Protein AF-A0A0T6BEW8-F1 (afdb_monomer_lite)

Secondary structure (DSSP, 8-state):
--TTTHHHHHHHHHTTTS-HHHHHHS-HHHHHHHHHHHHHHHHHHHHHHHHHHHHHHHHHHHHHHHHHHHHHHHHHHHHHHHHHHHHHHHHHHHHHHHHHHHHHHHHHHHHHHHHHHHHHHHHHHHHHHHHHHHHHHHHHHHHHHHHHHHHHHHHHHHHHHHHHHHHHHHHHHHHHHHHHHHHHHHHHHHHHHHHHHHHHHHHHHHHHHHHHHHHHHHHHHHHHHHHHHHHHHHHHHHHHHHHHHHHHHHHHHHHHHHHHHHHHHHHHHHHHHHHHHHHHHHHHHHHHHHHHHHHHHHHHHHHHHHTTSSTT------S---------------------------GGGTTSSSS--------S------------------------------------HHHHHHHHHHHHHHHHHHHHHHHHHHHHHHHHHHHHHHHHHHHHHHHHHHHHHHHHHHHHHHHHHHHHHHHHHHHHHHHHHHHHHHHHHHHHHHHHHHHHHHHHHHHHHHHHHHHHHTT---TTGGGG-TT--SHHHHIIIIIS--SSHHHHHHHHHHHHHHHHHHHHHHHHHHHHHHHHHHHHHHHHHHHHHHHHHHHHHHHHHHHHHHHHHHHHHHHHHHHHHHTTTS-S---------------------SHHHHHHHHHHHHHHHHHHHHHHHHHHHHHHHHHHHHHHHHHHHHHHHHHHHHHHHHHHHHHHHHHHHHHHHHHTT-

pLDDT: mean 77.72, std 22.04, range [24.36, 97.81]

Sequence (730 aa):
MSVIMENVAATQFFASVVSEEEWKAIPSEIAKKIEDLAEQKFEELLTSKALSETAKFNAEKTLTEIQNQFETIKNENEQLKYKLEAATSTITELETQLSNTVSETAKLRETCSRLEKEVSDFRHQRNLAIDETDELSKMLERRNGEIERTQSDLAAVTKQLEAAVTAKCEALAKSEEVAALKMTLEYKEKRIEQERNLLNQQMETLTEELRSKTDELLNMRRDNTSRCFQLETKLTEKVQELKLVTDTVKTLTDTNNNLLTKIEQINKKFLDEKDIAIKTQEAFQHEMDAQKKLANLYKDMSQEKTELSEKLTQGYQEVKDKLDEAIEKYGELETKHRETCLAHEEILSKKNECITMLKKELDVAQDLIENIKNESFQKEVEGLSPSAAITSKFIKSGMTMTQIYSEYTSAIEQLASSKEEVGRLQVYINSIMQEIEEKSPYLAKQREDYERALDTIAELTKQNDDLINDMHTLRDTASEAKRSEGIVTRENSRIKKELQDLGRQVCHLLREVEQSRAGSSSTSTDQDLSDSTSSADIITKRLVTFGDVSELQANNQRLLALVRELSSKHEEVEELDLEEVAKLKSKVETMREQHADLLEQQERQAKMMSMLINQRDMYKGLYSQTMKGTGEDLVTLENSFRENSSESPKRDSENQSEDKIRDLDAKIESLQKELKNAKEEYEIYKKEKVANEKILLEQMEKCRTDLNEMVCQNAKLTTKIETSDEMFKV

Radius of gyration: 105.18 Å; chains: 1; bounding box: 250×104×345 Å

InterPro domains:
  IPR057577 Nucleoprotein, TPR/MPL1 domain [PF25481] (182-258)
  IPR057974 NUA/TPR/MLP1-2-like domain [PF25785] (478-574)

Structure (mmCIF, N/CA/C/O backbone):
data_AF-A0A0T6BEW8-F1
#
_entry.id   AF-A0A0T6BEW8-F1
#
loop_
_atom_site.group_PDB
_atom_site.id
_atom_site.type_symbol
_atom_site.label_atom_id
_atom_site.label_alt_id
_atom_site.label_comp_id
_atom_site.label_asym_id
_atom_site.label_entity_id
_atom_site.label_seq_id
_atom_site.pdbx_PDB_ins_code
_atom_site.Cartn_x
_atom_site.Cartn_y
_atom_site.Cartn_z
_atom_site.occupancy
_atom_site.B_iso_or_equiv
_atom_site.auth_seq_id
_atom_site.auth_comp_id
_atom_site.auth_asym_id
_atom_site.auth_atom_id
_atom_site.pdbx_PDB_model_num
ATOM 1 N N . MET A 1 1 ? 112.963 36.235 -124.960 1.00 42.62 1 MET A N 1
ATOM 2 C CA . MET A 1 1 ? 114.035 36.207 -125.978 1.00 42.62 1 MET A CA 1
ATOM 3 C C . MET A 1 1 ? 113.538 35.353 -127.148 1.00 42.62 1 MET A C 1
ATOM 5 O O . MET A 1 1 ? 113.973 34.220 -127.264 1.00 42.62 1 MET A O 1
ATOM 9 N N . SER A 1 2 ? 112.572 35.827 -127.946 1.00 41.09 2 SER A N 1
ATOM 10 C CA . SER A 1 2 ? 111.843 34.937 -128.880 1.00 41.09 2 SER A CA 1
ATOM 11 C C . SER A 1 2 ? 112.511 34.811 -130.256 1.00 41.09 2 SER A C 1
ATOM 13 O O . SER A 1 2 ? 112.890 33.712 -130.652 1.00 41.09 2 SER A O 1
ATOM 15 N N . VAL A 1 3 ? 112.803 35.954 -130.890 1.00 40.91 3 VAL A N 1
ATOM 16 C CA . VAL A 1 3 ? 113.122 36.120 -132.333 1.00 40.91 3 VAL A CA 1
ATOM 17 C C . VAL A 1 3 ? 114.452 35.492 -132.818 1.00 40.91 3 VAL A C 1
ATOM 19 O O . VAL A 1 3 ? 114.948 35.801 -133.897 1.00 40.91 3 VAL A O 1
ATOM 22 N N . ILE A 1 4 ? 115.099 34.650 -132.008 1.00 43.09 4 ILE A N 1
ATOM 23 C CA . ILE A 1 4 ? 116.342 33.933 -132.361 1.00 43.09 4 ILE A CA 1
ATOM 24 C C . ILE A 1 4 ? 116.215 32.413 -132.125 1.00 43.09 4 ILE A C 1
ATOM 26 O O . ILE A 1 4 ? 117.009 31.654 -132.674 1.00 43.09 4 ILE A O 1
ATOM 30 N N . MET A 1 5 ? 115.209 31.938 -131.375 1.00 40.44 5 MET A N 1
ATOM 31 C CA . MET A 1 5 ? 114.970 30.495 -131.205 1.00 40.44 5 MET A CA 1
ATOM 32 C C . MET A 1 5 ? 114.068 29.898 -132.292 1.00 40.44 5 MET A C 1
ATOM 34 O O . MET A 1 5 ? 114.330 28.772 -132.699 1.00 40.44 5 MET A O 1
ATOM 38 N N . GLU A 1 6 ? 113.081 30.647 -132.797 1.00 48.88 6 GLU A N 1
ATOM 39 C CA . GLU A 1 6 ? 112.107 30.219 -133.827 1.00 48.88 6 GLU A CA 1
ATOM 40 C C . GLU A 1 6 ? 112.802 29.521 -135.023 1.00 48.88 6 GLU A C 1
ATOM 42 O O . GLU A 1 6 ? 112.688 28.309 -135.210 1.00 48.88 6 GLU A O 1
ATOM 47 N N . ASN A 1 7 ? 113.679 30.246 -135.731 1.00 44.34 7 ASN A N 1
ATOM 48 C CA . ASN A 1 7 ? 114.441 29.773 -136.904 1.00 44.34 7 ASN A CA 1
ATOM 49 C C . ASN A 1 7 ? 115.410 28.586 -136.662 1.00 44.34 7 ASN A C 1
ATOM 51 O O . ASN A 1 7 ? 116.022 28.113 -137.618 1.00 44.34 7 ASN A O 1
ATOM 55 N N . VAL A 1 8 ? 115.621 28.141 -135.416 1.00 49.22 8 VAL A N 1
ATOM 56 C CA . VAL A 1 8 ? 116.511 27.007 -135.073 1.00 49.22 8 VAL A CA 1
ATOM 57 C C . VAL A 1 8 ? 115.721 25.841 -134.473 1.00 49.22 8 VAL A C 1
ATOM 59 O O . VAL A 1 8 ? 116.039 24.679 -134.728 1.00 49.22 8 VAL A O 1
ATOM 62 N N . ALA A 1 9 ? 114.662 26.132 -133.714 1.00 52.09 9 ALA A N 1
ATOM 63 C CA . ALA A 1 9 ? 113.734 25.132 -133.202 1.00 52.09 9 ALA A CA 1
ATOM 64 C C . ALA A 1 9 ? 112.972 24.445 -134.344 1.00 52.09 9 ALA A C 1
ATOM 66 O O . ALA A 1 9 ? 112.848 23.221 -134.341 1.00 52.09 9 ALA A O 1
ATOM 67 N N . ALA A 1 10 ? 112.535 25.211 -135.348 1.00 51.41 10 ALA A N 1
ATOM 68 C CA . ALA A 1 10 ? 111.780 24.700 -136.488 1.00 51.41 10 ALA A CA 1
ATOM 69 C C . ALA A 1 10 ? 112.555 23.625 -137.280 1.00 51.41 10 ALA A C 1
ATOM 71 O O . ALA A 1 10 ? 112.056 22.517 -137.492 1.00 51.41 10 ALA A O 1
ATOM 72 N N . THR A 1 11 ? 113.832 23.877 -137.598 1.00 51.69 11 THR A N 1
ATOM 73 C CA . THR A 1 11 ? 114.692 22.890 -138.277 1.00 51.69 11 THR A CA 1
ATOM 74 C C . THR A 1 11 ? 114.959 21.657 -137.411 1.00 51.69 11 THR A C 1
ATOM 76 O O . THR A 1 11 ? 115.030 20.550 -137.939 1.00 51.69 11 THR A O 1
ATOM 79 N N . GLN A 1 12 ? 115.072 21.804 -136.084 1.00 58.78 12 GLN A N 1
ATOM 80 C CA . GLN A 1 12 ? 115.235 20.663 -135.172 1.00 58.78 12 GLN A CA 1
ATOM 81 C C . GLN A 1 12 ? 113.960 19.825 -135.010 1.00 58.78 12 GLN A C 1
ATOM 83 O O . GLN A 1 12 ? 114.058 18.609 -134.847 1.00 58.78 12 GLN A O 1
ATOM 88 N N . PHE A 1 13 ? 112.775 20.437 -135.092 1.00 63.47 13 PHE A N 1
ATOM 89 C CA . PHE A 1 13 ? 111.497 19.726 -135.036 1.00 63.47 13 PHE A CA 1
ATOM 90 C C . PHE A 1 13 ? 111.385 18.736 -136.207 1.00 63.47 13 PHE A C 1
ATOM 92 O O . PHE A 1 13 ? 111.164 17.539 -136.002 1.00 63.47 13 PHE A O 1
ATOM 99 N N . PHE A 1 14 ? 111.657 19.206 -137.430 1.00 64.19 14 PHE A N 1
ATOM 100 C CA . PHE A 1 14 ? 111.612 18.375 -138.637 1.00 64.19 14 PHE A CA 1
ATOM 101 C C . PHE A 1 14 ? 112.830 17.466 -138.836 1.00 64.19 14 PHE A C 1
ATOM 103 O O . PHE A 1 14 ? 112.675 16.422 -139.464 1.00 64.19 14 PHE A O 1
ATOM 110 N N . ALA A 1 15 ? 113.991 17.752 -138.234 1.00 60.19 15 ALA A N 1
ATOM 111 C CA . ALA A 1 15 ? 115.159 16.857 -138.261 1.00 60.19 15 ALA A CA 1
ATOM 112 C C . ALA A 1 15 ? 114.914 15.470 -137.620 1.00 60.19 15 ALA A C 1
ATOM 114 O O . ALA A 1 15 ? 115.725 14.560 -137.783 1.00 60.19 15 ALA A O 1
ATOM 115 N N . SER A 1 16 ? 113.800 15.290 -136.899 1.00 64.00 16 SER A N 1
ATOM 116 C CA . SER A 1 16 ? 113.346 13.984 -136.397 1.00 64.00 16 SER A CA 1
ATOM 117 C C . SER A 1 16 ? 112.525 13.161 -137.410 1.00 64.00 16 SER A C 1
ATOM 119 O O . SER A 1 16 ? 112.246 11.989 -137.157 1.00 64.00 16 SER A O 1
ATOM 121 N N . VAL A 1 17 ? 112.143 13.757 -138.549 1.00 65.50 17 VAL A N 1
ATOM 122 C CA . VAL A 1 17 ? 111.215 13.194 -139.553 1.00 65.50 17 VAL A CA 1
ATOM 123 C C . VAL A 1 17 ? 111.766 13.268 -140.988 1.00 65.50 17 VAL A C 1
ATOM 125 O O . VAL A 1 17 ? 111.412 12.430 -141.814 1.00 65.50 17 VAL A O 1
ATOM 128 N N . VAL A 1 18 ? 112.623 14.247 -141.294 1.00 69.00 18 VAL A N 1
ATOM 129 C CA . VAL A 1 18 ? 113.141 14.561 -142.639 1.00 69.00 18 VAL A CA 1
ATOM 130 C C . VAL A 1 18 ? 114.662 14.734 -142.573 1.00 69.00 18 VAL A C 1
ATOM 132 O O . VAL A 1 18 ? 115.172 15.351 -141.636 1.00 69.00 18 VAL A O 1
ATOM 135 N N . SER A 1 19 ? 115.405 14.206 -143.551 1.00 70.62 19 SER A N 1
ATOM 136 C CA . SER A 1 19 ? 116.867 14.348 -143.582 1.00 70.62 19 SER A CA 1
ATOM 137 C C . SER A 1 19 ? 117.330 15.748 -144.014 1.00 70.62 19 SER A C 1
ATOM 139 O O . SER A 1 19 ? 116.607 16.508 -144.661 1.00 70.62 19 SER A O 1
ATOM 141 N N . GLU A 1 20 ? 118.581 16.094 -143.690 1.00 65.94 20 GLU A N 1
ATOM 142 C CA . GLU A 1 20 ? 119.149 17.417 -143.994 1.00 65.94 20 GLU A CA 1
ATOM 143 C C . GLU A 1 20 ? 119.308 17.683 -145.508 1.00 65.94 20 GLU A C 1
ATOM 145 O O . GLU A 1 20 ? 119.392 18.840 -145.923 1.00 65.94 20 GLU A O 1
ATOM 150 N N . GLU A 1 21 ? 119.340 16.637 -146.342 1.00 64.56 21 GLU A N 1
ATOM 151 C CA . GLU A 1 21 ? 119.333 16.757 -147.807 1.00 64.56 21 GLU A CA 1
ATOM 152 C C . GLU A 1 21 ? 117.914 17.002 -148.341 1.00 64.56 21 GLU A C 1
ATOM 154 O O . GLU A 1 21 ? 117.702 17.917 -149.139 1.00 64.56 21 GLU A O 1
ATOM 159 N N . GLU A 1 22 ? 116.928 16.246 -147.851 1.00 66.88 22 GLU A N 1
ATOM 160 C CA . GLU A 1 22 ? 115.518 16.391 -148.232 1.00 66.88 22 GLU A CA 1
ATOM 161 C C . GLU A 1 22 ? 114.956 17.761 -147.829 1.00 66.88 22 GLU A C 1
ATOM 163 O O . GLU A 1 22 ? 114.276 18.401 -148.630 1.00 66.88 22 GLU A O 1
ATOM 168 N N . TRP A 1 23 ? 115.295 18.268 -146.637 1.00 68.44 23 TRP A N 1
ATOM 169 C CA . TRP A 1 23 ? 114.855 19.596 -146.192 1.00 68.44 23 TRP A CA 1
ATOM 170 C C . TRP A 1 23 ? 115.430 20.723 -147.067 1.00 68.44 23 TRP A C 1
ATOM 172 O O . TRP A 1 23 ? 114.727 21.676 -147.395 1.00 68.44 23 TRP A O 1
ATOM 182 N N . LYS A 1 24 ? 116.683 20.594 -147.531 1.00 65.88 24 LYS A N 1
ATOM 183 C CA . LYS A 1 24 ? 117.323 21.568 -148.440 1.00 65.88 24 LYS A CA 1
ATOM 184 C C . LYS A 1 24 ? 116.793 21.515 -149.875 1.00 65.88 24 LYS A C 1
ATOM 186 O O . LYS A 1 24 ? 116.993 22.474 -150.619 1.00 65.88 24 LYS A O 1
ATOM 191 N N . ALA A 1 25 ? 116.122 20.433 -150.270 1.00 65.81 25 ALA A N 1
ATOM 192 C CA . ALA A 1 25 ? 115.444 20.335 -151.562 1.00 65.81 25 ALA A CA 1
ATOM 193 C C . ALA A 1 25 ? 114.089 21.074 -151.588 1.00 65.81 25 ALA A C 1
ATOM 195 O O . ALA A 1 25 ? 113.558 21.346 -152.668 1.00 65.81 25 ALA A O 1
ATOM 196 N N . ILE A 1 26 ? 113.526 21.423 -150.424 1.00 68.75 26 ILE A N 1
ATOM 197 C CA . ILE A 1 26 ? 112.257 22.150 -150.311 1.00 68.75 26 ILE A CA 1
ATOM 198 C C . ILE A 1 26 ? 112.505 23.660 -150.518 1.00 68.75 26 ILE A C 1
ATOM 200 O O . ILE A 1 26 ? 113.345 24.248 -149.836 1.00 68.75 26 ILE A O 1
ATOM 204 N N . PRO A 1 27 ? 111.766 24.342 -151.419 1.00 69.38 27 PRO A N 1
ATOM 205 C CA . PRO A 1 27 ? 111.849 25.795 -151.567 1.00 69.38 27 PRO A CA 1
ATOM 206 C C . PRO A 1 27 ? 111.568 26.529 -150.249 1.00 69.38 27 PRO A C 1
ATOM 208 O O . PRO A 1 27 ? 110.606 26.206 -149.555 1.00 69.38 27 PRO A O 1
ATOM 211 N N . SER A 1 28 ? 112.352 27.567 -149.934 1.00 71.06 28 SER A N 1
ATOM 212 C CA . SER A 1 28 ? 112.292 28.274 -148.639 1.00 71.06 28 SER A CA 1
ATOM 213 C C . SER A 1 28 ? 110.894 28.794 -148.256 1.00 71.06 28 SER A C 1
ATOM 215 O O . SER A 1 28 ? 110.543 28.773 -147.080 1.00 71.06 28 SER A O 1
ATOM 217 N N . GLU A 1 29 ? 110.063 29.196 -149.225 1.00 74.06 29 GLU A N 1
ATOM 218 C CA . GLU A 1 29 ? 108.671 29.602 -148.965 1.00 74.06 29 GLU A CA 1
ATOM 219 C C . GLU A 1 29 ? 107.746 28.446 -148.552 1.00 74.06 29 GLU A C 1
ATOM 221 O O . GLU A 1 29 ? 106.721 28.679 -147.916 1.00 74.06 29 GLU A O 1
ATOM 226 N N . ILE A 1 30 ? 108.059 27.215 -148.961 1.00 76.69 30 ILE A N 1
ATOM 227 C CA . ILE A 1 30 ? 107.302 26.008 -148.608 1.00 76.69 30 ILE A CA 1
ATOM 228 C C . ILE A 1 30 ? 107.782 25.483 -147.257 1.00 76.69 30 ILE A C 1
ATOM 230 O O . ILE A 1 30 ? 106.940 25.145 -146.433 1.00 76.69 30 ILE A O 1
ATOM 234 N N . ALA A 1 31 ? 109.098 25.498 -147.003 1.00 73.25 31 ALA A N 1
ATOM 235 C CA . ALA A 1 31 ? 109.659 25.204 -145.685 1.00 73.25 31 ALA A CA 1
ATOM 236 C C . ALA A 1 31 ? 109.008 26.102 -144.620 1.00 73.25 31 ALA A C 1
ATOM 238 O O . ALA A 1 31 ? 108.349 25.584 -143.724 1.00 73.25 31 ALA A O 1
ATOM 239 N N . LYS A 1 32 ? 109.019 27.429 -144.817 1.00 79.50 32 LYS A N 1
ATOM 240 C CA . LYS A 1 32 ? 108.347 28.364 -143.902 1.00 79.50 32 LYS A CA 1
ATOM 241 C C . LYS A 1 32 ? 106.867 28.070 -143.692 1.00 79.50 32 LYS A C 1
ATOM 243 O O . LYS A 1 32 ? 106.438 28.004 -142.557 1.00 79.50 32 LYS A O 1
ATOM 248 N N . LYS A 1 33 ? 106.091 27.792 -144.746 1.00 80.75 33 LYS A N 1
ATOM 249 C CA . LYS A 1 33 ? 104.663 27.440 -144.594 1.00 80.75 33 LYS A CA 1
ATOM 250 C C . LYS A 1 33 ? 104.431 26.143 -143.810 1.00 80.75 33 LYS A C 1
ATOM 252 O O . LYS A 1 33 ? 103.357 25.974 -143.241 1.00 80.75 33 LYS A O 1
ATOM 257 N N . ILE A 1 34 ? 105.392 25.219 -143.810 1.00 79.50 34 ILE A N 1
ATOM 258 C CA . ILE A 1 34 ? 105.357 23.989 -143.008 1.00 79.50 34 ILE A CA 1
ATOM 259 C C . ILE A 1 34 ? 105.735 24.296 -141.549 1.00 79.50 34 ILE A C 1
ATOM 261 O O . ILE A 1 34 ? 105.100 23.765 -140.640 1.00 79.50 34 ILE A O 1
ATOM 265 N N . GLU A 1 35 ? 106.708 25.183 -141.331 1.00 80.75 35 GLU A N 1
ATOM 266 C CA . GLU A 1 35 ? 107.114 25.691 -140.014 1.00 80.75 35 GLU A CA 1
ATOM 267 C C . GLU A 1 35 ? 105.978 26.512 -139.366 1.00 80.75 35 GLU A C 1
ATOM 269 O O . GLU A 1 35 ? 105.491 26.112 -138.312 1.00 80.75 35 GLU A O 1
ATOM 274 N N . ASP A 1 36 ? 105.450 27.538 -140.046 1.00 82.69 36 ASP A N 1
ATOM 275 C CA . ASP A 1 36 ? 104.300 28.367 -139.637 1.00 82.69 36 ASP A CA 1
ATOM 276 C C . ASP A 1 36 ? 103.085 27.498 -139.233 1.00 82.69 36 ASP A C 1
ATOM 278 O O . ASP A 1 36 ? 102.437 27.727 -138.209 1.00 82.69 36 ASP A O 1
ATOM 282 N N . LEU A 1 37 ? 102.765 26.470 -140.035 1.00 83.88 37 LEU A N 1
ATOM 283 C CA . LEU A 1 37 ? 101.649 25.554 -139.776 1.00 83.88 37 LEU A CA 1
ATOM 284 C C . LEU A 1 37 ? 101.913 24.659 -138.556 1.00 83.88 37 LEU A C 1
ATOM 286 O O . LEU A 1 37 ? 100.987 24.371 -137.796 1.00 83.88 37 LEU A O 1
ATOM 290 N N . ALA A 1 38 ? 103.149 24.193 -138.370 1.00 82.62 38 ALA A N 1
ATOM 291 C CA . ALA A 1 38 ? 103.517 23.361 -137.232 1.00 82.62 38 ALA A CA 1
ATOM 292 C C . ALA A 1 38 ? 103.578 24.165 -135.931 1.00 82.62 38 ALA A C 1
ATOM 294 O O . ALA A 1 38 ? 103.082 23.676 -134.918 1.00 82.62 38 ALA A O 1
ATOM 295 N N . GLU A 1 39 ? 104.081 25.401 -135.961 1.00 84.19 39 GLU A N 1
ATOM 296 C CA . GLU A 1 39 ? 104.017 26.328 -134.829 1.00 84.19 39 GLU A CA 1
ATOM 297 C C . GLU A 1 39 ? 102.558 26.644 -134.475 1.00 84.19 39 GLU A C 1
ATOM 299 O O . GLU A 1 39 ? 102.168 26.431 -133.328 1.00 84.19 39 GLU A O 1
ATOM 304 N N . GLN A 1 40 ? 101.700 26.979 -135.452 1.00 86.38 40 GLN A N 1
ATOM 305 C CA . GLN A 1 40 ? 100.260 27.157 -135.210 1.00 86.38 40 GLN A CA 1
ATOM 306 C C . GLN A 1 40 ? 99.626 25.905 -134.577 1.00 86.38 40 GLN A C 1
ATOM 308 O O . GLN A 1 40 ? 98.853 26.010 -133.624 1.00 86.38 40 GLN A O 1
ATOM 313 N N . LYS A 1 41 ? 99.934 24.699 -135.075 1.00 84.81 41 LYS A N 1
ATOM 314 C CA . LYS A 1 41 ? 99.378 23.453 -134.515 1.00 84.81 41 LYS A CA 1
ATOM 315 C C . LYS A 1 41 ? 99.958 23.097 -133.149 1.00 84.81 41 LYS A C 1
ATOM 317 O O . LYS A 1 41 ? 99.261 22.472 -132.350 1.00 84.81 41 LYS A O 1
ATOM 322 N N . PHE A 1 42 ? 101.180 23.521 -132.848 1.00 86.19 42 PHE A N 1
ATOM 323 C CA . PHE A 1 42 ? 101.779 23.385 -131.526 1.00 86.19 42 PHE A CA 1
ATOM 324 C C . PHE A 1 42 ? 101.170 24.381 -130.529 1.00 86.19 42 PHE A C 1
ATOM 326 O O . PHE A 1 42 ? 100.850 23.983 -129.412 1.00 86.19 42 PHE A O 1
ATOM 333 N N . GLU A 1 43 ? 100.892 25.625 -130.932 1.00 85.81 43 GLU A N 1
ATOM 334 C CA . GLU A 1 43 ? 100.133 26.591 -130.126 1.00 85.81 43 GLU A CA 1
ATOM 335 C C . GLU A 1 43 ? 98.681 26.145 -129.897 1.00 85.81 43 GLU A C 1
ATOM 337 O O . GLU A 1 43 ? 98.198 26.202 -128.765 1.00 85.81 43 GLU A O 1
ATOM 342 N N . GLU A 1 44 ? 97.986 25.624 -130.915 1.00 86.38 44 GLU A N 1
ATOM 343 C CA . GLU A 1 44 ? 96.657 25.009 -130.758 1.00 86.38 44 GLU A CA 1
ATOM 344 C C . GLU A 1 44 ? 96.691 23.826 -129.774 1.00 86.38 44 GLU A C 1
ATOM 346 O O . GLU A 1 44 ? 95.789 23.678 -128.949 1.00 86.38 44 GLU A O 1
ATOM 351 N N . LEU A 1 45 ? 97.742 22.998 -129.805 1.00 88.00 45 LEU A N 1
ATOM 352 C CA . LEU A 1 45 ? 97.912 21.881 -128.872 1.00 88.00 45 LEU A CA 1
ATOM 353 C C . LEU A 1 45 ? 98.224 22.366 -127.450 1.00 88.00 45 LEU A C 1
ATOM 355 O O . LEU A 1 45 ? 97.626 21.863 -126.498 1.00 88.00 45 LEU A O 1
ATOM 359 N N . LEU A 1 46 ? 99.113 23.348 -127.284 1.00 88.56 46 LEU A N 1
ATOM 360 C CA . LEU A 1 46 ? 99.454 23.935 -125.984 1.00 88.56 46 LEU A CA 1
ATOM 361 C C . LEU A 1 46 ? 98.258 24.654 -125.354 1.00 88.56 46 LEU A C 1
ATOM 363 O O . LEU A 1 46 ? 97.989 24.455 -124.171 1.00 88.56 46 LEU A O 1
ATOM 367 N N . THR A 1 47 ? 97.512 25.444 -126.127 1.00 88.50 47 THR A N 1
ATOM 368 C CA . THR A 1 47 ? 96.301 26.130 -125.651 1.00 88.50 47 THR A CA 1
ATOM 369 C C . THR A 1 47 ? 95.184 25.140 -125.338 1.00 88.50 47 THR A C 1
ATOM 371 O O . THR A 1 47 ? 94.593 25.230 -124.264 1.00 88.50 47 THR A O 1
ATOM 374 N N . SER A 1 48 ? 94.947 24.133 -126.185 1.00 87.19 48 SER A N 1
ATOM 375 C CA . SER A 1 48 ? 94.008 23.036 -125.904 1.00 87.19 48 SER A CA 1
ATOM 376 C C . SER A 1 48 ? 94.385 22.269 -124.630 1.00 87.19 48 SER A C 1
ATOM 378 O O . SER A 1 48 ? 93.536 22.031 -123.767 1.00 87.19 48 SER A O 1
ATOM 380 N N . LYS A 1 49 ? 95.674 21.958 -124.440 1.00 91.38 49 LYS A N 1
ATOM 381 C CA . LYS A 1 49 ? 96.174 21.309 -123.223 1.00 91.38 49 LYS A CA 1
ATOM 382 C C . LYS A 1 49 ? 95.997 22.199 -121.989 1.00 91.38 49 LYS A C 1
ATOM 384 O O . LYS A 1 49 ? 95.484 21.714 -120.987 1.00 91.38 49 LYS A O 1
ATOM 389 N N . ALA A 1 50 ? 96.359 23.479 -122.058 1.00 88.69 50 ALA A N 1
ATOM 390 C CA . ALA A 1 50 ? 96.205 24.420 -120.949 1.00 88.69 50 ALA A CA 1
ATOM 391 C C . ALA A 1 50 ? 94.727 24.643 -120.579 1.00 88.69 50 ALA A C 1
ATOM 393 O O . ALA A 1 50 ? 94.388 24.693 -119.396 1.00 88.69 50 ALA A O 1
ATOM 394 N N . LEU A 1 51 ? 93.830 24.706 -121.569 1.00 91.81 51 LEU A N 1
ATOM 395 C CA . LEU A 1 51 ? 92.381 24.738 -121.358 1.00 91.81 51 LEU A CA 1
ATOM 396 C C . LEU A 1 51 ? 91.877 23.439 -120.717 1.00 91.81 51 LEU A C 1
ATOM 398 O O . LEU A 1 51 ? 91.058 23.505 -119.806 1.00 91.81 51 LEU A O 1
ATOM 402 N N . SER A 1 52 ? 92.390 22.277 -121.129 1.00 90.06 52 SER A N 1
ATOM 403 C CA . SER A 1 52 ? 92.044 20.974 -120.545 1.00 90.06 52 SER A CA 1
ATOM 404 C C . SER A 1 52 ? 92.546 20.819 -119.103 1.00 90.06 52 SER A C 1
ATOM 406 O O . SER A 1 52 ? 91.791 20.385 -118.236 1.00 90.06 52 SER A O 1
ATOM 408 N N . GLU A 1 53 ? 93.774 21.247 -118.797 1.00 92.12 53 GLU A N 1
ATOM 409 C CA . GLU A 1 53 ? 94.315 21.266 -117.429 1.00 92.12 53 GLU A CA 1
ATOM 410 C C . GLU A 1 53 ? 93.564 22.275 -116.543 1.00 92.12 53 GLU A C 1
ATOM 412 O O . GLU A 1 53 ? 93.236 21.955 -115.402 1.00 92.12 53 GLU A O 1
ATOM 417 N N . THR A 1 54 ? 93.183 23.440 -117.079 1.00 92.44 54 THR A N 1
ATOM 418 C CA . THR A 1 54 ? 92.348 24.431 -116.372 1.00 92.44 54 THR A CA 1
ATOM 419 C C . THR A 1 54 ? 90.928 23.910 -116.128 1.00 92.44 54 THR A C 1
ATOM 421 O O . THR A 1 54 ? 90.393 24.058 -115.030 1.00 92.44 54 THR A O 1
ATOM 424 N N . ALA A 1 55 ? 90.308 23.265 -117.120 1.00 91.94 55 ALA A N 1
ATOM 425 C CA . ALA A 1 55 ? 88.987 22.654 -116.989 1.00 91.94 55 ALA A CA 1
ATOM 426 C C . ALA A 1 55 ? 89.002 21.492 -115.987 1.00 91.94 55 ALA A C 1
ATOM 428 O O . ALA A 1 55 ? 88.105 21.401 -115.150 1.00 91.94 55 ALA A O 1
ATOM 429 N N . LYS A 1 56 ? 90.049 20.658 -116.013 1.00 94.06 56 LYS A N 1
ATOM 430 C CA . LYS A 1 56 ? 90.278 19.598 -115.029 1.00 94.06 56 LYS A CA 1
ATOM 431 C C . LYS A 1 56 ? 90.440 20.174 -113.620 1.00 94.06 56 LYS A C 1
ATOM 433 O O . LYS A 1 56 ? 89.733 19.732 -112.723 1.00 94.06 56 LYS A O 1
ATOM 438 N N . PHE A 1 57 ? 91.301 21.174 -113.432 1.00 94.31 57 PHE A N 1
ATOM 439 C CA . PHE A 1 57 ? 91.503 21.824 -112.133 1.00 94.31 57 PHE A CA 1
ATOM 440 C C . PHE A 1 57 ? 90.204 22.439 -111.594 1.00 94.31 57 PHE A C 1
ATOM 442 O O . PHE A 1 57 ? 89.875 22.266 -110.423 1.00 94.31 57 PHE A O 1
ATOM 449 N N . ASN A 1 58 ? 89.422 23.100 -112.453 1.00 93.31 58 ASN A N 1
ATOM 450 C CA . ASN A 1 58 ? 88.116 23.633 -112.075 1.00 93.31 58 ASN A CA 1
ATOM 451 C C . ASN A 1 58 ? 87.122 22.518 -111.711 1.00 93.31 58 ASN A C 1
ATOM 453 O O . ASN A 1 58 ? 86.392 22.678 -110.740 1.00 93.31 58 ASN A O 1
ATOM 457 N N . ALA A 1 59 ? 87.127 21.384 -112.419 1.00 91.00 59 ALA A N 1
ATOM 458 C CA . ALA A 1 59 ? 86.291 20.230 -112.089 1.00 91.00 59 ALA A CA 1
ATOM 459 C C . ALA A 1 59 ? 86.700 19.571 -110.758 1.00 91.00 59 ALA A C 1
ATOM 461 O O . ALA A 1 59 ? 85.832 19.268 -109.942 1.00 91.00 59 ALA A O 1
ATOM 462 N N . GLU A 1 60 ? 88.000 19.398 -110.500 1.00 94.31 60 GLU A N 1
ATOM 463 C CA . GLU A 1 60 ? 88.542 18.878 -109.233 1.00 94.31 60 GLU A CA 1
ATOM 464 C C . GLU A 1 60 ? 88.245 19.832 -108.063 1.00 94.31 60 GLU A C 1
ATOM 466 O O . GLU A 1 60 ? 87.846 19.391 -106.981 1.00 94.31 60 GLU A O 1
ATOM 471 N N . LYS A 1 61 ? 88.334 21.148 -108.293 1.00 94.69 61 LYS A N 1
ATOM 472 C CA . LYS A 1 61 ? 87.924 22.172 -107.328 1.00 94.69 61 LYS A CA 1
ATOM 473 C C . LYS A 1 61 ? 86.421 22.117 -107.037 1.00 94.69 61 LYS A C 1
ATOM 475 O O . LYS A 1 61 ? 86.043 22.034 -105.875 1.00 94.69 61 LYS A O 1
ATOM 480 N N . THR A 1 62 ? 85.550 22.114 -108.049 1.00 94.56 62 THR A N 1
ATOM 481 C CA . THR A 1 62 ? 84.098 22.056 -107.801 1.00 94.56 62 THR A CA 1
ATOM 482 C C . THR A 1 62 ? 83.674 20.724 -107.187 1.00 94.56 62 THR A C 1
ATOM 484 O O . THR A 1 62 ? 82.770 20.695 -106.361 1.00 94.56 62 THR A O 1
ATOM 487 N N . LEU A 1 63 ? 84.342 19.618 -107.533 1.00 94.31 63 LEU A N 1
ATOM 488 C CA . LEU A 1 63 ? 84.095 18.307 -106.932 1.00 94.31 63 LEU A CA 1
ATOM 489 C C . LEU A 1 63 ? 84.484 18.288 -105.448 1.00 94.31 63 LEU A C 1
ATOM 491 O O . LEU A 1 63 ? 83.714 17.776 -104.639 1.00 94.31 63 LEU A O 1
ATOM 495 N N . THR A 1 64 ? 85.617 18.887 -105.071 1.00 94.25 64 THR A N 1
ATOM 496 C CA . THR A 1 64 ? 86.020 19.003 -103.656 1.00 94.25 64 THR A CA 1
ATOM 497 C C . THR A 1 64 ? 85.154 20.000 -102.876 1.00 94.25 64 THR A C 1
ATOM 499 O O . THR A 1 64 ? 84.796 19.726 -101.733 1.00 94.25 64 THR A O 1
ATOM 502 N N . GLU A 1 65 ? 84.713 21.103 -103.489 1.00 94.75 65 GLU A N 1
ATOM 503 C CA . GLU A 1 65 ? 83.714 22.011 -102.899 1.00 94.75 65 GLU A CA 1
ATOM 504 C C . GLU A 1 65 ? 82.373 21.295 -102.645 1.00 94.75 65 GLU A C 1
ATOM 506 O O . GLU A 1 65 ? 81.816 21.413 -101.552 1.00 94.75 65 GLU A O 1
ATOM 511 N N . ILE A 1 66 ? 81.892 20.484 -103.596 1.00 94.12 66 ILE A N 1
ATOM 512 C CA . ILE A 1 66 ? 80.676 19.664 -103.449 1.00 94.12 66 ILE A CA 1
ATOM 513 C C . ILE A 1 66 ? 80.859 18.563 -102.392 1.00 94.12 66 ILE A C 1
ATOM 515 O O . ILE A 1 66 ? 79.938 18.321 -101.616 1.00 94.12 66 ILE A O 1
ATOM 519 N N . GLN A 1 67 ? 82.028 17.918 -102.310 1.00 94.94 67 GLN A N 1
ATOM 520 C CA . GLN A 1 67 ? 82.325 16.931 -101.262 1.00 94.94 67 GLN A CA 1
ATOM 521 C C . GLN A 1 67 ? 82.287 17.559 -99.863 1.00 94.94 67 GLN A C 1
ATOM 523 O O . GLN A 1 67 ? 81.611 17.029 -98.985 1.00 94.94 67 GLN A O 1
ATOM 528 N N . ASN A 1 68 ? 82.925 18.717 -99.675 1.00 94.62 68 ASN A N 1
ATOM 529 C CA . ASN A 1 68 ? 82.915 19.443 -98.402 1.00 94.62 68 ASN A CA 1
ATOM 530 C C . ASN A 1 68 ? 81.493 19.891 -98.009 1.00 94.62 68 ASN A C 1
ATOM 532 O O . ASN A 1 68 ? 81.109 19.795 -96.842 1.00 94.62 68 ASN A O 1
ATOM 536 N N . GLN A 1 69 ? 80.684 20.344 -98.974 1.00 95.69 69 GLN A N 1
ATOM 537 C CA . GLN A 1 69 ? 79.269 20.662 -98.745 1.00 95.69 69 GLN A CA 1
ATOM 538 C C . GLN A 1 69 ? 78.457 19.415 -98.374 1.00 95.69 69 GLN A C 1
ATOM 540 O O . GLN A 1 69 ? 77.692 19.454 -97.413 1.00 95.69 69 GLN A O 1
ATOM 545 N N . PHE A 1 70 ? 78.647 18.299 -99.082 1.00 94.69 70 PHE A N 1
ATOM 546 C CA . PHE A 1 70 ? 77.969 17.035 -98.794 1.00 94.69 70 PHE A CA 1
ATOM 547 C C . PHE A 1 70 ? 78.323 16.496 -97.403 1.00 94.69 70 PHE A C 1
ATOM 549 O O . PHE A 1 70 ? 77.429 16.084 -96.670 1.00 94.69 70 PHE A O 1
ATOM 556 N N . GLU A 1 71 ? 79.596 16.539 -97.006 1.00 95.00 71 GLU A N 1
ATOM 557 C CA . GLU A 1 71 ? 80.036 16.116 -95.674 1.00 95.00 71 GLU A CA 1
ATOM 558 C C . GLU A 1 71 ? 79.498 17.044 -94.573 1.00 95.00 71 GLU A C 1
ATOM 560 O O . GLU A 1 71 ? 79.031 16.562 -93.542 1.00 95.00 71 GLU A O 1
ATOM 565 N N . THR A 1 72 ? 79.448 18.358 -94.817 1.00 95.19 72 THR A N 1
ATOM 566 C CA . THR A 1 72 ? 78.819 19.324 -93.897 1.00 95.19 72 THR A CA 1
ATOM 567 C C . THR A 1 72 ? 77.329 19.020 -93.712 1.00 95.19 72 THR A C 1
ATOM 569 O O . THR A 1 72 ? 76.888 18.800 -92.586 1.00 95.19 72 THR A O 1
ATOM 572 N N . ILE A 1 73 ? 76.568 18.901 -94.807 1.00 94.62 73 ILE A N 1
ATOM 573 C CA . ILE A 1 73 ? 75.128 18.584 -94.792 1.00 94.62 73 ILE A CA 1
ATOM 574 C C . ILE A 1 73 ? 74.868 17.211 -94.153 1.00 94.62 73 ILE A C 1
ATOM 576 O O . ILE A 1 73 ? 73.898 17.040 -93.416 1.00 94.62 73 ILE A O 1
ATOM 580 N N . LYS A 1 74 ? 75.738 16.223 -94.394 1.00 95.69 74 LYS A N 1
ATOM 581 C CA . LYS A 1 7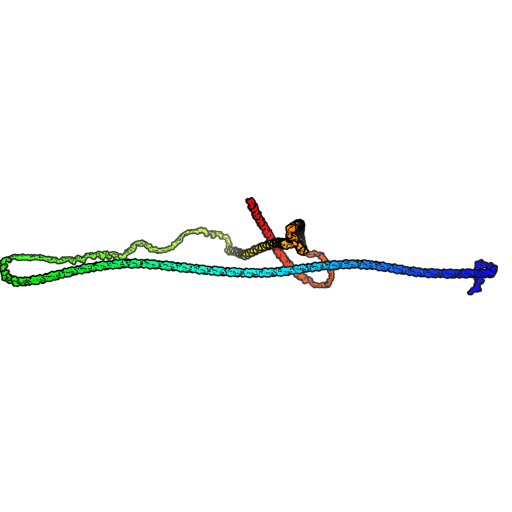4 ? 75.661 14.903 -93.760 1.00 95.69 74 LYS A CA 1
ATOM 582 C C . LYS A 1 74 ? 75.824 15.014 -92.241 1.00 95.69 74 LYS A C 1
ATOM 584 O O . LYS A 1 74 ? 74.995 14.477 -91.510 1.00 95.69 74 LYS A O 1
ATOM 589 N N . ASN A 1 75 ? 76.840 15.735 -91.771 1.00 95.12 75 ASN A N 1
ATOM 590 C CA . ASN A 1 75 ? 77.099 15.936 -90.343 1.00 95.12 75 ASN A CA 1
ATOM 591 C C . ASN A 1 75 ? 75.969 16.734 -89.662 1.00 95.12 75 ASN A C 1
ATOM 593 O O . ASN A 1 75 ? 75.576 16.416 -88.540 1.00 95.12 75 ASN A O 1
ATOM 597 N N . GLU A 1 76 ? 75.395 17.730 -90.342 1.00 95.69 76 GLU A N 1
ATOM 598 C CA . GLU A 1 76 ? 74.200 18.450 -89.881 1.00 95.69 76 GLU A CA 1
ATOM 599 C C . GLU A 1 76 ? 72.980 17.525 -89.776 1.00 95.69 76 GLU A C 1
ATOM 601 O O . GLU A 1 76 ? 72.269 17.559 -88.772 1.00 95.69 76 GLU A O 1
ATOM 606 N N . ASN A 1 77 ? 72.759 16.655 -90.764 1.00 93.81 77 ASN A N 1
ATOM 607 C CA . ASN A 1 77 ? 71.659 15.690 -90.777 1.00 93.81 77 ASN A CA 1
ATOM 608 C C . ASN A 1 77 ? 71.814 14.626 -89.669 1.00 93.81 77 ASN A C 1
ATOM 610 O O . ASN A 1 77 ? 70.857 14.338 -88.954 1.00 93.81 77 ASN A O 1
ATOM 614 N N . GLU A 1 78 ? 73.025 14.110 -89.435 1.00 95.06 78 GLU A N 1
ATOM 615 C CA . GLU A 1 78 ? 73.314 13.210 -88.306 1.00 95.06 78 GLU A CA 1
ATOM 616 C C . GLU A 1 78 ? 73.075 13.903 -86.947 1.00 95.06 78 GLU A C 1
ATOM 618 O O . GLU A 1 78 ? 72.442 13.320 -86.061 1.00 95.06 78 GLU A O 1
ATOM 623 N N . GLN A 1 79 ? 73.466 15.175 -86.788 1.00 95.19 79 GLN A N 1
ATOM 624 C CA . GLN A 1 79 ? 73.145 15.957 -85.584 1.00 95.19 79 GLN A CA 1
ATOM 625 C C . GLN A 1 79 ? 71.642 16.224 -85.417 1.00 95.19 79 GLN A C 1
ATOM 627 O O . GLN A 1 79 ? 71.142 16.203 -84.290 1.00 95.19 79 GLN A O 1
ATOM 632 N N . LEU A 1 80 ? 70.918 16.512 -86.501 1.00 94.81 80 LEU A N 1
ATOM 633 C CA . LEU A 1 80 ? 69.466 16.706 -86.477 1.00 94.81 80 LEU A CA 1
ATOM 634 C C . LEU A 1 80 ? 68.745 15.404 -86.120 1.00 94.81 80 LEU A C 1
ATOM 636 O O . LEU A 1 80 ? 67.828 15.438 -85.304 1.00 94.81 80 LEU A O 1
ATOM 640 N N . LYS A 1 81 ? 69.202 14.261 -86.642 1.00 95.88 81 LYS A N 1
ATOM 641 C CA . LYS A 1 81 ? 68.689 12.932 -86.289 1.00 95.88 81 LYS A CA 1
ATOM 642 C C . LYS A 1 81 ? 68.904 12.617 -84.809 1.00 95.88 81 LYS A C 1
ATOM 644 O O . LYS A 1 81 ? 67.947 12.236 -84.147 1.00 95.88 81 LYS A O 1
ATOM 649 N N . TYR A 1 82 ? 70.097 12.865 -84.263 1.00 95.56 82 TYR A N 1
ATOM 650 C CA . TYR A 1 82 ? 70.356 12.688 -82.827 1.00 95.56 82 TYR A CA 1
ATOM 651 C C . TYR A 1 82 ? 69.472 13.599 -81.955 1.00 95.56 82 TYR A C 1
ATOM 653 O O . TYR A 1 82 ? 68.904 13.153 -80.960 1.00 95.56 82 TYR A O 1
ATOM 661 N N . LYS A 1 83 ? 69.299 14.872 -82.343 1.00 96.00 83 LYS A N 1
ATOM 662 C CA . LYS A 1 83 ? 68.396 15.812 -81.650 1.00 96.00 83 LYS A CA 1
ATOM 663 C C . LYS A 1 83 ? 66.934 15.359 -81.720 1.00 96.00 83 LYS A C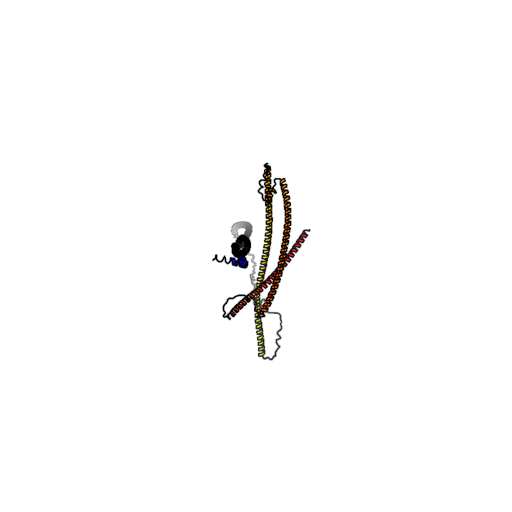 1
ATOM 665 O O . LYS A 1 83 ? 66.222 15.500 -80.731 1.00 96.00 83 LYS A O 1
ATOM 670 N N . LEU A 1 84 ? 66.501 14.807 -82.855 1.00 95.00 84 LEU A N 1
ATOM 671 C CA . LEU A 1 84 ? 65.159 14.256 -83.040 1.00 95.00 84 LEU A CA 1
ATOM 672 C C . LEU A 1 84 ? 64.945 13.011 -82.171 1.00 95.00 84 LEU A C 1
ATOM 674 O O . LEU A 1 84 ? 63.959 12.961 -81.451 1.00 95.00 84 LEU A O 1
ATOM 678 N N . GLU A 1 85 ? 65.881 12.059 -82.169 1.00 95.56 85 GLU A N 1
ATOM 679 C CA . GLU A 1 85 ? 65.825 10.850 -81.333 1.00 95.56 85 GLU A CA 1
ATOM 680 C C . GLU A 1 85 ? 65.800 11.195 -79.835 1.00 95.56 85 GLU A C 1
ATOM 682 O O . GLU A 1 85 ? 64.961 10.676 -79.096 1.00 95.56 85 GLU A O 1
ATOM 687 N N . ALA A 1 86 ? 66.638 12.138 -79.391 1.00 95.38 86 ALA A N 1
ATOM 688 C CA . ALA A 1 86 ? 66.631 12.629 -78.013 1.00 95.38 86 ALA A CA 1
ATOM 689 C C . ALA A 1 86 ? 65.303 13.317 -77.641 1.00 95.38 86 ALA A C 1
ATOM 691 O O . ALA A 1 86 ? 64.758 13.052 -76.570 1.00 95.38 86 ALA A O 1
ATOM 692 N N . ALA A 1 87 ? 64.754 14.158 -78.526 1.00 94.44 87 ALA A N 1
ATOM 693 C CA . ALA A 1 87 ? 63.460 14.809 -78.316 1.00 94.44 87 ALA A CA 1
ATOM 694 C C . ALA A 1 87 ? 62.288 13.813 -78.333 1.00 94.44 87 ALA A C 1
ATOM 696 O O . ALA A 1 87 ? 61.357 13.952 -77.547 1.00 94.44 87 ALA A O 1
ATOM 697 N N . THR A 1 88 ? 62.328 12.781 -79.182 1.00 95.56 88 THR A N 1
ATOM 698 C CA . THR A 1 88 ? 61.342 11.691 -79.159 1.00 95.56 88 THR A CA 1
ATOM 699 C C . THR A 1 88 ? 61.417 10.927 -77.839 1.00 95.56 88 THR A C 1
ATOM 701 O O . THR A 1 88 ? 60.380 10.684 -77.230 1.00 95.56 88 THR A O 1
ATOM 704 N N . SER A 1 89 ? 62.622 10.622 -77.343 1.00 95.56 89 SER A N 1
ATOM 705 C CA . 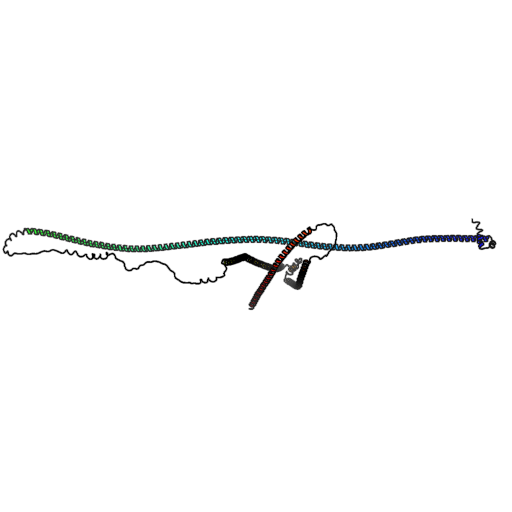SER A 1 89 ? 62.799 9.947 -76.054 1.00 95.56 89 SER A CA 1
ATOM 706 C C . SER A 1 89 ? 62.206 10.755 -74.895 1.00 95.56 89 SER A C 1
ATOM 708 O O . SER A 1 89 ? 61.443 10.201 -74.105 1.00 95.56 89 SER A O 1
ATOM 710 N N . THR A 1 90 ? 62.488 12.061 -74.803 1.00 96.25 90 THR A N 1
ATOM 711 C CA . THR A 1 90 ? 61.938 12.902 -73.723 1.00 96.25 90 THR A CA 1
ATOM 712 C C . THR A 1 90 ? 60.435 13.134 -73.859 1.00 96.25 90 THR A C 1
ATOM 714 O O . THR A 1 90 ? 59.752 13.187 -72.839 1.00 96.25 90 THR A O 1
ATOM 717 N N . ILE A 1 91 ? 59.890 13.198 -75.081 1.00 95.50 91 ILE A N 1
ATOM 718 C CA . ILE A 1 91 ? 58.436 13.194 -75.305 1.00 95.50 91 ILE A CA 1
ATOM 719 C C . ILE A 1 91 ? 57.825 11.897 -74.764 1.00 95.50 91 ILE A C 1
ATOM 721 O O . ILE A 1 91 ? 56.920 11.978 -73.940 1.00 95.50 91 ILE A O 1
ATOM 725 N N . THR A 1 92 ? 58.350 10.720 -75.127 1.00 95.75 92 THR A N 1
ATOM 726 C CA . THR A 1 92 ? 57.799 9.446 -74.626 1.00 95.75 92 THR A CA 1
ATOM 727 C C . THR A 1 92 ? 57.911 9.308 -73.106 1.00 95.75 92 THR A C 1
ATOM 729 O O . THR A 1 92 ? 56.994 8.796 -72.466 1.00 95.75 92 THR A O 1
ATOM 732 N N . GLU A 1 93 ? 58.984 9.817 -72.490 1.00 96.19 93 GLU A N 1
ATOM 733 C CA . GLU A 1 93 ? 59.102 9.833 -71.031 1.00 96.19 93 GLU A CA 1
ATOM 734 C C . GLU A 1 93 ? 58.022 10.728 -70.400 1.00 96.19 93 GLU A C 1
ATOM 736 O O . GLU A 1 93 ? 57.274 10.269 -69.535 1.00 96.19 93 GLU A O 1
ATOM 741 N N . LEU A 1 94 ? 57.862 11.964 -70.886 1.00 95.44 94 LEU A N 1
ATOM 742 C CA . LEU A 1 94 ? 56.830 12.895 -70.417 1.00 95.44 94 LEU A CA 1
ATOM 743 C C . LEU A 1 94 ? 55.405 12.365 -70.649 1.00 95.44 94 LEU A C 1
ATOM 745 O O . LEU A 1 94 ? 54.547 12.549 -69.789 1.00 95.44 94 LEU A O 1
ATOM 749 N N . GLU A 1 95 ? 55.148 11.661 -71.752 1.00 95.62 95 GLU A N 1
ATOM 750 C CA . GLU A 1 95 ? 53.871 10.988 -72.017 1.00 95.62 95 GLU A CA 1
ATOM 751 C C . GLU A 1 95 ? 53.589 9.877 -70.994 1.00 95.62 95 GLU A C 1
ATOM 753 O O . GLU A 1 95 ? 52.470 9.790 -70.481 1.00 95.62 95 GLU A O 1
ATOM 758 N N . THR A 1 96 ? 54.589 9.069 -70.617 1.00 96.06 96 THR A N 1
ATOM 759 C CA . THR A 1 96 ? 54.413 8.061 -69.553 1.00 96.06 96 THR A CA 1
ATOM 760 C C . THR A 1 96 ? 54.223 8.690 -68.171 1.00 96.06 96 THR A C 1
ATOM 762 O O . THR A 1 96 ? 53.354 8.249 -67.419 1.00 96.06 96 THR A O 1
ATOM 765 N N . GLN A 1 97 ? 54.952 9.762 -67.840 1.00 96.50 97 GLN A N 1
ATOM 766 C CA . GLN A 1 97 ? 54.773 10.503 -66.585 1.00 96.50 97 GLN A CA 1
ATOM 767 C C . GLN A 1 97 ? 53.383 11.166 -66.511 1.00 96.50 97 GLN A C 1
ATOM 769 O O . GLN A 1 97 ? 52.719 11.113 -65.471 1.00 96.50 97 GLN A O 1
ATOM 774 N N . LEU A 1 98 ? 52.893 11.725 -67.622 1.00 95.50 98 LEU A N 1
ATOM 775 C CA . LEU A 1 98 ? 51.540 12.272 -67.733 1.00 95.50 98 LEU A CA 1
ATOM 776 C C . LEU A 1 98 ? 50.476 11.172 -67.600 1.00 95.50 98 LEU A C 1
ATOM 778 O O . LEU A 1 98 ? 49.514 11.337 -66.857 1.00 95.50 98 LEU A O 1
ATOM 782 N N . SER A 1 99 ? 50.662 10.020 -68.251 1.00 95.88 99 SER A N 1
ATOM 783 C CA . SER A 1 99 ? 49.757 8.868 -68.126 1.00 95.88 99 SER A CA 1
ATOM 784 C C . SER A 1 99 ? 49.672 8.351 -66.681 1.00 95.88 99 SER A C 1
ATOM 786 O O . SER A 1 99 ? 48.575 8.119 -66.164 1.00 95.88 99 SER A O 1
ATOM 788 N N . ASN A 1 100 ? 50.812 8.254 -65.991 1.00 96.31 100 ASN A N 1
ATOM 789 C CA . ASN A 1 100 ? 50.881 7.829 -64.593 1.00 96.31 100 ASN A CA 1
ATOM 790 C C . ASN A 1 100 ? 50.188 8.830 -63.656 1.00 96.31 100 ASN A C 1
ATOM 792 O O . ASN A 1 100 ? 49.330 8.434 -62.869 1.00 96.31 100 ASN A O 1
ATOM 796 N N . THR A 1 101 ? 50.469 10.129 -63.786 1.00 95.06 101 THR A N 1
ATOM 797 C CA . THR A 1 101 ? 49.832 11.166 -62.949 1.00 95.06 101 THR A CA 1
ATOM 798 C C . THR A 1 101 ? 48.332 11.327 -63.233 1.00 95.06 101 THR A C 1
ATOM 800 O O . THR A 1 101 ? 47.553 11.575 -62.310 1.00 95.06 101 THR A O 1
ATOM 803 N N . VAL A 1 102 ? 47.871 11.099 -64.469 1.00 96.50 102 VAL A N 1
ATOM 804 C CA . VAL A 1 102 ? 46.435 10.999 -64.800 1.00 96.50 102 VAL A CA 1
ATOM 805 C C . VAL A 1 102 ? 45.797 9.759 -64.151 1.00 96.50 102 VAL A C 1
ATOM 807 O O . VAL A 1 102 ? 44.702 9.853 -63.597 1.00 96.50 102 VAL A O 1
ATOM 810 N N . SER A 1 103 ? 46.485 8.612 -64.137 1.00 96.00 103 SER A N 1
ATOM 811 C CA . SER A 1 103 ? 46.039 7.392 -63.439 1.00 96.00 103 SER A CA 1
ATOM 812 C C . SER A 1 103 ? 45.941 7.591 -61.920 1.00 96.00 103 SER A C 1
ATOM 814 O O . SER A 1 103 ? 44.961 7.185 -61.293 1.00 96.00 103 SER A O 1
ATOM 816 N N . GLU A 1 104 ? 46.923 8.254 -61.312 1.00 96.75 104 GLU A N 1
ATOM 817 C CA . GLU A 1 104 ? 46.944 8.560 -59.877 1.00 96.75 104 GLU A CA 1
ATOM 818 C C . GLU A 1 104 ? 45.873 9.579 -59.483 1.00 96.75 104 GLU A C 1
ATOM 820 O O . GLU A 1 104 ? 45.137 9.350 -58.524 1.00 96.75 104 GLU A O 1
ATOM 825 N N . THR A 1 105 ? 45.711 10.665 -60.243 1.00 94.69 105 THR A N 1
ATOM 826 C CA . THR A 1 105 ? 44.657 11.658 -59.976 1.00 94.69 105 THR A CA 1
ATOM 827 C C . THR A 1 105 ? 43.252 11.092 -60.183 1.00 94.69 105 THR A C 1
ATOM 829 O O . THR A 1 105 ? 42.348 11.454 -59.428 1.00 94.69 105 THR A O 1
ATOM 832 N N . ALA A 1 106 ? 43.054 10.153 -61.118 1.00 96.19 106 ALA A N 1
ATOM 833 C CA . ALA A 1 106 ? 41.798 9.413 -61.252 1.00 96.19 106 ALA A CA 1
ATOM 834 C C . ALA A 1 106 ? 41.498 8.555 -60.007 1.00 96.19 106 ALA A C 1
ATOM 836 O O . ALA A 1 106 ? 40.416 8.683 -59.431 1.00 96.19 106 ALA A O 1
ATOM 837 N N . LYS A 1 107 ? 42.469 7.757 -59.534 1.00 96.88 107 LYS A N 1
ATOM 838 C CA . LYS A 1 107 ? 42.342 6.945 -58.305 1.00 96.88 107 LYS A CA 1
ATOM 839 C C . LYS A 1 107 ? 42.077 7.809 -57.072 1.00 96.88 107 LYS A C 1
ATOM 841 O O . LYS A 1 107 ? 41.179 7.509 -56.292 1.00 96.88 107 LYS A O 1
ATOM 846 N N . LEU A 1 108 ? 42.813 8.911 -56.910 1.00 95.88 108 LEU A N 1
ATOM 847 C CA . LEU A 1 108 ? 42.600 9.851 -55.808 1.00 95.88 108 LEU A CA 1
ATOM 848 C C . LEU A 1 108 ? 41.179 10.425 -55.846 1.00 95.88 108 LEU A C 1
ATOM 850 O O . LEU A 1 108 ? 40.492 10.415 -54.826 1.00 95.88 108 LEU A O 1
ATOM 854 N N . ARG A 1 109 ? 40.691 10.836 -57.022 1.00 96.56 109 ARG A N 1
ATOM 855 C CA . ARG A 1 109 ? 39.327 11.356 -57.203 1.00 96.56 109 ARG A CA 1
ATOM 856 C C . ARG A 1 109 ? 38.246 10.322 -56.873 1.00 96.56 109 ARG A C 1
ATOM 858 O O . ARG A 1 109 ? 37.246 10.681 -56.255 1.00 96.56 109 ARG A O 1
ATOM 865 N N . GLU A 1 110 ? 38.459 9.057 -57.227 1.00 96.38 110 GLU A N 1
ATOM 866 C CA . GLU A 1 110 ? 37.591 7.946 -56.822 1.00 96.38 110 GLU A CA 1
ATOM 867 C C . GLU A 1 110 ? 37.598 7.757 -55.296 1.00 96.38 110 GLU A C 1
ATOM 869 O O . GLU A 1 110 ? 36.532 7.695 -54.681 1.00 96.38 110 GLU A O 1
ATOM 874 N N . THR A 1 111 ? 38.774 7.762 -54.653 1.00 96.94 111 THR A N 1
ATOM 875 C CA . THR A 1 111 ? 38.859 7.650 -53.186 1.00 96.94 111 THR A CA 1
ATOM 876 C C . THR A 1 111 ? 38.221 8.832 -52.457 1.00 96.94 111 THR A C 1
ATOM 878 O O . THR A 1 111 ? 37.533 8.605 -51.465 1.00 96.94 111 THR A O 1
ATOM 881 N N . CYS A 1 112 ? 38.354 10.062 -52.966 1.00 95.25 112 CYS A N 1
ATOM 882 C CA . CYS A 1 112 ? 37.639 11.223 -52.435 1.00 95.25 112 CYS A CA 1
ATOM 883 C C . CYS A 1 112 ? 36.123 11.036 -52.554 1.00 95.25 112 CYS A C 1
ATOM 885 O O . CYS A 1 112 ? 35.426 11.180 -51.558 1.00 95.25 112 CYS A O 1
ATOM 887 N N . SER A 1 113 ? 35.612 10.621 -53.719 1.00 97.06 113 SER A N 1
ATOM 888 C CA . SER A 1 113 ? 34.170 10.405 -53.909 1.00 97.06 113 SER A CA 1
ATOM 889 C C . SER A 1 113 ? 33.609 9.266 -53.043 1.00 97.06 113 SER A C 1
ATOM 891 O O . SER A 1 113 ? 32.454 9.324 -52.619 1.00 97.06 113 SER A O 1
ATOM 893 N N . ARG A 1 114 ? 34.415 8.241 -52.729 1.00 97.06 114 ARG A N 1
ATOM 894 C CA . ARG A 1 114 ? 34.057 7.214 -51.737 1.00 97.06 114 ARG A CA 1
ATOM 895 C C . ARG A 1 114 ? 33.995 7.798 -50.321 1.00 97.06 114 ARG A C 1
ATOM 897 O O . ARG A 1 114 ? 32.990 7.613 -49.642 1.00 97.06 114 ARG A O 1
ATOM 904 N N . LEU A 1 115 ? 35.023 8.536 -49.899 1.00 95.94 115 LEU A N 1
ATOM 905 C CA . LEU A 1 115 ? 35.082 9.160 -48.571 1.00 95.94 115 LEU A CA 1
ATOM 906 C C . LEU A 1 115 ? 33.982 10.220 -48.369 1.00 95.94 115 LEU A C 1
ATOM 908 O O . LEU A 1 115 ? 33.432 10.330 -47.279 1.00 95.94 115 LEU A O 1
ATOM 912 N N . GLU A 1 116 ? 33.612 10.967 -49.411 1.00 96.94 116 GLU A N 1
ATOM 913 C CA . GLU A 1 116 ? 32.492 11.919 -49.393 1.00 96.94 116 GLU A CA 1
ATOM 914 C C . GLU A 1 116 ? 31.147 11.227 -49.123 1.00 96.94 116 GLU A C 1
ATOM 916 O O . GLU A 1 116 ? 30.337 11.751 -48.354 1.00 96.94 116 GLU A O 1
ATOM 921 N N . LYS A 1 117 ? 30.925 10.039 -49.705 1.00 96.44 117 LYS A N 1
ATOM 922 C CA . LYS A 1 117 ? 29.742 9.206 -49.431 1.00 96.44 117 LYS A CA 1
ATOM 923 C C . LYS A 1 117 ? 29.766 8.665 -48.008 1.00 96.44 117 LYS A C 1
ATOM 925 O O . LYS A 1 117 ? 28.824 8.914 -47.272 1.00 96.44 117 LYS A O 1
ATOM 930 N N . GLU A 1 118 ? 30.873 8.059 -47.581 1.00 96.75 118 GLU A N 1
ATOM 931 C CA . GLU A 1 118 ? 31.032 7.540 -46.213 1.00 96.75 118 GLU A CA 1
ATOM 932 C C . GLU A 1 118 ? 30.803 8.641 -45.156 1.00 96.75 118 GLU A C 1
ATOM 934 O O . GLU A 1 118 ? 30.093 8.432 -44.176 1.00 96.75 118 GLU A O 1
ATOM 939 N N . VAL A 1 119 ? 31.302 9.862 -45.383 1.00 96.31 119 VAL A N 1
ATOM 940 C CA . VAL A 1 119 ? 31.030 11.028 -44.521 1.00 96.31 119 VAL A CA 1
ATOM 941 C C . VAL A 1 119 ? 29.559 11.469 -44.569 1.00 96.31 119 VAL A C 1
ATOM 943 O O . VAL A 1 119 ? 29.047 11.960 -43.562 1.00 96.31 119 VAL A O 1
ATOM 946 N N . SER A 1 120 ? 28.863 11.314 -45.697 1.00 96.50 120 SER A N 1
ATOM 947 C CA . SER A 1 120 ? 27.416 11.556 -45.796 1.00 96.50 120 SER A CA 1
ATOM 948 C C . SER A 1 120 ? 26.618 10.513 -45.005 1.00 96.50 120 SER A C 1
ATOM 950 O O . SER A 1 120 ? 25.770 10.882 -44.190 1.00 96.50 120 SER A O 1
ATOM 952 N N . ASP A 1 121 ? 26.967 9.237 -45.152 1.00 96.81 121 ASP A N 1
ATOM 953 C CA . ASP A 1 121 ? 26.307 8.110 -44.494 1.00 96.81 121 ASP A CA 1
ATOM 954 C C . ASP A 1 121 ? 26.501 8.168 -42.971 1.00 96.81 121 ASP A C 1
ATOM 956 O O . ASP A 1 121 ? 25.528 8.086 -42.220 1.00 96.81 121 ASP A O 1
ATOM 960 N N . PHE A 1 122 ? 27.721 8.441 -42.488 1.00 96.88 122 PHE A N 1
ATOM 961 C CA . PHE A 1 122 ? 27.976 8.660 -41.058 1.00 96.88 122 PHE A CA 1
ATOM 962 C C . PHE A 1 122 ? 27.244 9.893 -40.506 1.00 96.88 122 PHE A C 1
ATOM 964 O O . PHE A 1 122 ? 26.800 9.877 -39.357 1.00 96.88 122 PHE A O 1
ATOM 971 N N . ARG A 1 123 ? 27.066 10.965 -41.296 1.00 97.69 123 ARG A N 1
ATOM 972 C CA . ARG A 1 123 ? 26.239 12.118 -40.885 1.00 97.69 123 ARG A CA 1
ATOM 973 C C . ARG A 1 123 ? 24.763 11.743 -40.779 1.00 97.69 123 ARG A C 1
ATOM 975 O O . ARG A 1 123 ? 24.111 12.201 -39.844 1.00 97.69 123 ARG A O 1
ATOM 982 N N . HIS A 1 124 ? 24.247 10.921 -41.691 1.00 96.88 124 HIS A N 1
ATOM 983 C CA . HIS A 1 124 ? 22.869 10.439 -41.639 1.00 96.88 124 HIS A CA 1
ATOM 984 C C . HIS A 1 124 ? 22.639 9.523 -40.429 1.00 96.88 124 HIS A C 1
ATOM 986 O O . HIS A 1 124 ? 21.734 9.794 -39.644 1.00 96.88 124 HIS A O 1
ATOM 992 N N . GLN A 1 125 ? 23.506 8.527 -40.214 1.00 96.81 125 GLN A N 1
ATOM 993 C CA . GLN A 1 125 ? 23.469 7.635 -39.046 1.00 96.81 125 GLN A CA 1
ATOM 994 C C . GLN A 1 125 ? 23.540 8.413 -37.727 1.00 96.81 125 GLN A C 1
ATOM 996 O O . GLN A 1 125 ? 22.741 8.181 -36.825 1.00 96.81 125 GLN A O 1
ATOM 1001 N N . ARG A 1 126 ? 24.451 9.392 -37.626 1.00 97.19 126 ARG A N 1
ATOM 1002 C CA . ARG A 1 126 ? 24.556 10.275 -36.457 1.00 97.19 126 ARG A CA 1
ATOM 1003 C C . ARG A 1 126 ? 23.275 11.079 -36.226 1.00 97.19 126 ARG A C 1
ATOM 1005 O O . ARG A 1 126 ? 22.884 11.243 -35.080 1.00 97.19 126 ARG A O 1
ATOM 1012 N N . ASN A 1 127 ? 22.641 11.598 -37.279 1.00 97.00 127 ASN A N 1
ATOM 1013 C CA . ASN A 1 127 ? 21.387 12.337 -37.130 1.00 97.00 127 ASN A CA 1
ATOM 1014 C C . ASN A 1 127 ? 20.260 11.421 -36.630 1.00 97.00 127 ASN A C 1
ATOM 1016 O O . ASN A 1 127 ? 19.619 11.780 -35.654 1.00 97.00 127 ASN A O 1
ATOM 1020 N N . LEU A 1 128 ? 20.102 10.221 -37.204 1.00 96.75 128 LEU A N 1
ATOM 1021 C CA . LEU A 1 128 ? 19.120 9.234 -36.731 1.00 96.75 128 LEU A CA 1
ATOM 1022 C C . LEU A 1 128 ? 19.336 8.865 -35.254 1.00 96.75 128 LEU A C 1
ATOM 1024 O O . LEU A 1 128 ? 18.379 8.823 -34.490 1.00 96.75 128 LEU A O 1
ATOM 1028 N N . ALA A 1 129 ? 20.589 8.659 -34.837 1.00 94.38 129 ALA A N 1
ATOM 1029 C CA . ALA A 1 129 ? 20.921 8.385 -33.439 1.00 94.38 129 ALA A CA 1
ATOM 1030 C C . ALA A 1 129 ? 20.627 9.582 -32.515 1.00 94.38 129 ALA A C 1
ATOM 1032 O O . ALA A 1 129 ? 20.203 9.386 -31.379 1.00 94.38 129 ALA A O 1
ATOM 1033 N N . ILE A 1 130 ? 20.821 10.821 -32.989 1.00 97.75 130 ILE A N 1
ATOM 1034 C CA . ILE A 1 130 ? 20.407 12.025 -32.254 1.00 97.75 130 ILE A CA 1
ATOM 1035 C C . ILE A 1 130 ? 18.883 12.030 -32.108 1.00 97.75 130 ILE A C 1
ATOM 1037 O O . ILE A 1 130 ? 18.412 12.102 -30.977 1.00 97.75 130 ILE A O 1
ATOM 1041 N N . ASP A 1 131 ? 18.132 11.878 -33.202 1.00 96.94 131 ASP A N 1
ATOM 1042 C CA . ASP A 1 131 ? 16.662 11.870 -33.204 1.00 96.94 131 ASP A CA 1
ATOM 1043 C C . ASP A 1 131 ? 16.093 10.791 -32.253 1.00 96.94 131 ASP A C 1
ATOM 1045 O O . ASP A 1 131 ? 15.188 11.078 -31.466 1.00 96.94 131 ASP A O 1
ATOM 1049 N N . GLU A 1 132 ? 16.682 9.588 -32.242 1.00 96.38 132 GLU A N 1
ATOM 1050 C CA . GLU A 1 132 ? 16.351 8.500 -31.308 1.00 96.38 132 GLU A CA 1
ATOM 1051 C C . GLU A 1 132 ? 16.644 8.880 -29.845 1.00 96.38 132 GLU A C 1
ATOM 1053 O O . GLU A 1 132 ? 15.774 8.728 -28.983 1.00 96.38 132 GLU A O 1
ATOM 1058 N N . THR A 1 133 ? 17.824 9.437 -29.536 1.00 96.88 133 THR A N 1
ATOM 1059 C CA . THR A 1 133 ? 18.117 9.912 -28.167 1.00 96.88 133 THR A CA 1
ATOM 1060 C C . THR A 1 133 ? 17.191 11.046 -27.727 1.00 96.88 133 THR A C 1
ATOM 1062 O O . THR A 1 133 ? 16.828 11.121 -26.553 1.00 96.88 133 THR A O 1
ATOM 1065 N N . ASP A 1 134 ? 16.754 11.891 -28.660 1.00 97.69 134 ASP A N 1
ATOM 1066 C CA . ASP A 1 134 ? 15.840 13.003 -28.416 1.00 97.69 134 ASP A CA 1
ATOM 1067 C C . ASP A 1 134 ? 14.408 12.505 -28.137 1.00 97.69 134 ASP A C 1
ATOM 1069 O O . ASP A 1 134 ? 13.691 13.103 -27.333 1.00 97.69 134 ASP A O 1
ATOM 1073 N N . GLU A 1 135 ? 13.967 11.412 -28.770 1.00 97.00 135 GLU A N 1
ATOM 1074 C CA . GLU A 1 135 ? 12.693 10.746 -28.462 1.00 97.00 135 GLU A CA 1
ATOM 1075 C C . GLU A 1 135 ? 12.748 9.970 -27.137 1.00 97.00 135 GLU A C 1
ATOM 1077 O O . GLU A 1 135 ? 11.843 10.112 -26.308 1.00 97.00 135 GLU A O 1
ATOM 1082 N N . LEU A 1 136 ? 13.828 9.223 -26.882 1.00 95.62 136 LEU A N 1
ATOM 1083 C CA . LEU A 1 136 ? 14.051 8.528 -25.609 1.00 95.62 136 LEU A CA 1
ATOM 1084 C C . LEU A 1 136 ? 14.116 9.509 -24.428 1.00 95.62 136 LEU A C 1
ATOM 1086 O O . LEU A 1 136 ? 13.517 9.246 -23.385 1.00 95.62 136 LEU A O 1
ATOM 1090 N N . SER A 1 137 ? 14.753 10.671 -24.602 1.00 97.50 137 SER A N 1
ATOM 1091 C CA . SER A 1 137 ? 14.769 11.747 -23.603 1.00 97.50 137 SER A CA 1
ATOM 1092 C C . SER A 1 137 ? 13.353 12.252 -23.294 1.00 97.50 137 SER A C 1
ATOM 1094 O O . SER A 1 137 ? 12.921 12.233 -22.141 1.00 97.50 137 SER A O 1
ATOM 1096 N N . LYS A 1 138 ? 12.555 12.571 -24.325 1.00 97.75 138 LYS A N 1
ATOM 1097 C CA . LYS A 1 138 ? 11.144 12.985 -24.171 1.00 97.75 138 LYS A CA 1
ATOM 1098 C C . LYS A 1 138 ? 10.262 11.881 -23.576 1.00 97.75 138 LYS A C 1
ATOM 1100 O O . LYS A 1 138 ? 9.226 12.176 -22.979 1.00 97.75 138 LYS A O 1
ATOM 1105 N N . MET A 1 139 ? 10.628 10.608 -23.733 1.00 97.44 139 MET A N 1
ATOM 1106 C CA . MET A 1 139 ? 9.966 9.495 -23.049 1.00 97.44 139 MET A CA 1
ATOM 1107 C C . MET A 1 139 ? 10.327 9.460 -21.558 1.00 97.44 139 MET A C 1
ATOM 1109 O O . MET A 1 139 ? 9.427 9.336 -20.726 1.00 97.44 139 MET A O 1
ATOM 1113 N N . LEU A 1 140 ? 11.606 9.627 -21.210 1.00 96.00 140 LEU A N 1
ATOM 1114 C CA . LEU A 1 140 ? 12.081 9.693 -19.825 1.00 96.00 140 LEU A CA 1
ATOM 1115 C C . LEU A 1 140 ? 11.492 10.890 -19.068 1.00 96.00 140 LEU A C 1
ATOM 1117 O O . LEU A 1 140 ? 11.013 10.709 -17.954 1.00 96.00 140 LEU A O 1
ATOM 1121 N N . GLU A 1 141 ? 11.428 12.079 -19.674 1.00 97.50 141 GLU A N 1
ATOM 1122 C CA . GLU A 1 141 ? 10.772 13.256 -19.078 1.00 97.50 141 GLU A CA 1
ATOM 1123 C C . GLU A 1 141 ? 9.298 12.985 -18.740 1.00 97.50 141 GLU A C 1
ATOM 1125 O O . GLU A 1 141 ? 8.840 13.292 -17.637 1.00 97.50 141 GLU A O 1
ATOM 1130 N N . ARG A 1 142 ? 8.552 12.347 -19.656 1.00 97.12 142 ARG A N 1
ATOM 1131 C CA . ARG A 1 142 ? 7.151 11.958 -19.420 1.00 97.12 142 ARG A CA 1
ATOM 1132 C C . ARG A 1 142 ? 7.025 10.949 -18.279 1.00 97.12 142 ARG A C 1
ATOM 1134 O O . ARG A 1 142 ? 6.168 11.132 -17.419 1.00 97.12 142 ARG A O 1
ATOM 1141 N N . ARG A 1 143 ? 7.881 9.920 -18.239 1.00 95.88 143 ARG A N 1
ATOM 1142 C CA . ARG A 1 143 ? 7.873 8.915 -17.161 1.00 95.88 143 ARG A CA 1
ATOM 1143 C C . ARG A 1 143 ? 8.278 9.506 -15.813 1.00 95.88 143 ARG A C 1
ATOM 1145 O O . ARG A 1 143 ? 7.636 9.190 -14.820 1.00 95.88 143 ARG A O 1
ATOM 1152 N N . ASN A 1 144 ? 9.249 10.415 -15.770 1.00 97.38 144 ASN A N 1
ATOM 1153 C CA . ASN A 1 144 ? 9.599 11.139 -14.548 1.00 97.38 144 ASN A CA 1
ATOM 1154 C C . ASN A 1 144 ? 8.418 11.992 -14.056 1.00 97.38 144 ASN A C 1
ATOM 1156 O O . ASN A 1 144 ? 8.063 11.903 -12.887 1.00 97.38 144 ASN A O 1
ATOM 1160 N N . GLY A 1 145 ? 7.724 12.714 -14.943 1.00 97.50 145 GLY A N 1
ATOM 1161 C CA . GLY A 1 145 ? 6.513 13.463 -14.582 1.00 97.50 145 GLY A CA 1
ATOM 1162 C C . GLY A 1 145 ? 5.327 12.588 -14.134 1.00 97.50 145 GLY A C 1
ATOM 1163 O O . GLY A 1 145 ? 4.493 13.033 -13.347 1.00 97.50 145 GLY A O 1
ATOM 1164 N N . GLU A 1 146 ? 5.231 11.340 -14.598 1.00 96.94 146 GLU A N 1
ATOM 1165 C CA . GLU A 1 146 ? 4.278 10.343 -14.080 1.00 96.94 146 GLU A CA 1
ATOM 1166 C C . GLU A 1 146 ? 4.698 9.811 -12.698 1.00 96.94 146 GLU A C 1
ATOM 1168 O O . GLU A 1 146 ? 3.852 9.647 -11.815 1.00 96.94 146 GLU A O 1
ATOM 1173 N N . ILE A 1 147 ? 5.999 9.600 -12.476 1.00 96.88 147 ILE A N 1
ATOM 1174 C CA . ILE A 1 147 ? 6.568 9.186 -11.186 1.00 96.88 147 ILE A CA 1
ATOM 1175 C C . ILE A 1 147 ? 6.381 10.290 -10.135 1.00 96.88 147 ILE A C 1
ATOM 1177 O O . ILE A 1 147 ? 5.887 10.007 -9.050 1.00 96.88 147 ILE A O 1
ATOM 1181 N N . GLU A 1 148 ? 6.675 11.551 -10.453 1.00 97.81 148 GLU A N 1
ATOM 1182 C CA . GLU A 1 148 ? 6.469 12.693 -9.549 1.00 97.81 148 GLU A CA 1
ATOM 1183 C C . GLU A 1 148 ? 4.994 12.858 -9.150 1.00 97.81 148 GLU A C 1
ATOM 1185 O O . GLU A 1 148 ? 4.688 13.070 -7.975 1.00 97.81 148 GLU A O 1
ATOM 1190 N N . ARG A 1 149 ? 4.061 12.700 -10.102 1.00 97.62 149 ARG A N 1
ATOM 1191 C CA . ARG A 1 149 ? 2.615 12.717 -9.816 1.00 97.62 149 ARG A CA 1
ATOM 1192 C C . ARG A 1 149 ? 2.211 11.573 -8.900 1.00 97.62 149 ARG A C 1
ATOM 1194 O O . ARG A 1 149 ? 1.624 11.821 -7.857 1.00 97.62 149 ARG A O 1
ATOM 1201 N N . THR A 1 150 ? 2.577 10.340 -9.240 1.00 95.56 150 THR A N 1
ATOM 1202 C CA . THR A 1 150 ? 2.210 9.167 -8.430 1.00 95.56 150 THR A CA 1
ATOM 1203 C C . THR A 1 150 ? 2.872 9.165 -7.049 1.00 95.56 150 THR A C 1
ATOM 1205 O O . THR A 1 150 ? 2.251 8.717 -6.090 1.00 95.56 150 THR A O 1
ATOM 1208 N N . GLN A 1 151 ? 4.069 9.742 -6.895 1.00 97.75 151 GLN A N 1
ATOM 1209 C CA . GLN A 1 151 ? 4.678 10.026 -5.588 1.00 97.75 151 GLN A CA 1
ATOM 1210 C C . GLN A 1 151 ? 3.903 11.097 -4.805 1.00 97.75 151 GLN A C 1
ATOM 1212 O O . GLN A 1 151 ? 3.703 10.940 -3.601 1.00 97.75 151 GLN A O 1
ATOM 1217 N N . SER A 1 152 ? 3.438 12.164 -5.465 1.00 97.75 152 SER A N 1
ATOM 1218 C CA . SER A 1 152 ? 2.605 13.203 -4.846 1.00 97.75 152 SER A CA 1
ATOM 1219 C C . SER A 1 152 ? 1.244 12.659 -4.397 1.00 97.75 152 SER A C 1
ATOM 1221 O O . SER A 1 152 ? 0.831 12.914 -3.264 1.00 97.75 152 SER A O 1
ATOM 1223 N N . ASP A 1 153 ? 0.595 11.848 -5.234 1.00 97.38 153 ASP A N 1
ATOM 1224 C CA . ASP A 1 153 ? -0.675 11.184 -4.932 1.00 97.38 153 ASP A CA 1
ATOM 1225 C C . ASP A 1 153 ? -0.512 10.179 -3.780 1.00 97.38 153 ASP A C 1
ATOM 1227 O O . ASP A 1 153 ? -1.312 10.178 -2.845 1.00 97.38 153 ASP A O 1
ATOM 1231 N N . LEU A 1 154 ? 0.562 9.378 -3.784 1.00 95.38 154 LEU A N 1
ATOM 1232 C CA . LEU A 1 154 ? 0.891 8.457 -2.691 1.00 95.38 154 LEU A CA 1
ATOM 1233 C C . LEU A 1 154 ? 1.123 9.226 -1.384 1.00 95.38 154 LEU A C 1
ATOM 1235 O O . LEU A 1 154 ? 0.515 8.888 -0.373 1.00 95.38 154 LEU A O 1
ATOM 1239 N N . ALA A 1 155 ? 1.911 10.305 -1.398 1.00 97.56 155 ALA A N 1
ATOM 1240 C CA . ALA A 1 155 ? 2.127 11.146 -0.219 1.00 97.56 155 ALA A CA 1
ATOM 1241 C C . ALA A 1 155 ? 0.825 11.796 0.294 1.00 97.56 155 ALA A C 1
ATOM 1243 O O . ALA A 1 155 ? 0.615 11.895 1.506 1.00 97.56 155 ALA A O 1
ATOM 1244 N N . ALA A 1 156 ? -0.077 12.204 -0.605 1.00 97.50 156 ALA A N 1
ATOM 1245 C CA . ALA A 1 156 ? -1.390 12.729 -0.243 1.00 97.50 156 ALA A CA 1
ATOM 1246 C C . ALA A 1 156 ? -2.287 11.652 0.394 1.00 97.50 156 ALA A C 1
ATOM 1248 O O . ALA A 1 156 ? -2.918 11.919 1.418 1.00 97.50 156 ALA A O 1
ATOM 1249 N N . VAL A 1 157 ? -2.308 10.433 -0.157 1.00 95.50 157 VAL A N 1
ATOM 1250 C CA . VAL A 1 157 ? -3.060 9.289 0.385 1.00 95.50 157 VAL A CA 1
ATOM 1251 C C . VAL A 1 157 ? -2.488 8.830 1.728 1.00 95.50 157 VAL A C 1
ATOM 1253 O O . VAL A 1 157 ? -3.257 8.635 2.666 1.00 95.50 157 VAL A O 1
ATOM 1256 N N . THR A 1 158 ? -1.163 8.739 1.883 1.00 96.88 158 THR A N 1
ATOM 1257 C CA . THR A 1 158 ? -0.516 8.437 3.172 1.00 96.88 158 THR A CA 1
ATOM 1258 C C . THR A 1 158 ? -0.894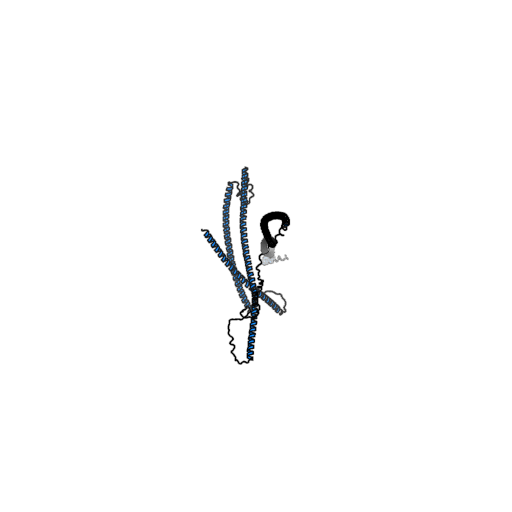 9.472 4.228 1.00 96.88 158 THR A C 1
ATOM 1260 O O . THR A 1 158 ? -1.319 9.096 5.315 1.00 96.88 158 THR A O 1
ATOM 1263 N N . LYS A 1 159 ? -0.862 10.769 3.901 1.00 97.50 159 LYS A N 1
ATOM 1264 C CA . LYS A 1 159 ? -1.276 11.831 4.830 1.00 97.50 159 LYS A CA 1
ATOM 1265 C C . LYS A 1 159 ? -2.770 11.781 5.186 1.00 97.50 159 LYS A C 1
ATOM 1267 O O . LYS A 1 159 ? -3.147 12.105 6.312 1.00 97.50 159 LYS A O 1
ATOM 1272 N N . GLN A 1 160 ? -3.635 11.373 4.253 1.00 97.31 160 GLN A N 1
ATOM 1273 C CA . GLN A 1 160 ? -5.054 11.126 4.542 1.00 97.31 160 GLN A CA 1
ATOM 1274 C C . GLN A 1 160 ? -5.244 9.899 5.445 1.00 97.31 160 GLN A C 1
ATOM 1276 O O . GLN A 1 160 ? -6.059 9.948 6.365 1.00 97.31 160 GLN A O 1
ATOM 1281 N N . LEU A 1 161 ? -4.470 8.830 5.232 1.00 95.44 161 LEU A N 1
ATOM 1282 C CA . LEU A 1 161 ? -4.476 7.632 6.071 1.00 95.44 161 LEU A CA 1
ATOM 1283 C C . LEU A 1 161 ? -3.988 7.941 7.494 1.00 95.44 161 LEU A C 1
ATOM 1285 O O . LEU A 1 161 ? -4.651 7.554 8.450 1.00 95.44 161 LEU A O 1
ATOM 1289 N N . GLU A 1 162 ? -2.897 8.694 7.648 1.00 96.94 162 GLU A N 1
ATOM 1290 C CA . GLU A 1 162 ? -2.408 9.189 8.943 1.00 96.94 162 GLU A CA 1
ATOM 1291 C C . GLU A 1 162 ? -3.492 9.982 9.686 1.00 96.94 162 GLU A C 1
ATOM 1293 O O . GLU A 1 162 ? -3.778 9.694 10.848 1.00 96.94 162 GLU A O 1
ATOM 1298 N N . ALA A 1 163 ? -4.150 10.929 9.007 1.00 96.81 163 ALA A N 1
ATOM 1299 C CA . ALA A 1 163 ? -5.233 11.728 9.584 1.00 96.81 163 ALA A CA 1
ATOM 1300 C C . ALA A 1 163 ? -6.481 10.895 9.940 1.00 96.81 163 ALA A C 1
ATOM 1302 O O . ALA A 1 163 ? -7.149 11.169 10.938 1.00 96.81 163 ALA A O 1
ATOM 1303 N N . ALA A 1 164 ? -6.797 9.858 9.159 1.00 95.31 164 ALA A N 1
ATOM 1304 C CA . ALA A 1 164 ? -7.879 8.925 9.466 1.00 95.31 164 ALA A CA 1
ATOM 1305 C C . ALA A 1 164 ? -7.534 8.015 10.659 1.00 95.31 164 ALA A C 1
ATOM 1307 O O . ALA A 1 164 ? -8.400 7.729 11.488 1.00 95.31 164 ALA A O 1
ATOM 1308 N N . VAL A 1 165 ? -6.273 7.589 10.784 1.00 95.31 165 VAL A N 1
ATOM 1309 C CA . VAL A 1 165 ? -5.779 6.785 11.911 1.00 95.31 165 VAL A CA 1
ATOM 1310 C C . VAL A 1 165 ? -5.769 7.601 13.204 1.00 95.31 165 VAL A C 1
ATOM 1312 O O . VAL A 1 165 ? -6.283 7.115 14.209 1.00 95.31 165 VAL A O 1
ATOM 1315 N N . THR A 1 166 ? -5.279 8.846 13.203 1.00 97.00 166 THR A N 1
ATOM 1316 C CA . THR A 1 166 ? -5.323 9.699 14.406 1.00 97.00 166 THR A CA 1
ATOM 1317 C C . THR A 1 166 ? -6.759 10.004 14.828 1.00 97.00 166 THR A C 1
ATOM 1319 O O . THR A 1 166 ? -7.091 9.819 15.999 1.00 97.00 166 THR A O 1
ATOM 1322 N N . ALA A 1 167 ? -7.646 10.345 13.886 1.00 96.19 167 ALA A N 1
ATOM 1323 C CA . ALA A 1 167 ? -9.069 10.543 14.166 1.00 96.19 167 ALA A CA 1
ATOM 1324 C C . ALA A 1 167 ? -9.750 9.276 14.724 1.00 96.19 167 ALA A C 1
ATOM 1326 O O . ALA A 1 167 ? -10.557 9.369 15.651 1.00 96.19 167 ALA A O 1
ATOM 1327 N N . LYS A 1 168 ? -9.400 8.083 14.217 1.00 96.62 168 LYS A N 1
ATOM 1328 C CA . LYS A 1 168 ? -9.875 6.795 14.753 1.00 96.62 168 LYS A CA 1
ATOM 1329 C C . LYS A 1 168 ? -9.378 6.558 16.181 1.00 96.62 168 LYS A C 1
ATOM 1331 O O . LYS A 1 168 ? -10.175 6.169 17.030 1.00 96.62 168 LYS A O 1
ATOM 1336 N N . CYS A 1 169 ? -8.100 6.804 16.464 1.00 95.62 169 CYS A N 1
ATOM 1337 C CA . CYS A 1 169 ? -7.533 6.652 17.806 1.00 95.62 169 CYS A CA 1
ATOM 1338 C C . CYS A 1 169 ? -8.161 7.634 18.809 1.00 95.62 169 CYS A C 1
ATOM 1340 O O . CYS A 1 169 ? -8.519 7.230 19.913 1.00 95.62 169 CYS A O 1
ATOM 1342 N N . GLU A 1 170 ? -8.387 8.891 18.417 1.00 96.38 170 GLU A N 1
ATOM 1343 C CA . GLU A 1 170 ? -9.136 9.855 19.231 1.00 96.38 170 GLU A CA 1
ATOM 1344 C C . GLU A 1 170 ? -10.582 9.413 19.496 1.00 96.38 170 GLU A C 1
ATOM 1346 O O . GLU A 1 170 ? -11.086 9.592 20.605 1.00 96.38 170 GLU A O 1
ATOM 1351 N N . ALA A 1 171 ? -11.268 8.863 18.490 1.00 94.38 171 ALA A N 1
ATOM 1352 C CA . ALA A 1 171 ? -12.636 8.374 18.636 1.00 94.38 171 ALA A CA 1
ATOM 1353 C C . ALA A 1 171 ? -12.715 7.151 19.566 1.00 94.38 171 ALA A C 1
ATOM 1355 O O . ALA A 1 171 ? -13.634 7.070 20.379 1.00 94.38 171 ALA A O 1
ATOM 1356 N N . LEU A 1 172 ? -11.737 6.241 19.496 1.00 94.19 172 LEU A N 1
ATOM 1357 C CA . LEU A 1 172 ? -11.619 5.103 20.411 1.00 94.19 172 LEU A CA 1
ATOM 1358 C C . LEU A 1 172 ? -11.366 5.564 21.852 1.00 94.19 172 LEU A C 1
ATOM 1360 O O . LEU A 1 172 ? -12.125 5.180 22.735 1.00 94.19 172 LEU A O 1
ATOM 1364 N N . ALA A 1 173 ? -10.406 6.466 22.082 1.00 94.88 173 ALA A N 1
ATOM 1365 C CA . ALA A 1 173 ? -10.132 7.004 23.418 1.00 94.88 173 ALA A CA 1
ATOM 1366 C C . ALA A 1 173 ? -11.364 7.696 24.039 1.00 94.88 173 ALA A C 1
ATOM 1368 O O . ALA A 1 173 ? -11.693 7.466 25.202 1.00 94.88 173 ALA A O 1
ATOM 1369 N N . LYS A 1 174 ? -12.109 8.483 23.248 1.00 96.12 174 LYS A N 1
ATOM 1370 C CA . LYS A 1 174 ? -13.379 9.102 23.679 1.00 96.12 174 LYS A CA 1
ATOM 1371 C C . LYS A 1 174 ? -14.470 8.053 23.944 1.00 96.12 174 LYS A C 1
ATOM 1373 O O . LYS A 1 174 ? -15.268 8.220 24.862 1.00 96.12 174 LYS A O 1
ATOM 1378 N N . SER A 1 175 ? -14.505 6.958 23.182 1.00 95.56 175 SER A N 1
ATOM 1379 C CA . SER A 1 175 ? -15.427 5.835 23.409 1.00 95.56 175 SER A CA 1
ATOM 1380 C C . SER A 1 175 ? -15.114 5.080 24.709 1.00 95.56 175 SER A C 1
ATOM 1382 O O . SER A 1 175 ? -16.032 4.708 25.438 1.00 95.56 175 SER A O 1
ATOM 1384 N N . GLU A 1 176 ? -13.834 4.887 25.032 1.00 95.50 176 GLU A N 1
ATOM 1385 C CA . GLU A 1 176 ? -13.375 4.277 26.286 1.00 95.50 176 GLU A CA 1
ATOM 1386 C C . GLU A 1 176 ? -13.661 5.179 27.498 1.00 95.50 176 GLU A C 1
ATOM 1388 O O . GLU A 1 176 ? -14.177 4.699 28.510 1.00 95.50 176 GLU A O 1
ATOM 1393 N N . GLU A 1 177 ? -13.438 6.493 27.380 1.00 95.94 177 GLU A N 1
ATOM 1394 C CA . GLU A 1 177 ? -13.823 7.480 28.399 1.00 95.94 177 GLU A CA 1
ATOM 1395 C C . GLU A 1 177 ? -15.338 7.443 28.669 1.00 95.94 177 GLU A C 1
ATOM 1397 O O . GLU A 1 177 ? -15.771 7.336 29.820 1.00 95.94 177 GLU A O 1
ATOM 1402 N N . VAL A 1 178 ? -16.163 7.447 27.615 1.00 95.06 178 VAL A N 1
ATOM 1403 C CA . VAL A 1 178 ? -17.627 7.333 27.727 1.00 95.06 178 VAL A CA 1
ATOM 1404 C C . VAL A 1 178 ? -18.048 5.995 28.349 1.00 95.06 178 VAL A C 1
ATOM 1406 O O . VAL A 1 178 ? -18.974 5.973 29.164 1.00 95.06 178 VAL A O 1
ATOM 1409 N N . ALA A 1 179 ? -17.367 4.888 28.041 1.00 94.62 179 ALA A N 1
ATOM 1410 C CA . ALA A 1 179 ? -17.634 3.590 28.662 1.00 94.62 179 ALA A CA 1
ATOM 1411 C C . ALA A 1 179 ? -17.299 3.584 30.167 1.00 94.62 179 ALA A C 1
ATOM 1413 O O . ALA A 1 179 ? -18.111 3.122 30.976 1.00 94.62 179 ALA A O 1
ATOM 1414 N N . ALA A 1 180 ? -16.162 4.161 30.568 1.00 94.94 180 ALA A N 1
ATOM 1415 C CA . ALA A 1 180 ? -15.768 4.303 31.971 1.00 94.94 180 ALA A CA 1
ATOM 1416 C C . ALA A 1 180 ? -16.717 5.232 32.754 1.00 94.94 180 ALA A C 1
ATOM 1418 O O . ALA A 1 180 ? -17.103 4.930 33.890 1.00 94.94 180 ALA A O 1
ATOM 1419 N N . LEU A 1 181 ? -17.164 6.332 32.139 1.00 96.38 181 LEU A N 1
ATOM 1420 C CA . LEU A 1 181 ? -18.193 7.215 32.695 1.00 96.38 181 LEU A CA 1
ATOM 1421 C C . LEU A 1 181 ? -19.539 6.490 32.842 1.00 96.38 181 LEU A C 1
ATOM 1423 O O . LEU A 1 181 ? -20.151 6.581 33.907 1.00 96.38 181 LEU A O 1
ATOM 1427 N N . LYS A 1 182 ? -19.976 5.715 31.839 1.00 96.06 182 LYS A N 1
ATOM 1428 C CA . LYS A 1 182 ? -21.199 4.894 31.912 1.00 96.06 182 LYS A CA 1
ATOM 1429 C C . LYS A 1 182 ? -21.128 3.885 33.056 1.00 96.06 182 LYS A C 1
ATOM 1431 O O . LYS A 1 182 ? -22.051 3.827 33.861 1.00 96.06 182 LYS A O 1
ATOM 1436 N N . MET A 1 183 ? -20.024 3.150 33.184 1.00 95.62 183 MET A N 1
ATOM 1437 C CA . MET A 1 183 ? -19.820 2.186 34.273 1.00 95.62 183 MET A CA 1
ATOM 1438 C C . MET A 1 183 ? -19.843 2.875 35.651 1.00 95.62 183 MET A C 1
ATOM 1440 O O . MET A 1 183 ? -20.473 2.389 36.589 1.00 95.62 183 MET A O 1
ATOM 1444 N N . THR A 1 184 ? -19.238 4.063 35.756 1.00 95.94 184 THR A N 1
ATOM 1445 C CA . THR A 1 184 ? -19.260 4.900 36.970 1.00 95.94 184 THR A CA 1
ATOM 1446 C C . THR A 1 184 ? -20.669 5.398 37.315 1.00 95.94 184 THR A C 1
ATOM 1448 O O . THR A 1 184 ? -21.018 5.495 38.494 1.00 95.94 184 THR A O 1
ATOM 1451 N N . LEU A 1 185 ? -21.491 5.718 36.311 1.00 95.19 185 LEU A N 1
ATOM 1452 C CA . LEU A 1 185 ? -22.892 6.099 36.495 1.00 95.19 185 LEU A CA 1
ATOM 1453 C C . LEU A 1 185 ? -23.753 4.899 36.900 1.00 95.19 185 LEU A C 1
ATOM 1455 O O . LEU A 1 185 ? -24.489 5.020 37.872 1.00 95.19 185 LEU A O 1
ATOM 1459 N N . GLU A 1 186 ? -23.593 3.733 36.269 1.00 96.81 186 GLU A N 1
ATOM 1460 C CA . GLU A 1 186 ? -24.304 2.506 36.660 1.00 96.81 186 GLU A CA 1
ATOM 1461 C C . GLU A 1 186 ? -24.022 2.098 38.113 1.00 96.81 186 GLU A C 1
ATOM 1463 O O . GLU A 1 186 ? -24.929 1.651 38.814 1.00 96.81 186 GLU A O 1
ATOM 1468 N N . TYR A 1 187 ? -22.785 2.254 38.601 1.00 95.19 187 TYR A N 1
ATOM 1469 C CA . TYR A 1 187 ? -22.478 2.008 40.014 1.00 95.19 187 TYR A CA 1
ATOM 1470 C C . TYR A 1 187 ? -23.168 3.014 40.945 1.00 95.19 187 TYR A C 1
ATOM 1472 O O . TYR A 1 187 ? -23.666 2.620 41.998 1.00 95.19 187 TYR A O 1
ATOM 1480 N N . LYS A 1 188 ? -23.237 4.299 40.568 1.00 96.88 188 LYS A N 1
ATOM 1481 C CA . LYS A 1 188 ? -23.963 5.325 41.339 1.00 96.88 188 LYS A CA 1
ATOM 1482 C C . LYS A 1 188 ? -25.470 5.066 41.340 1.00 96.88 188 LYS A C 1
ATOM 1484 O O . LYS A 1 188 ? -26.087 5.159 42.394 1.00 96.88 188 LYS A O 1
ATOM 1489 N N . GLU A 1 189 ? -26.035 4.699 40.195 1.00 94.75 189 GLU A N 1
ATOM 1490 C CA . GLU A 1 189 ? -27.442 4.332 40.027 1.00 94.75 189 GLU A CA 1
ATOM 1491 C C . GLU A 1 189 ? -27.798 3.112 40.883 1.00 94.75 189 GLU A C 1
ATOM 1493 O O . GLU A 1 189 ? -28.693 3.203 41.717 1.00 94.75 189 GLU A O 1
ATOM 1498 N N . LYS A 1 190 ? -27.031 2.016 40.788 1.00 95.75 190 LYS A N 1
ATOM 1499 C CA . LYS A 1 190 ? -27.214 0.815 41.625 1.00 95.75 190 LYS A CA 1
ATOM 1500 C C . LYS A 1 190 ? -27.124 1.130 43.123 1.00 95.75 190 LYS A C 1
ATOM 1502 O O . LYS A 1 190 ? -27.893 0.570 43.898 1.00 95.75 190 LYS A O 1
ATOM 1507 N N . ARG A 1 191 ? -26.236 2.044 43.537 1.00 95.94 191 ARG A N 1
ATOM 1508 C CA . ARG A 1 191 ? -26.112 2.478 44.940 1.00 95.94 191 ARG A CA 1
ATOM 1509 C C . ARG A 1 191 ? -27.323 3.298 45.403 1.00 95.94 191 ARG A C 1
ATOM 1511 O O . ARG A 1 191 ? -27.871 3.014 46.461 1.00 95.94 191 ARG A O 1
ATOM 1518 N N . ILE A 1 192 ? -27.772 4.266 44.601 1.00 94.12 192 ILE A N 1
ATOM 1519 C CA . ILE A 1 192 ? -28.967 5.081 44.888 1.00 94.12 192 ILE A CA 1
ATOM 1520 C C . ILE A 1 192 ? -30.232 4.211 44.894 1.00 94.12 192 ILE A C 1
ATOM 1522 O O . ILE A 1 192 ? -31.109 4.409 45.727 1.00 94.12 192 ILE A O 1
ATOM 1526 N N . GLU A 1 193 ? -30.317 3.209 44.021 1.00 96.00 193 GLU A N 1
ATOM 1527 C CA . GLU A 1 193 ? -31.429 2.258 43.985 1.00 96.00 193 GLU A CA 1
ATOM 1528 C C . GLU A 1 193 ? -31.440 1.335 45.217 1.00 96.00 193 GLU A C 1
ATOM 1530 O O . GLU A 1 193 ? -32.501 1.054 45.771 1.00 96.00 193 GLU A O 1
ATOM 1535 N N . GLN A 1 194 ? -30.271 0.921 45.717 1.00 95.94 194 GLN A N 1
ATOM 1536 C CA . GLN A 1 194 ? -30.151 0.221 47.004 1.00 95.94 194 GLN A CA 1
ATOM 1537 C C . GLN A 1 194 ? -30.558 1.117 48.187 1.00 95.94 194 GLN A C 1
ATOM 1539 O O . GLN A 1 194 ? -31.336 0.681 49.033 1.00 95.94 194 GLN A O 1
ATOM 1544 N N . GLU A 1 195 ? -30.098 2.374 48.225 1.00 94.56 195 GLU A N 1
ATOM 1545 C CA . GLU A 1 195 ? -30.507 3.374 49.226 1.00 94.56 195 GLU A CA 1
ATOM 1546 C C . GLU A 1 195 ? -32.032 3.601 49.202 1.00 94.56 195 GLU A C 1
ATOM 1548 O O . GLU A 1 195 ? -32.683 3.570 50.247 1.00 94.56 195 GLU A O 1
ATOM 1553 N N . ARG A 1 196 ? -32.622 3.751 48.008 1.00 96.00 196 ARG A N 1
ATOM 1554 C CA . ARG A 1 196 ? -34.068 3.921 47.792 1.00 96.00 196 ARG A CA 1
ATOM 1555 C C . ARG A 1 196 ? -34.865 2.714 48.277 1.00 96.00 196 ARG A C 1
ATOM 1557 O O . ARG A 1 196 ? -35.876 2.888 48.951 1.00 96.00 196 ARG A O 1
ATOM 1564 N N . ASN A 1 197 ? -34.418 1.501 47.961 1.00 95.88 197 ASN A N 1
ATOM 1565 C CA . ASN A 1 197 ? -35.121 0.283 48.359 1.00 95.88 197 ASN A CA 1
ATOM 1566 C C . ASN A 1 197 ? -35.011 0.012 49.867 1.00 95.88 197 ASN A C 1
ATOM 1568 O O . ASN A 1 197 ? -35.998 -0.411 50.466 1.00 95.88 197 ASN A O 1
ATOM 1572 N N . LEU A 1 198 ? -33.884 0.349 50.504 1.00 95.44 198 LEU A N 1
ATOM 1573 C CA . LEU A 1 198 ? -33.756 0.318 51.965 1.00 95.44 198 LEU A CA 1
ATOM 1574 C C . LEU A 1 198 ? -34.696 1.331 52.643 1.00 95.44 198 LEU A C 1
ATOM 1576 O O . LEU A 1 198 ? -35.371 0.985 53.610 1.00 95.44 198 LEU A O 1
ATOM 1580 N N . LEU A 1 199 ? -34.785 2.560 52.124 1.00 94.75 199 LEU A N 1
ATOM 1581 C CA . LEU A 1 199 ? -35.715 3.577 52.632 1.00 94.75 199 LEU A CA 1
ATOM 1582 C C . LEU A 1 199 ? -37.182 3.164 52.442 1.00 94.75 199 LEU A C 1
ATOM 1584 O O . LEU A 1 199 ? -37.981 3.334 53.359 1.00 94.75 199 LEU A O 1
ATOM 1588 N N . ASN A 1 200 ? -37.536 2.575 51.296 1.00 95.94 200 ASN A N 1
ATOM 1589 C CA . ASN A 1 200 ? -38.881 2.045 51.057 1.00 95.94 200 ASN A CA 1
ATOM 1590 C C . ASN A 1 200 ? -39.233 0.928 52.052 1.00 95.94 200 ASN A C 1
ATOM 1592 O O . ASN A 1 200 ? -40.305 0.982 52.647 1.00 95.94 200 ASN A O 1
ATOM 1596 N N . GLN A 1 201 ? -38.322 -0.023 52.297 1.00 96.31 201 GLN A N 1
ATOM 1597 C CA . GLN A 1 201 ? -38.510 -1.073 53.307 1.00 96.31 201 GLN A CA 1
ATOM 1598 C C . GLN A 1 201 ? -38.690 -0.490 54.716 1.00 96.31 201 GLN A C 1
ATOM 1600 O O . GLN A 1 201 ? -39.566 -0.935 55.449 1.00 96.31 201 GLN A O 1
ATOM 1605 N N . GLN A 1 202 ? -37.922 0.541 55.085 1.00 96.00 202 GLN A N 1
ATOM 1606 C CA . GLN A 1 202 ? -38.084 1.236 56.369 1.00 96.00 202 GLN A CA 1
ATOM 1607 C C . GLN A 1 202 ? -39.434 1.961 56.479 1.00 96.00 202 GLN A C 1
ATOM 1609 O O . GLN A 1 202 ? -40.060 1.928 57.536 1.00 96.00 202 GLN A O 1
ATOM 1614 N N . MET A 1 203 ? -39.917 2.599 55.405 1.00 94.00 203 MET A N 1
ATOM 1615 C CA . MET A 1 203 ? -41.263 3.186 55.393 1.00 94.00 203 MET A CA 1
ATOM 1616 C C . MET A 1 203 ? -42.351 2.115 55.496 1.00 94.00 203 MET A C 1
ATOM 1618 O O . MET A 1 203 ? -43.342 2.330 56.191 1.00 94.00 203 MET A O 1
ATOM 1622 N N . GLU A 1 204 ? -42.180 0.974 54.830 1.00 96.56 204 GLU A N 1
ATOM 1623 C CA . GLU A 1 204 ? -43.119 -0.148 54.866 1.00 96.56 204 GLU A CA 1
ATOM 1624 C C . GLU A 1 204 ? -43.210 -0.743 56.279 1.00 96.56 204 GLU A C 1
ATOM 1626 O O . GLU A 1 204 ? -44.310 -0.820 56.827 1.00 96.56 204 GLU A O 1
ATOM 1631 N N . THR A 1 205 ? -42.077 -1.031 56.936 1.00 96.19 205 THR A N 1
ATOM 1632 C CA . THR A 1 205 ? -42.075 -1.525 58.324 1.00 96.19 205 THR A CA 1
ATOM 1633 C C . THR A 1 205 ? -42.656 -0.509 59.304 1.00 96.19 205 THR A C 1
ATOM 1635 O O . THR A 1 205 ? -43.472 -0.886 60.139 1.00 96.19 205 THR A O 1
ATOM 1638 N N . LEU A 1 206 ? -42.325 0.783 59.182 1.00 94.88 206 LEU A N 1
ATOM 1639 C CA . LEU A 1 206 ? -42.917 1.834 60.025 1.00 94.88 206 LEU A CA 1
ATOM 1640 C C . LEU A 1 206 ? -44.426 2.004 59.782 1.00 94.88 206 LEU A C 1
ATOM 1642 O O . LEU A 1 206 ? -45.168 2.312 60.714 1.00 94.88 206 LEU A O 1
ATOM 1646 N N . THR A 1 207 ? -44.899 1.784 58.553 1.00 96.19 207 THR A N 1
ATOM 1647 C CA . THR A 1 207 ? -46.331 1.836 58.216 1.00 96.19 207 THR A CA 1
ATOM 1648 C C . THR A 1 207 ? -47.074 0.623 58.776 1.00 96.19 207 THR A C 1
ATOM 1650 O O . THR A 1 207 ? -48.163 0.785 59.326 1.00 96.19 207 THR A O 1
ATOM 1653 N N . GLU A 1 208 ? -46.489 -0.576 58.704 1.00 95.81 208 GLU A N 1
ATOM 1654 C CA . GLU A 1 208 ? -47.042 -1.799 59.300 1.00 95.81 208 GLU A CA 1
ATOM 1655 C C . GLU A 1 208 ? -47.034 -1.728 60.841 1.00 95.81 208 GLU A C 1
ATOM 1657 O O . GLU A 1 208 ? -48.034 -2.067 61.473 1.00 95.81 208 GLU A O 1
ATOM 1662 N N . GLU A 1 209 ? -45.972 -1.204 61.466 1.00 94.75 209 GLU A N 1
ATOM 1663 C CA . GLU A 1 209 ? -45.925 -0.943 62.913 1.00 94.75 209 GLU A CA 1
ATOM 1664 C C . GLU A 1 209 ? -46.992 0.070 63.345 1.00 94.75 209 GLU A C 1
ATOM 1666 O O . GLU A 1 209 ? -47.728 -0.180 64.303 1.00 94.75 209 GLU A O 1
ATOM 1671 N N . LEU A 1 210 ? -47.122 1.195 62.632 1.00 94.31 210 LEU A N 1
ATOM 1672 C CA . LEU A 1 210 ? -48.121 2.226 62.925 1.00 94.31 210 LEU A CA 1
ATOM 1673 C C . LEU A 1 210 ? -49.549 1.706 62.721 1.00 94.31 210 LEU A C 1
ATOM 1675 O O . LEU A 1 210 ? -50.432 2.005 63.529 1.00 94.31 210 LEU A O 1
ATOM 1679 N N . ARG A 1 211 ? -49.780 0.889 61.689 1.00 95.62 211 ARG A N 1
ATOM 1680 C CA . ARG A 1 211 ? -51.041 0.170 61.469 1.00 95.62 211 ARG A CA 1
ATOM 1681 C C . ARG A 1 211 ? -51.325 -0.798 62.615 1.00 95.62 211 ARG A C 1
ATOM 1683 O O . ARG A 1 211 ? -52.389 -0.702 63.215 1.00 95.62 211 ARG A O 1
ATOM 1690 N N . SER A 1 212 ? -50.374 -1.660 62.967 1.00 96.06 212 SER A N 1
ATOM 1691 C CA . SER A 1 212 ? -50.503 -2.634 64.058 1.00 96.06 212 SER A CA 1
ATOM 1692 C C . SER A 1 212 ? -50.814 -1.946 65.391 1.00 96.06 212 SER A C 1
ATOM 1694 O O . SER A 1 212 ? -51.771 -2.304 66.073 1.00 96.06 212 SER A O 1
ATOM 1696 N N . LYS A 1 213 ? -50.111 -0.853 65.713 1.00 94.25 213 LYS A N 1
ATOM 1697 C CA . LYS A 1 213 ? -50.382 -0.019 66.896 1.00 94.25 213 LYS A CA 1
ATOM 1698 C C . LYS A 1 213 ? -51.737 0.694 66.826 1.00 94.25 213 LYS A C 1
ATOM 1700 O O . LYS A 1 213 ? -52.378 0.875 67.859 1.00 94.25 213 LYS A O 1
ATOM 1705 N N . THR A 1 214 ? -52.210 1.059 65.635 1.00 95.19 214 THR A N 1
ATOM 1706 C CA . THR A 1 214 ? -53.564 1.601 65.437 1.00 95.19 214 THR A CA 1
ATOM 1707 C C . THR A 1 214 ? -54.629 0.526 65.666 1.00 95.19 214 THR A C 1
ATOM 1709 O O . THR A 1 214 ? -55.598 0.784 66.379 1.00 95.19 214 THR A O 1
ATOM 1712 N N . ASP A 1 215 ? -54.439 -0.688 65.148 1.00 94.75 215 ASP A N 1
ATOM 1713 C CA . ASP A 1 215 ? -55.343 -1.826 65.348 1.00 94.75 215 ASP A CA 1
ATOM 1714 C C . ASP A 1 215 ? -55.348 -2.302 66.818 1.00 94.75 215 ASP A C 1
ATOM 1716 O O . ASP A 1 215 ? -56.417 -2.554 67.379 1.00 94.75 215 ASP A O 1
ATOM 1720 N N . GLU A 1 216 ? -54.194 -2.320 67.495 1.00 94.75 216 GLU A N 1
ATOM 1721 C CA . GLU A 1 216 ? -54.074 -2.512 68.950 1.00 94.75 216 GLU A CA 1
ATOM 1722 C C . GLU A 1 216 ? -54.882 -1.461 69.723 1.00 94.75 216 GLU A C 1
ATOM 1724 O O . GLU A 1 216 ? -55.690 -1.816 70.582 1.00 94.75 216 GLU A O 1
ATOM 1729 N N . LEU A 1 217 ? -54.719 -0.169 69.410 1.00 93.88 217 LEU A N 1
ATOM 1730 C CA . LEU A 1 217 ? -55.460 0.916 70.062 1.00 93.88 217 LEU A CA 1
ATOM 1731 C C . LEU A 1 217 ? -56.968 0.846 69.780 1.00 93.88 217 LEU A C 1
ATOM 1733 O O . LEU A 1 217 ? -57.771 1.118 70.675 1.00 93.88 217 LEU A O 1
ATOM 1737 N N . LEU A 1 218 ? -57.378 0.454 68.570 1.00 93.94 218 LEU A N 1
ATOM 1738 C CA . LEU A 1 218 ? -58.784 0.251 68.216 1.00 93.94 218 LEU A CA 1
ATOM 1739 C C . LEU A 1 218 ? -59.394 -0.941 68.960 1.00 93.94 218 LEU A C 1
ATOM 1741 O O . LEU A 1 218 ? -60.530 -0.838 69.427 1.00 93.94 218 LEU A O 1
ATOM 1745 N N . ASN A 1 219 ? -58.654 -2.037 69.128 1.00 94.50 219 ASN A N 1
ATOM 1746 C CA . ASN A 1 219 ? -59.106 -3.198 69.893 1.00 94.50 219 ASN A CA 1
ATOM 1747 C C . ASN A 1 219 ? -59.141 -2.898 71.399 1.00 94.50 219 ASN A C 1
ATOM 1749 O O . ASN A 1 219 ? -60.190 -3.069 72.011 1.00 94.50 219 ASN A O 1
ATOM 1753 N N . MET A 1 220 ? -58.101 -2.287 71.973 1.00 93.06 220 MET A N 1
ATOM 1754 C CA . MET A 1 220 ? -58.118 -1.798 73.361 1.00 93.06 220 MET A CA 1
ATOM 1755 C C . MET A 1 220 ? -59.265 -0.807 73.618 1.00 93.06 220 MET A C 1
ATOM 1757 O O . MET A 1 220 ? -59.881 -0.823 74.685 1.00 93.06 220 MET A O 1
ATOM 1761 N N . ARG A 1 221 ? -59.611 0.044 72.640 1.00 94.50 221 ARG A N 1
ATOM 1762 C CA . ARG A 1 221 ? -60.779 0.936 72.719 1.00 94.50 221 ARG A CA 1
ATOM 1763 C C . ARG A 1 221 ? -62.100 0.166 72.662 1.00 94.50 221 ARG A C 1
ATOM 1765 O O . ARG A 1 221 ? -63.006 0.500 73.427 1.00 94.50 221 ARG A O 1
ATOM 1772 N N . ARG A 1 222 ? -62.232 -0.839 71.788 1.00 94.31 222 ARG A N 1
ATOM 1773 C CA . ARG A 1 222 ? -63.407 -1.732 71.715 1.00 94.31 222 ARG A CA 1
ATOM 1774 C C . ARG A 1 222 ? -63.597 -2.504 73.017 1.00 94.31 222 ARG A C 1
ATOM 1776 O O . ARG A 1 222 ? -64.698 -2.480 73.557 1.00 94.31 222 ARG A O 1
ATOM 1783 N N . ASP A 1 223 ? -62.538 -3.096 73.556 1.00 93.56 223 ASP A N 1
ATOM 1784 C CA . ASP A 1 223 ? -62.578 -3.889 74.785 1.00 93.56 223 ASP A CA 1
ATOM 1785 C C . ASP A 1 223 ? -62.887 -3.025 76.007 1.00 93.56 223 ASP A C 1
ATOM 1787 O O . ASP A 1 223 ? -63.740 -3.391 76.813 1.00 93.56 223 ASP A O 1
ATOM 1791 N N . ASN A 1 224 ? -62.299 -1.827 76.109 1.00 92.56 224 ASN A N 1
ATOM 1792 C CA . ASN A 1 224 ? -62.677 -0.865 77.145 1.00 92.56 224 ASN A CA 1
ATOM 1793 C C . ASN A 1 224 ? -64.133 -0.400 76.996 1.00 92.56 224 ASN A C 1
ATOM 1795 O O . ASN A 1 224 ? -64.836 -0.303 77.995 1.00 92.56 224 ASN A O 1
ATOM 1799 N N . THR A 1 225 ? -64.624 -0.176 75.772 1.00 94.31 225 THR A N 1
ATOM 1800 C CA . THR A 1 225 ? -66.028 0.209 75.529 1.00 94.31 225 THR A CA 1
ATOM 1801 C C . THR A 1 225 ? -66.988 -0.931 75.892 1.00 94.31 225 THR A C 1
ATOM 1803 O O . THR A 1 225 ? -67.985 -0.701 76.571 1.00 94.31 225 THR A O 1
ATOM 1806 N N . SER A 1 226 ? -66.655 -2.172 75.526 1.00 94.19 226 SER A N 1
ATOM 1807 C CA . SER A 1 226 ? -67.378 -3.390 75.915 1.00 94.19 226 SER A CA 1
ATOM 1808 C C . SER A 1 226 ? -67.384 -3.575 77.434 1.00 94.19 226 SER A C 1
ATOM 1810 O O . SER A 1 226 ? -68.428 -3.839 78.026 1.00 94.19 226 SER A O 1
ATOM 1812 N N . ARG A 1 227 ? -66.242 -3.360 78.098 1.00 93.62 227 ARG A N 1
ATOM 1813 C CA . ARG A 1 227 ? -66.115 -3.433 79.558 1.00 93.62 227 ARG A CA 1
ATOM 1814 C C . ARG A 1 227 ? -66.913 -2.335 80.262 1.00 93.62 227 ARG A C 1
ATOM 1816 O O . ARG A 1 227 ? -67.563 -2.641 81.256 1.00 93.62 227 ARG A O 1
ATOM 1823 N N . CYS A 1 228 ? -66.915 -1.103 79.750 1.00 93.25 228 CYS A N 1
ATOM 1824 C CA . CYS A 1 228 ? -67.782 -0.034 80.248 1.00 93.25 228 CYS A CA 1
ATOM 1825 C C . CYS A 1 228 ? -69.256 -0.419 80.103 1.00 93.25 228 CYS A C 1
ATOM 1827 O O . CYS A 1 228 ? -69.961 -0.421 81.103 1.00 93.25 228 CYS A O 1
ATOM 1829 N N . PHE A 1 229 ? -69.695 -0.868 78.924 1.00 92.81 229 PHE A N 1
ATOM 1830 C CA . PHE A 1 229 ? -71.079 -1.298 78.699 1.00 92.81 229 PHE A CA 1
ATOM 1831 C C . PHE A 1 229 ? -71.497 -2.470 79.608 1.00 92.81 229 PHE A C 1
ATOM 1833 O O . PHE A 1 229 ? -72.595 -2.475 80.160 1.00 92.81 229 PHE A O 1
ATOM 1840 N N . GLN A 1 230 ? -70.613 -3.447 79.842 1.00 93.19 230 GLN A N 1
ATOM 1841 C CA . GLN A 1 230 ? -70.851 -4.541 80.794 1.00 93.19 230 GLN A CA 1
ATOM 1842 C C . GLN A 1 230 ? -70.931 -4.057 82.251 1.00 93.19 230 GLN A C 1
ATOM 1844 O O . GLN A 1 230 ? -71.713 -4.601 83.031 1.00 93.19 230 GLN A O 1
ATOM 1849 N N . LEU A 1 231 ? -70.123 -3.065 82.637 1.00 91.56 231 LEU A N 1
ATOM 1850 C CA . LEU A 1 231 ? -70.159 -2.466 83.974 1.00 91.56 231 LEU A CA 1
ATOM 1851 C C . LEU A 1 231 ? -71.395 -1.581 84.165 1.00 91.56 231 LEU A C 1
ATOM 1853 O O . LEU A 1 231 ? -72.012 -1.656 85.220 1.00 91.56 231 LEU A O 1
ATOM 1857 N N . GLU A 1 232 ? -71.803 -0.816 83.153 1.00 92.50 232 GLU A N 1
ATOM 1858 C CA . GLU A 1 232 ? -73.054 -0.050 83.131 1.00 92.50 232 GLU A CA 1
ATOM 1859 C C . GLU A 1 232 ? -74.270 -0.978 83.196 1.00 92.50 232 GLU A C 1
ATOM 1861 O O . GLU A 1 232 ? -75.162 -0.751 84.009 1.00 92.50 232 GLU A O 1
ATOM 1866 N N . THR A 1 233 ? -74.269 -2.079 82.436 1.00 92.00 233 THR A N 1
ATOM 1867 C CA . THR A 1 233 ? -75.322 -3.106 82.501 1.00 92.00 233 THR A CA 1
ATOM 1868 C C . THR A 1 233 ? -75.421 -3.666 83.922 1.00 92.00 233 THR A C 1
ATOM 1870 O O . THR A 1 233 ? -76.465 -3.521 84.556 1.00 92.00 233 THR A O 1
ATOM 1873 N N . LYS A 1 234 ? -74.314 -4.165 84.493 1.00 93.25 234 LYS A N 1
ATOM 1874 C CA . LYS A 1 234 ? -74.267 -4.674 85.878 1.00 93.25 234 LYS A CA 1
ATOM 1875 C C . LYS A 1 234 ? -74.621 -3.622 86.929 1.00 93.25 234 LYS A C 1
ATOM 1877 O O . LYS A 1 234 ? -75.220 -3.951 87.950 1.00 93.25 234 LYS A O 1
ATOM 1882 N N . LEU A 1 235 ? -74.283 -2.355 86.700 1.00 91.31 235 LEU A N 1
ATOM 1883 C CA . LEU A 1 235 ? -74.676 -1.254 87.574 1.00 91.31 235 LEU A CA 1
ATOM 1884 C C . LEU A 1 235 ? -76.188 -1.014 87.499 1.00 91.31 235 LEU A C 1
ATOM 1886 O O . LEU A 1 235 ? -76.819 -0.864 88.540 1.00 91.31 235 LEU A O 1
ATOM 1890 N N . THR A 1 236 ? -76.792 -1.028 86.308 1.00 92.75 236 THR A N 1
ATOM 1891 C CA . THR A 1 236 ? -78.250 -0.896 86.165 1.00 92.75 236 THR A CA 1
ATOM 1892 C C . THR A 1 236 ? -79.004 -2.099 86.732 1.00 92.75 236 THR A C 1
ATOM 1894 O O . THR A 1 236 ? -80.003 -1.886 87.414 1.00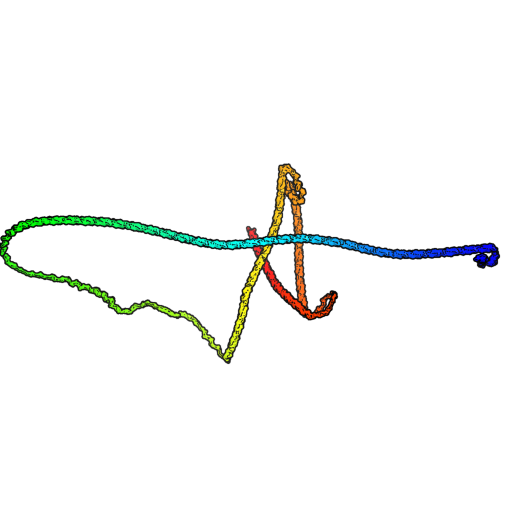 92.75 236 THR A O 1
ATOM 1897 N N . GLU A 1 237 ? -78.496 -3.326 86.569 1.00 92.56 237 GLU A N 1
ATOM 1898 C CA . GLU A 1 237 ? -78.994 -4.534 87.247 1.00 92.56 237 GLU A CA 1
ATOM 1899 C C . GLU A 1 237 ? -78.968 -4.352 88.771 1.00 92.56 237 GLU A C 1
ATOM 1901 O O . GLU A 1 237 ? -80.002 -4.464 89.428 1.00 92.56 237 GLU A O 1
ATOM 1906 N N . LYS A 1 238 ? -77.818 -3.978 89.353 1.00 90.56 238 LYS A N 1
ATOM 1907 C CA . LYS A 1 238 ? -77.691 -3.787 90.808 1.00 90.56 238 LYS A CA 1
ATOM 1908 C C . LYS A 1 238 ? -78.468 -2.588 91.346 1.00 90.56 238 LYS A C 1
ATOM 1910 O O . LYS A 1 238 ? -78.941 -2.643 92.476 1.00 90.56 238 LYS A O 1
ATOM 1915 N N . VAL A 1 239 ? -78.683 -1.542 90.550 1.00 93.12 239 VAL A N 1
ATOM 1916 C CA . VAL A 1 239 ? -79.589 -0.432 90.893 1.00 93.12 239 VAL A CA 1
ATOM 1917 C C . VAL A 1 239 ? -81.060 -0.864 90.824 1.00 93.12 239 VAL A C 1
ATOM 1919 O O . VAL A 1 239 ? -81.858 -0.388 91.630 1.00 93.12 239 VAL A O 1
ATOM 1922 N N . GLN A 1 240 ? -81.441 -1.770 89.919 1.00 91.00 240 GLN A N 1
ATOM 1923 C CA . GLN A 1 240 ? -82.787 -2.356 89.892 1.00 91.00 240 GLN A CA 1
ATOM 1924 C C . GLN A 1 240 ? -83.009 -3.315 91.069 1.00 91.00 240 GLN A C 1
ATOM 1926 O O . GLN A 1 240 ? -84.018 -3.180 91.758 1.00 91.00 240 GLN A O 1
ATOM 1931 N N . GLU A 1 241 ? -82.055 -4.200 91.374 1.00 90.12 241 GLU A N 1
ATOM 1932 C CA . GLU A 1 241 ? -82.080 -5.035 92.585 1.00 90.12 241 GLU A CA 1
ATOM 1933 C C . GLU A 1 241 ? -82.193 -4.179 93.853 1.00 90.12 241 GLU A C 1
ATOM 1935 O O . GLU A 1 241 ? -83.065 -4.430 94.680 1.00 90.12 241 GLU A O 1
ATOM 1940 N N . LEU A 1 242 ? -81.372 -3.130 93.993 1.00 89.94 242 LEU A N 1
ATOM 1941 C CA . LEU A 1 242 ? -81.437 -2.221 95.141 1.00 89.94 242 LEU A CA 1
ATOM 1942 C C . LEU A 1 242 ? -82.779 -1.493 95.239 1.00 89.94 242 LEU A C 1
ATOM 1944 O O . LEU A 1 242 ? -83.271 -1.317 96.350 1.00 89.94 242 LEU A O 1
ATOM 1948 N N . LYS A 1 243 ? -83.400 -1.098 94.119 1.00 91.81 243 LYS A N 1
ATOM 1949 C CA . LYS A 1 243 ? -84.758 -0.528 94.126 1.00 91.81 243 LYS A CA 1
ATOM 1950 C C . LYS A 1 243 ? -85.785 -1.548 94.605 1.00 91.81 243 LYS A C 1
ATOM 1952 O O . LYS A 1 243 ? -86.489 -1.260 95.563 1.00 91.81 243 LYS A O 1
ATOM 1957 N N . LEU A 1 244 ? -85.798 -2.754 94.035 1.00 90.88 244 LEU A N 1
ATOM 1958 C CA . LEU A 1 244 ? -86.704 -3.832 94.448 1.00 90.88 244 LEU A CA 1
ATOM 1959 C C . LEU A 1 244 ? -86.533 -4.195 95.933 1.00 90.88 244 LEU A C 1
ATOM 1961 O O . LEU A 1 244 ? -87.521 -4.352 96.643 1.00 90.88 244 LEU A O 1
ATOM 1965 N N . VAL A 1 245 ? -85.295 -4.278 96.429 1.00 86.50 245 VAL A N 1
ATOM 1966 C CA . VAL A 1 245 ? -85.008 -4.496 97.856 1.00 86.50 245 VAL A CA 1
ATOM 1967 C C . VAL A 1 245 ? -85.449 -3.299 98.703 1.00 86.50 245 VAL A C 1
ATOM 1969 O O . VAL A 1 245 ? -86.018 -3.492 99.770 1.00 86.50 245 VAL A O 1
ATOM 1972 N N . THR A 1 246 ? -85.258 -2.063 98.238 1.00 90.50 246 THR A N 1
ATOM 1973 C CA . THR A 1 246 ? -85.731 -0.862 98.951 1.00 90.50 246 THR A CA 1
ATOM 1974 C C . THR A 1 246 ? -87.259 -0.824 99.026 1.00 90.50 246 THR A C 1
ATOM 1976 O O . THR A 1 246 ? -87.803 -0.495 100.077 1.00 90.50 246 THR A O 1
ATOM 1979 N N . ASP A 1 247 ? -87.961 -1.216 97.963 1.00 90.56 247 ASP A N 1
ATOM 1980 C CA . ASP A 1 247 ? -89.423 -1.278 97.926 1.00 90.56 247 ASP A CA 1
ATOM 1981 C C . ASP A 1 247 ? -89.974 -2.434 98.786 1.00 90.56 247 ASP A C 1
ATOM 1983 O O . ASP A 1 247 ? -90.980 -2.254 99.483 1.00 90.56 247 ASP A O 1
ATOM 1987 N N . THR A 1 248 ? -89.305 -3.597 98.841 1.00 89.44 248 THR A N 1
ATOM 1988 C CA . THR A 1 248 ? -89.681 -4.667 99.789 1.00 89.44 248 THR A CA 1
ATOM 1989 C C . THR A 1 248 ? -89.387 -4.284 101.238 1.00 89.44 248 THR A C 1
ATOM 1991 O O . THR A 1 248 ? -90.236 -4.500 102.097 1.00 89.44 248 THR A O 1
ATOM 1994 N N . VAL A 1 249 ? -88.258 -3.630 101.529 1.00 87.38 249 VAL A N 1
ATOM 1995 C CA . VAL A 1 249 ? -87.979 -3.061 102.860 1.00 87.38 249 VAL A CA 1
ATOM 1996 C C . VAL A 1 249 ? -89.023 -2.009 103.231 1.00 87.38 249 VAL A C 1
ATOM 1998 O O . VAL A 1 249 ? -89.536 -2.044 104.346 1.00 87.38 249 VAL A O 1
ATOM 2001 N N . LYS A 1 250 ? -89.401 -1.120 102.305 1.00 90.94 250 LYS A N 1
ATOM 2002 C CA . LYS A 1 250 ? -90.411 -0.083 102.538 1.00 90.94 250 LYS A CA 1
ATOM 2003 C C . LYS A 1 250 ? -91.777 -0.689 102.854 1.00 90.94 250 LYS A C 1
ATOM 2005 O O . LYS A 1 250 ? -92.355 -0.372 103.890 1.00 90.94 250 LYS A O 1
ATOM 2010 N N . THR A 1 251 ? -92.261 -1.607 102.019 1.00 88.12 251 THR A N 1
ATOM 2011 C CA . THR A 1 251 ? -93.531 -2.314 102.265 1.00 88.12 251 THR A CA 1
ATOM 2012 C C . THR A 1 251 ? -93.498 -3.136 103.556 1.00 88.12 251 THR A C 1
ATOM 2014 O O . THR A 1 251 ? -94.478 -3.130 104.300 1.00 88.12 251 THR A O 1
ATOM 2017 N N . LEU A 1 252 ? -92.366 -3.759 103.906 1.00 83.69 252 LEU A N 1
ATOM 2018 C CA . LEU A 1 252 ? -92.181 -4.390 105.216 1.00 83.69 252 LEU A CA 1
ATOM 2019 C C . LEU A 1 252 ? -92.256 -3.366 106.360 1.00 83.69 252 LEU A C 1
ATOM 2021 O O . LEU A 1 252 ? -92.984 -3.610 107.320 1.00 83.69 252 LEU A O 1
ATOM 2025 N N . THR A 1 253 ? -91.606 -2.201 106.262 1.00 88.31 253 THR A N 1
ATOM 2026 C CA . THR A 1 253 ? -91.740 -1.143 107.283 1.00 88.31 253 THR A CA 1
ATOM 2027 C C . THR A 1 253 ? -93.162 -0.597 107.377 1.00 88.31 253 THR A C 1
ATOM 2029 O O . THR A 1 253 ? -93.649 -0.400 108.485 1.00 88.31 253 THR A O 1
ATOM 2032 N N . ASP A 1 254 ? -93.874 -0.447 106.258 1.00 88.50 254 ASP A N 1
ATOM 2033 C CA . ASP A 1 254 ? -95.274 -0.021 106.245 1.00 88.50 254 ASP A CA 1
ATOM 2034 C C . ASP A 1 254 ? -96.174 -1.078 106.911 1.00 88.50 254 ASP A C 1
ATOM 2036 O O . ASP A 1 254 ? -97.022 -0.736 107.737 1.00 88.50 254 ASP A O 1
ATOM 2040 N N . THR A 1 255 ? -95.972 -2.377 106.651 1.00 87.44 255 THR A N 1
ATOM 2041 C CA . THR A 1 255 ? -96.700 -3.438 107.378 1.00 87.44 255 THR A CA 1
ATOM 2042 C C . THR A 1 255 ? -96.342 -3.483 108.864 1.00 87.44 255 THR A C 1
ATOM 2044 O O . THR A 1 255 ? -97.240 -3.642 109.688 1.00 87.44 255 THR A O 1
ATOM 2047 N N . ASN A 1 256 ? -95.078 -3.262 109.238 1.00 83.94 256 ASN A N 1
ATOM 2048 C CA . ASN A 1 256 ? -94.655 -3.217 110.637 1.00 83.94 256 ASN A CA 1
ATOM 2049 C C . ASN A 1 256 ? -95.256 -2.008 111.377 1.00 83.94 256 ASN A C 1
ATOM 2051 O O . ASN A 1 256 ? -95.760 -2.157 112.484 1.00 83.94 256 ASN A O 1
ATOM 2055 N N . ASN A 1 257 ? -95.311 -0.834 110.743 1.00 88.44 257 ASN A N 1
ATOM 2056 C CA . ASN A 1 257 ? -95.985 0.353 111.278 1.00 88.44 257 ASN A CA 1
ATOM 2057 C C . ASN A 1 257 ? -97.502 0.125 111.436 1.00 88.44 257 ASN A C 1
ATOM 2059 O O . ASN A 1 257 ? -98.092 0.518 112.444 1.00 88.44 257 ASN A O 1
ATOM 2063 N N . ASN A 1 258 ? -98.135 -0.574 110.488 1.00 87.88 258 ASN A N 1
ATOM 2064 C CA . ASN A 1 258 ? -99.539 -0.989 110.593 1.00 87.88 258 ASN A CA 1
ATOM 2065 C C . ASN A 1 258 ? -99.775 -2.036 111.704 1.00 87.88 258 ASN A C 1
ATOM 2067 O O . ASN A 1 258 ? -100.849 -2.062 112.304 1.00 87.88 258 ASN A O 1
ATOM 2071 N N . LEU A 1 259 ? -98.792 -2.887 112.016 1.00 83.44 259 LEU A N 1
ATOM 2072 C CA . LEU A 1 259 ? -98.851 -3.804 113.160 1.00 83.44 259 LEU A CA 1
ATOM 2073 C C . LEU A 1 259 ? -98.633 -3.069 114.490 1.00 83.44 259 LEU A C 1
ATOM 2075 O O . LEU A 1 259 ? -99.403 -3.286 115.422 1.00 83.44 259 LEU A O 1
ATOM 2079 N N . LEU A 1 260 ? -97.656 -2.162 114.569 1.00 85.94 260 LEU A N 1
ATOM 2080 C CA . LEU A 1 260 ? -97.376 -1.343 115.753 1.00 85.94 260 LEU A CA 1
ATOM 2081 C C . LEU A 1 260 ? -98.574 -0.466 116.128 1.00 85.94 260 LEU A C 1
ATOM 2083 O O . LEU A 1 260 ? -99.063 -0.561 117.248 1.00 85.94 260 LEU A O 1
ATOM 2087 N N . THR A 1 261 ? -99.135 0.289 115.181 1.00 84.94 261 THR A N 1
ATOM 2088 C CA . THR A 1 261 ? -100.343 1.104 115.426 1.00 84.94 261 THR A CA 1
ATOM 2089 C C . THR A 1 261 ? -101.562 0.258 115.812 1.00 84.94 261 THR A C 1
ATOM 2091 O O . THR A 1 261 ? -102.405 0.698 116.594 1.00 84.94 261 THR A O 1
ATOM 2094 N N . LYS A 1 262 ? -101.659 -0.992 115.337 1.00 85.75 262 LYS A N 1
ATOM 2095 C CA . LYS A 1 262 ? -102.701 -1.939 115.765 1.00 85.75 262 LYS A CA 1
ATOM 2096 C C . LYS A 1 262 ? -102.459 -2.482 117.180 1.00 85.75 262 LYS A C 1
ATOM 2098 O O . LYS A 1 262 ? -103.422 -2.652 117.926 1.00 85.75 262 LYS A O 1
ATOM 2103 N N . ILE A 1 263 ? -101.204 -2.698 117.575 1.00 80.38 263 ILE A N 1
ATOM 2104 C CA . ILE A 1 263 ? -100.810 -3.030 118.954 1.00 80.38 263 ILE A CA 1
ATOM 2105 C C . ILE A 1 263 ? -101.105 -1.847 119.888 1.00 80.38 263 ILE A C 1
ATOM 2107 O O . ILE A 1 263 ? -101.701 -2.048 120.941 1.00 80.38 263 ILE A O 1
ATOM 2111 N N . GLU A 1 264 ? -100.792 -0.613 119.489 1.00 85.12 264 GLU A N 1
ATOM 2112 C CA . GLU A 1 264 ? -101.138 0.608 120.233 1.00 85.12 264 GLU A CA 1
ATOM 2113 C C . GLU A 1 264 ? -102.654 0.761 120.418 1.00 85.12 264 GLU A C 1
ATOM 2115 O O . GLU A 1 264 ? -103.110 1.051 121.522 1.00 85.12 264 GLU A O 1
ATOM 2120 N N . GLN A 1 265 ? -103.457 0.497 119.380 1.00 84.81 265 GLN A N 1
ATOM 2121 C CA . GLN A 1 265 ? -104.922 0.501 119.479 1.00 84.81 265 GLN A CA 1
ATOM 2122 C C . GLN A 1 265 ? -105.458 -0.565 120.448 1.00 84.81 265 GLN A C 1
ATOM 2124 O O . GLN A 1 265 ? -106.424 -0.300 121.163 1.00 84.81 265 GLN A O 1
ATOM 2129 N N . ILE A 1 266 ? -104.855 -1.757 120.488 1.00 81.56 266 ILE A N 1
ATOM 2130 C CA . ILE A 1 266 ? -105.230 -2.825 121.431 1.00 81.56 266 ILE A CA 1
ATOM 2131 C C . ILE A 1 266 ? -104.815 -2.449 122.859 1.00 81.56 266 ILE A C 1
ATOM 2133 O O . ILE A 1 266 ? -105.643 -2.509 123.766 1.00 81.56 266 ILE A O 1
ATOM 2137 N N . ASN A 1 267 ? -103.581 -1.980 123.052 1.00 81.62 267 ASN A N 1
ATOM 2138 C CA . ASN A 1 267 ? -103.077 -1.518 124.347 1.00 81.62 267 ASN A CA 1
ATOM 2139 C C . ASN A 1 267 ? -103.904 -0.350 124.896 1.00 81.62 267 ASN A C 1
ATOM 2141 O O . ASN A 1 267 ? -104.186 -0.316 126.091 1.00 81.62 267 ASN A O 1
ATOM 2145 N N . LYS A 1 268 ? -104.340 0.580 124.035 1.00 85.31 268 LYS A N 1
ATOM 2146 C CA . LYS A 1 268 ? -105.219 1.679 124.439 1.00 85.31 268 LYS A CA 1
ATOM 2147 C C . LYS A 1 268 ? -106.589 1.172 124.892 1.00 85.31 268 LYS A C 1
ATOM 2149 O O . LYS A 1 268 ? -107.019 1.557 125.969 1.00 85.31 268 LYS A O 1
ATOM 2154 N N . LYS A 1 269 ? -107.228 0.264 124.142 1.00 83.94 269 LYS A N 1
ATOM 2155 C CA . LYS A 1 269 ? -108.500 -0.356 124.564 1.00 83.94 269 LYS A CA 1
ATOM 2156 C C . LYS A 1 269 ? -108.378 -1.071 125.909 1.00 83.94 269 LYS A C 1
ATOM 2158 O O . LYS A 1 269 ? -109.244 -0.904 126.755 1.00 83.94 269 LYS A O 1
ATOM 2163 N N . PHE A 1 270 ? -107.289 -1.806 126.124 1.00 79.38 270 PHE A N 1
ATOM 2164 C CA . PHE A 1 270 ? -107.007 -2.458 127.404 1.00 79.38 270 PHE A CA 1
ATOM 2165 C C . PHE A 1 270 ? -106.811 -1.445 128.549 1.00 79.38 270 PHE A C 1
ATOM 2167 O O . PHE A 1 270 ? -107.226 -1.698 129.680 1.00 79.38 270 PHE A O 1
ATOM 2174 N N . LEU A 1 271 ? -106.220 -0.278 128.265 1.00 83.00 271 LEU A N 1
ATOM 2175 C CA . LEU A 1 271 ? -106.125 0.827 129.221 1.00 83.00 271 LEU A CA 1
ATOM 2176 C C . LEU A 1 271 ? -107.509 1.422 129.532 1.00 83.00 271 LEU A C 1
ATOM 2178 O O . LEU A 1 271 ? -107.848 1.576 130.701 1.00 83.00 271 LEU A O 1
ATOM 2182 N N . ASP A 1 272 ? -108.316 1.692 128.502 1.00 82.00 272 ASP A N 1
ATOM 2183 C CA . ASP A 1 272 ? -109.672 2.239 128.627 1.00 82.00 272 ASP A CA 1
ATOM 2184 C C . ASP A 1 272 ? -110.589 1.277 129.426 1.00 82.00 272 ASP A C 1
ATOM 2186 O O . ASP A 1 272 ? -111.307 1.708 130.330 1.00 82.00 272 ASP A O 1
ATOM 2190 N N . GLU A 1 273 ? -110.520 -0.036 129.168 1.00 76.31 273 GLU A N 1
ATOM 2191 C CA . GLU A 1 273 ? -111.226 -1.084 129.930 1.00 76.31 273 GLU A CA 1
ATOM 2192 C C . GLU A 1 273 ? -110.770 -1.148 131.398 1.00 76.31 273 GLU A C 1
ATOM 2194 O O . GLU A 1 273 ? -111.600 -1.258 132.306 1.00 76.31 273 GLU A O 1
ATOM 2199 N N . LYS A 1 274 ? -109.462 -1.026 131.656 1.00 78.44 274 LYS A N 1
ATOM 2200 C CA . LYS A 1 274 ? -108.906 -0.994 133.016 1.00 78.44 274 LYS A CA 1
ATOM 2201 C C . LYS A 1 274 ? -109.359 0.247 133.792 1.00 78.44 274 LYS A C 1
ATOM 2203 O O . LYS A 1 274 ? -109.715 0.135 134.964 1.00 78.44 274 LYS A O 1
ATOM 2208 N N . ASP A 1 275 ? -109.387 1.409 133.149 1.00 80.88 275 ASP A N 1
ATOM 2209 C CA . ASP A 1 275 ? -109.864 2.663 133.739 1.00 80.88 275 ASP A CA 1
ATOM 2210 C C . ASP A 1 275 ? -111.368 2.628 134.050 1.00 80.88 275 ASP A C 1
ATOM 2212 O O . ASP A 1 275 ? -111.809 3.225 135.035 1.00 80.88 275 ASP A O 1
ATOM 2216 N N . ILE A 1 276 ? -112.167 1.927 133.237 1.00 82.00 276 ILE A N 1
ATOM 2217 C CA . ILE A 1 276 ? -113.580 1.649 133.533 1.00 82.00 276 ILE A CA 1
ATOM 2218 C C . ILE A 1 276 ? -113.689 0.746 134.769 1.00 82.00 276 ILE A C 1
ATOM 2220 O O . ILE A 1 276 ? -114.441 1.070 135.690 1.00 82.00 276 ILE A O 1
ATOM 2224 N N . ALA A 1 277 ? -112.911 -0.340 134.835 1.00 73.69 277 ALA A N 1
ATOM 2225 C CA . ALA A 1 277 ? -112.917 -1.254 135.977 1.00 73.69 277 ALA A CA 1
ATOM 2226 C C . ALA A 1 277 ? -112.566 -0.537 137.296 1.00 73.69 277 ALA A C 1
ATOM 2228 O O . ALA A 1 277 ? -113.306 -0.668 138.274 1.00 73.69 277 ALA A O 1
ATOM 2229 N N . ILE A 1 278 ? -111.515 0.293 137.306 1.00 80.00 278 ILE A N 1
ATOM 2230 C CA . ILE A 1 278 ? -111.117 1.100 138.476 1.00 80.00 278 ILE A CA 1
ATOM 2231 C C . ILE A 1 278 ? -112.275 1.993 138.944 1.00 80.00 278 ILE A C 1
ATOM 2233 O O . ILE A 1 278 ? -112.655 1.927 140.111 1.00 80.00 278 ILE A O 1
ATOM 2237 N N . LYS A 1 279 ? -112.914 2.742 138.034 1.00 80.94 279 LYS A N 1
ATOM 2238 C CA . LYS A 1 279 ? -114.042 3.633 138.371 1.00 80.94 279 LYS A CA 1
ATOM 2239 C C . LYS A 1 279 ? -115.246 2.879 138.945 1.00 80.94 279 LYS A C 1
ATOM 2241 O O . LYS A 1 279 ? -115.904 3.380 139.853 1.00 80.94 279 LYS A O 1
ATOM 2246 N N . THR A 1 280 ? -115.529 1.661 138.467 1.00 77.31 280 THR A N 1
ATOM 2247 C CA . THR A 1 280 ? -116.580 0.825 139.081 1.00 77.31 280 THR A CA 1
ATOM 2248 C C . THR A 1 280 ? -116.205 0.358 140.490 1.00 77.31 280 THR A C 1
ATOM 2250 O O . THR A 1 280 ? -117.058 0.351 141.375 1.00 77.31 280 THR A O 1
ATOM 2253 N N . GLN A 1 281 ? -114.932 0.039 140.739 1.00 76.31 281 GLN A N 1
ATOM 2254 C CA . GLN A 1 281 ? -114.453 -0.376 142.058 1.00 76.31 281 GLN A CA 1
ATOM 2255 C C . GLN A 1 281 ? -114.453 0.782 143.075 1.00 76.31 281 GLN A C 1
ATOM 2257 O O . GLN A 1 281 ? -114.840 0.583 144.226 1.00 76.31 281 GLN A O 1
ATOM 2262 N N . GLU A 1 282 ? -114.099 1.999 142.650 1.00 80.69 282 GLU A N 1
ATOM 2263 C CA . GLU A 1 282 ? -114.200 3.219 143.467 1.00 80.69 282 GLU A CA 1
ATOM 2264 C C . GLU A 1 282 ? -115.654 3.527 143.869 1.00 80.69 282 GLU A C 1
ATOM 2266 O O . GLU A 1 282 ? -115.918 3.884 145.020 1.00 80.69 282 GLU A O 1
ATOM 2271 N N . ALA A 1 283 ? -116.614 3.320 142.959 1.00 77.00 283 ALA A N 1
ATOM 2272 C CA . ALA A 1 283 ? -118.039 3.484 143.252 1.00 77.00 283 ALA A CA 1
ATOM 2273 C C . ALA A 1 283 ? -118.537 2.486 144.318 1.00 77.00 283 ALA A C 1
ATOM 2275 O O . ALA A 1 283 ? -119.162 2.901 145.297 1.00 77.00 283 ALA A O 1
ATOM 2276 N N . PHE A 1 284 ? -118.198 1.195 144.190 1.00 73.75 284 PHE A N 1
ATOM 2277 C CA . PHE A 1 284 ? -118.545 0.181 145.198 1.00 73.75 284 PHE A CA 1
ATOM 2278 C C . PHE A 1 284 ? -117.915 0.469 146.572 1.00 73.75 284 PHE A C 1
ATOM 2280 O O . PHE A 1 284 ? -118.555 0.256 147.605 1.00 73.75 284 PHE A O 1
ATOM 2287 N N . GLN A 1 285 ? -116.685 0.994 146.610 1.00 79.81 285 GLN A N 1
ATOM 2288 C CA . GLN A 1 285 ? -116.033 1.384 147.863 1.00 79.81 285 GLN A CA 1
ATOM 2289 C C . GLN A 1 285 ? -116.776 2.541 148.556 1.00 79.81 285 GLN A C 1
ATOM 2291 O O . GLN A 1 285 ? -117.009 2.490 149.767 1.00 79.81 285 GLN A O 1
ATOM 2296 N N . HIS A 1 286 ? -117.210 3.551 147.796 1.00 78.25 286 HIS A N 1
ATOM 2297 C CA . HIS A 1 286 ? -118.013 4.656 148.325 1.00 78.25 286 HIS A CA 1
ATOM 2298 C C . HIS A 1 286 ? -119.368 4.201 148.890 1.00 78.25 286 HIS A C 1
ATOM 2300 O O . HIS A 1 286 ? -119.796 4.712 149.929 1.00 78.25 286 HIS A O 1
ATOM 2306 N N . GLU A 1 287 ? -120.028 3.230 148.255 1.00 73.88 287 GLU A N 1
ATOM 2307 C CA . GLU A 1 287 ? -121.296 2.672 148.740 1.00 73.88 287 GLU A CA 1
ATOM 2308 C C . GLU A 1 287 ? -121.116 1.882 150.053 1.00 73.88 287 GLU A C 1
ATOM 2310 O O . GLU A 1 287 ? -121.887 2.057 151.002 1.00 73.88 287 GLU A O 1
ATOM 2315 N N . MET A 1 288 ? -120.042 1.093 150.170 1.00 74.56 288 MET A N 1
ATOM 2316 C CA . MET A 1 288 ? -119.694 0.373 151.403 1.00 74.56 288 MET A CA 1
ATOM 2317 C C . MET A 1 288 ? -119.435 1.305 152.596 1.00 74.56 288 MET A C 1
ATOM 2319 O O . MET A 1 288 ? -119.921 1.050 153.703 1.00 74.56 288 MET A O 1
ATOM 2323 N N . ASP A 1 289 ? -118.710 2.407 152.398 1.00 74.62 289 ASP A N 1
ATOM 2324 C CA . ASP A 1 289 ? -118.424 3.356 153.482 1.00 74.62 289 ASP A CA 1
ATOM 2325 C C . ASP A 1 289 ? -119.623 4.261 153.835 1.00 74.62 289 ASP A C 1
ATOM 2327 O O . ASP A 1 289 ? -119.664 4.829 154.933 1.00 74.62 289 ASP A O 1
ATOM 2331 N N . ALA A 1 290 ? -120.646 4.337 152.974 1.00 72.94 290 ALA A N 1
ATOM 2332 C CA . ALA A 1 290 ? -121.955 4.882 153.331 1.00 72.94 290 ALA A CA 1
ATOM 2333 C C . ALA A 1 290 ? -122.745 3.915 154.236 1.00 72.94 290 ALA A C 1
ATOM 2335 O O . ALA A 1 290 ? -123.235 4.329 155.291 1.00 72.94 290 ALA A O 1
ATOM 2336 N N . GLN A 1 291 ? -122.807 2.621 153.893 1.00 67.31 291 GLN A N 1
ATOM 2337 C CA . GLN A 1 291 ? -123.515 1.613 154.698 1.00 67.31 291 GLN A CA 1
ATOM 2338 C C . GLN A 1 291 ? -122.927 1.470 156.116 1.00 67.31 291 GLN A C 1
ATOM 2340 O O . GLN A 1 291 ? -123.682 1.425 157.092 1.00 67.31 291 GLN A O 1
ATOM 2345 N N . LYS A 1 292 ? -121.592 1.506 156.270 1.00 72.25 292 LYS A N 1
ATOM 2346 C CA . LYS A 1 292 ? -120.926 1.481 157.593 1.00 72.25 292 LYS A CA 1
ATOM 2347 C C . LYS A 1 292 ? -121.384 2.603 158.532 1.00 72.25 292 LYS A C 1
ATOM 2349 O O . LYS A 1 292 ? -121.525 2.374 159.732 1.00 72.25 292 LYS A O 1
ATOM 2354 N N . LYS A 1 293 ? -121.614 3.815 158.011 1.00 71.81 293 LYS A N 1
ATOM 2355 C CA . LYS A 1 293 ? -122.017 4.971 158.834 1.00 71.81 293 LYS A CA 1
ATOM 2356 C C . LYS A 1 293 ? -123.434 4.827 159.384 1.00 71.81 293 LYS A C 1
ATOM 2358 O O . LYS A 1 293 ? -123.684 5.255 160.507 1.00 71.81 293 LYS A O 1
ATOM 2363 N N . LEU A 1 294 ? -124.334 4.189 158.633 1.00 66.19 294 LEU A N 1
ATOM 2364 C CA . LEU A 1 294 ? -125.700 3.934 159.089 1.00 66.19 294 LEU A CA 1
ATOM 2365 C C . LEU A 1 294 ? -125.743 2.843 160.174 1.00 66.19 294 LEU A C 1
ATOM 2367 O O . LEU A 1 294 ? -126.463 2.986 161.159 1.00 66.19 294 LEU A O 1
ATOM 2371 N N . ALA A 1 295 ? -124.929 1.790 160.033 1.00 65.44 295 ALA A N 1
ATOM 2372 C CA . ALA A 1 295 ? -124.874 0.679 160.986 1.00 65.44 295 ALA A CA 1
ATOM 2373 C C . ALA A 1 295 ? -124.417 1.105 162.396 1.00 65.44 295 ALA A C 1
ATOM 2375 O O . ALA A 1 295 ? -125.001 0.668 163.388 1.00 65.44 295 ALA A O 1
ATOM 2376 N N . ASN A 1 296 ? -123.418 1.990 162.500 1.00 65.19 296 ASN A N 1
ATOM 2377 C CA . ASN A 1 296 ? -122.929 2.464 163.801 1.00 65.19 296 ASN A CA 1
ATOM 2378 C C . ASN A 1 296 ? -123.988 3.279 164.566 1.00 65.19 296 ASN A C 1
ATOM 2380 O O . ASN A 1 296 ? -124.150 3.085 165.766 1.00 65.19 296 ASN A O 1
ATOM 2384 N N . LEU A 1 297 ? -124.779 4.114 163.879 1.00 60.44 297 LEU A N 1
ATOM 2385 C CA . LEU A 1 297 ? -125.795 4.951 164.533 1.00 60.44 297 LEU A CA 1
ATOM 2386 C C . LEU A 1 297 ? -126.919 4.127 165.198 1.00 60.44 297 LEU A C 1
ATOM 2388 O O . LEU A 1 297 ? -127.484 4.545 166.206 1.00 60.44 297 LEU A O 1
ATOM 2392 N N . TYR A 1 298 ? -127.219 2.936 164.667 1.00 61.25 298 TYR A N 1
ATOM 2393 C CA . TYR A 1 298 ? -128.145 1.984 165.293 1.00 61.25 298 TYR A CA 1
ATOM 2394 C C . TYR A 1 298 ? -127.512 1.161 166.424 1.00 61.25 298 TYR A C 1
ATOM 2396 O O . TYR A 1 298 ? -128.230 0.680 167.300 1.00 61.25 298 TYR A O 1
ATOM 2404 N N . LYS A 1 299 ? -126.184 1.000 166.430 1.00 67.50 299 LYS A N 1
ATOM 2405 C CA . LYS A 1 299 ? -125.462 0.272 167.479 1.00 67.50 299 LYS A CA 1
ATOM 2406 C C . LYS A 1 299 ? -125.448 1.053 168.793 1.00 67.50 299 LYS A C 1
ATOM 2408 O O . LYS A 1 299 ? -125.764 0.487 169.838 1.00 67.50 299 LYS A O 1
ATOM 2413 N N . ASP A 1 300 ? -125.152 2.347 168.731 1.00 62.25 300 ASP A N 1
ATOM 2414 C CA . ASP A 1 300 ? -124.947 3.163 169.931 1.00 62.25 300 ASP A CA 1
ATOM 2415 C C . ASP A 1 300 ? -126.257 3.351 170.725 1.00 62.25 300 ASP A C 1
ATOM 2417 O O . ASP A 1 300 ? -126.267 3.183 171.944 1.00 62.25 300 ASP A O 1
ATOM 2421 N N . MET A 1 301 ? -127.401 3.537 170.045 1.00 54.59 301 MET A N 1
ATOM 2422 C CA . MET A 1 301 ? -128.724 3.543 170.703 1.00 54.59 301 MET A CA 1
ATOM 2423 C C . MET A 1 301 ? -129.169 2.170 171.243 1.00 54.59 301 MET A C 1
ATOM 2425 O O . MET A 1 301 ? -130.118 2.100 172.024 1.00 54.59 301 MET A O 1
ATOM 2429 N N . SER A 1 302 ? -128.522 1.073 170.834 1.00 55.84 302 SER A N 1
ATOM 2430 C CA . SER A 1 302 ? -128.806 -0.269 171.359 1.00 55.84 302 SER A CA 1
ATOM 2431 C C . SER A 1 302 ? -128.093 -0.514 172.694 1.00 55.84 302 SER A C 1
ATOM 2433 O O . SER A 1 302 ? -128.682 -1.075 173.619 1.00 55.84 302 SER A O 1
ATOM 2435 N N . GLN A 1 303 ? -126.851 -0.034 172.839 1.00 59.28 303 GLN A N 1
ATOM 2436 C CA . GLN A 1 303 ? -126.051 -0.256 174.051 1.00 59.28 303 GLN A CA 1
ATOM 2437 C C . GLN A 1 303 ? -126.563 0.522 175.278 1.00 59.28 303 GLN A C 1
ATOM 2439 O O . GLN A 1 303 ? -126.403 0.050 176.401 1.00 59.28 303 GLN A O 1
ATOM 2444 N N . GLU A 1 304 ? -127.252 1.654 175.097 1.00 54.12 304 GLU A N 1
ATOM 2445 C CA . GLU A 1 304 ? -127.801 2.445 176.216 1.00 54.12 304 GLU A CA 1
ATOM 2446 C C . GLU A 1 304 ? -129.015 1.781 176.915 1.00 54.12 304 GLU A C 1
ATOM 2448 O O . GLU A 1 304 ? -129.446 2.230 177.978 1.00 54.12 304 GLU A O 1
ATOM 2453 N N . LYS A 1 305 ? -129.564 0.681 176.369 1.00 55.06 305 LYS A N 1
ATOM 2454 C CA . LYS A 1 305 ? -130.694 -0.053 176.977 1.00 55.06 305 LYS A CA 1
ATOM 2455 C C . LYS A 1 305 ? -130.394 -1.466 177.480 1.00 55.06 305 LYS A C 1
ATOM 2457 O O . LYS A 1 305 ? -131.250 -2.027 178.163 1.00 55.06 305 LYS A O 1
ATOM 2462 N N . THR A 1 306 ? -129.228 -2.048 177.200 1.00 54.03 306 THR A N 1
ATOM 2463 C CA . THR A 1 306 ? -128.966 -3.466 177.518 1.00 54.03 306 THR A CA 1
ATOM 2464 C C . THR A 1 306 ? -128.462 -3.719 178.944 1.00 54.03 306 THR A C 1
ATOM 2466 O O . THR A 1 306 ? -128.891 -4.687 179.565 1.00 54.03 306 THR A O 1
ATOM 2469 N N . GLU A 1 307 ? -127.631 -2.849 179.528 1.00 46.41 307 GLU A N 1
ATOM 2470 C CA . GLU A 1 307 ? -127.013 -3.118 180.849 1.00 46.41 307 GLU A CA 1
ATOM 2471 C C . GLU A 1 307 ? -127.818 -2.624 182.066 1.00 46.41 307 GLU A C 1
ATOM 2473 O O . GLU A 1 307 ? -127.454 -2.885 183.214 1.00 46.41 307 GLU A O 1
ATOM 2478 N N . LEU A 1 308 ? -128.996 -2.029 181.844 1.00 52.16 308 LEU A N 1
ATOM 2479 C CA . LEU A 1 308 ? -130.015 -1.902 182.896 1.00 52.16 308 LEU A CA 1
ATOM 2480 C C . LEU A 1 308 ? -130.668 -3.266 183.234 1.00 52.16 308 LEU A C 1
ATOM 2482 O O . LEU A 1 308 ? -131.436 -3.349 184.190 1.00 52.16 308 LEU A O 1
ATOM 2486 N N . SER A 1 309 ? -130.370 -4.333 182.472 1.00 46.75 309 SER A N 1
ATOM 2487 C CA . SER A 1 309 ? -131.092 -5.613 182.527 1.00 46.75 309 SER A CA 1
ATOM 2488 C C . SER A 1 309 ? -130.400 -6.772 183.266 1.00 46.75 309 SER A C 1
ATOM 2490 O O . SER A 1 309 ? -131.095 -7.728 183.601 1.00 46.75 309 SER A O 1
ATOM 2492 N N . GLU A 1 310 ? -129.087 -6.743 183.533 1.00 43.78 310 GLU A N 1
ATOM 2493 C CA . GLU A 1 310 ? -128.378 -7.919 184.102 1.00 43.78 310 GLU A CA 1
ATOM 2494 C C . GLU A 1 310 ? -128.077 -7.849 185.609 1.00 43.78 310 GLU A C 1
ATOM 2496 O O . GLU A 1 310 ? -127.703 -8.853 186.214 1.00 43.78 310 GLU A O 1
ATOM 2501 N N . LYS A 1 311 ? -128.380 -6.730 186.283 1.00 47.50 311 LYS A N 1
ATOM 2502 C CA . LYS A 1 311 ? -128.329 -6.622 187.761 1.00 47.50 311 LYS A CA 1
ATOM 2503 C C . LYS A 1 311 ? -129.463 -7.373 188.492 1.00 47.50 311 LYS A C 1
ATOM 2505 O O . LYS A 1 311 ? -129.850 -6.986 189.591 1.00 47.50 311 LYS A O 1
ATOM 2510 N N . LEU A 1 312 ? -129.992 -8.441 187.891 1.00 46.25 312 LEU A N 1
ATOM 2511 C CA . LEU A 1 312 ? -131.024 -9.306 188.473 1.00 46.25 312 LEU A CA 1
ATOM 2512 C C . LEU A 1 312 ? -130.775 -10.816 188.259 1.00 46.25 312 LEU A C 1
ATOM 2514 O O . LEU A 1 312 ? -131.552 -11.627 188.754 1.00 46.25 312 LEU A O 1
ATOM 2518 N N . THR A 1 313 ? -129.683 -11.215 187.593 1.00 46.81 313 THR A N 1
ATOM 2519 C CA . THR A 1 313 ? -129.390 -12.628 187.256 1.00 46.81 313 THR A CA 1
ATOM 2520 C C . THR A 1 313 ? -128.202 -13.181 188.061 1.00 46.81 313 THR A C 1
ATOM 2522 O O . THR A 1 313 ? -127.306 -13.823 187.523 1.00 46.81 313 THR A O 1
ATOM 2525 N N . GLN A 1 314 ? -128.167 -12.912 189.372 1.00 42.47 314 GLN A N 1
ATOM 2526 C CA . GLN A 1 314 ? -127.037 -13.241 190.260 1.00 42.47 314 GLN A CA 1
ATOM 2527 C C . GLN A 1 314 ? -127.445 -14.170 191.426 1.00 42.47 314 GLN A C 1
ATOM 2529 O O . GLN A 1 314 ? -127.187 -13.867 192.589 1.00 42.47 314 GLN A O 1
ATOM 2534 N N . GLY A 1 315 ? -128.113 -15.296 191.141 1.00 38.25 315 GLY A N 1
ATOM 2535 C CA . GLY A 1 315 ? -128.584 -16.204 192.200 1.00 38.25 315 GLY A CA 1
ATOM 2536 C C . GLY A 1 315 ? -129.142 -17.553 191.739 1.00 38.25 315 GLY A C 1
ATOM 2537 O O . GLY A 1 315 ? -130.349 -17.742 191.806 1.00 38.25 315 GLY A O 1
ATOM 2538 N N . TYR A 1 316 ? -128.260 -18.448 191.274 1.00 36.03 316 TYR A N 1
ATOM 2539 C CA . TYR A 1 316 ? -128.404 -19.918 191.127 1.00 36.03 316 TYR A CA 1
ATOM 2540 C C . TYR A 1 316 ? -127.136 -20.413 190.378 1.00 36.03 316 TYR A C 1
ATOM 2542 O O . TYR A 1 316 ? -127.153 -20.569 189.163 1.00 36.03 316 TYR A O 1
ATOM 2550 N N . GLN A 1 317 ? -125.932 -20.519 190.947 1.00 40.56 317 GLN A N 1
ATOM 2551 C CA . GLN A 1 317 ? -125.507 -20.917 192.295 1.00 40.56 317 GLN A CA 1
ATOM 2552 C C . GLN A 1 317 ? -126.053 -22.288 192.738 1.00 40.56 317 GLN A C 1
ATOM 2554 O O . GLN A 1 317 ? -127.257 -22.516 192.730 1.00 40.56 317 GLN A O 1
ATOM 2559 N N . GLU A 1 318 ? -125.130 -23.170 193.143 1.00 44.16 318 GLU A N 1
ATOM 2560 C CA . GLU A 1 318 ? -125.353 -24.433 193.873 1.00 44.16 318 GLU A CA 1
ATOM 2561 C C . GLU A 1 318 ? -126.300 -25.484 193.253 1.00 44.16 318 GLU A C 1
ATOM 2563 O O . GLU A 1 318 ? -127.426 -25.652 193.703 1.00 44.16 318 GLU A O 1
ATOM 2568 N N . VAL A 1 319 ? -125.764 -26.331 192.356 1.00 35.41 319 VAL A N 1
ATOM 2569 C CA . VAL A 1 319 ? -125.573 -27.780 192.633 1.00 35.41 319 VAL A CA 1
ATOM 2570 C C . VAL A 1 319 ? -124.370 -28.311 191.828 1.00 35.41 319 VAL A C 1
ATOM 2572 O O . VAL A 1 319 ? -124.468 -28.421 190.612 1.00 35.41 319 VAL A O 1
ATOM 2575 N N . LYS A 1 320 ? -123.322 -28.772 192.536 1.00 29.22 320 LYS A N 1
ATOM 2576 C CA . LYS A 1 320 ? -122.141 -29.537 192.054 1.00 29.22 320 LYS A CA 1
ATOM 2577 C C . LYS A 1 320 ? -121.215 -28.810 191.054 1.00 29.22 320 LYS A C 1
ATOM 2579 O O . LYS A 1 320 ? -121.642 -28.422 189.979 1.00 29.22 320 LYS A O 1
ATOM 2584 N N . ASP A 1 321 ? -119.915 -28.658 191.311 1.00 40.97 321 ASP A N 1
ATOM 2585 C CA . ASP A 1 321 ? -119.054 -29.263 192.345 1.00 40.97 321 ASP A CA 1
ATOM 2586 C C . ASP A 1 321 ? -119.056 -30.804 192.370 1.00 40.97 321 ASP A C 1
ATOM 2588 O O . ASP A 1 321 ? -119.708 -31.430 193.214 1.00 40.97 321 ASP A O 1
ATOM 2592 N N . LYS A 1 322 ? -118.303 -31.418 191.442 1.00 30.14 322 LYS A N 1
ATOM 2593 C CA . LYS A 1 322 ? -117.412 -32.568 191.718 1.00 30.14 322 LYS A CA 1
ATOM 2594 C C . LYS A 1 322 ? -116.604 -33.023 190.498 1.00 30.14 322 LYS A C 1
ATOM 2596 O O . LYS A 1 322 ? -117.173 -33.098 189.416 1.00 30.14 322 LYS A O 1
ATOM 2601 N N . LEU A 1 323 ? -115.375 -33.487 190.760 1.00 35.88 323 LEU A N 1
ATOM 2602 C CA . LEU A 1 323 ? -114.482 -34.231 189.861 1.00 35.88 323 LEU A CA 1
ATOM 2603 C C . LEU A 1 323 ? -114.055 -33.428 188.620 1.00 35.88 323 LEU A C 1
ATOM 2605 O O . LEU A 1 323 ? -114.757 -33.409 187.614 1.00 35.88 323 LEU A O 1
ATOM 2609 N N . ASP A 1 324 ? -113.015 -32.594 188.699 1.00 31.55 324 ASP A N 1
ATOM 2610 C CA . ASP A 1 324 ? -111.599 -32.868 189.056 1.00 31.55 324 ASP A CA 1
ATOM 2611 C C . ASP A 1 324 ? -110.820 -33.588 187.936 1.00 31.55 324 ASP A C 1
ATOM 2613 O O . ASP A 1 324 ? -111.228 -34.652 187.484 1.00 31.55 324 ASP A O 1
ATOM 2617 N N . GLU A 1 325 ? -109.653 -33.012 187.605 1.00 35.19 325 GLU A N 1
ATOM 2618 C CA . GLU A 1 325 ? -108.407 -33.693 187.187 1.00 35.19 325 GLU A CA 1
ATOM 2619 C C . GLU A 1 325 ? -108.341 -34.489 185.844 1.00 35.19 325 GLU A C 1
ATOM 2621 O O . GLU A 1 325 ? -109.327 -35.008 185.340 1.00 35.19 325 GLU A O 1
ATOM 2626 N N . ALA A 1 326 ? -107.178 -34.668 185.187 1.00 36.34 326 ALA A N 1
ATOM 2627 C CA . ALA A 1 326 ? -105.911 -33.908 185.183 1.00 36.34 326 ALA A CA 1
ATOM 2628 C C . ALA A 1 326 ? -104.912 -34.419 184.100 1.00 36.34 326 ALA A C 1
ATOM 2630 O O . ALA A 1 326 ? -104.939 -35.591 183.749 1.00 36.34 326 ALA A O 1
ATOM 2631 N N . ILE A 1 327 ? -103.935 -33.559 183.747 1.00 28.55 327 ILE A N 1
ATOM 2632 C CA . ILE A 1 327 ? -102.496 -33.882 183.515 1.00 28.55 327 ILE A CA 1
ATOM 2633 C C . ILE A 1 327 ? -102.027 -34.619 182.217 1.00 28.55 327 ILE A C 1
ATOM 2635 O O . ILE A 1 327 ? -102.704 -35.470 181.661 1.00 28.55 327 ILE A O 1
ATOM 2639 N N . GLU A 1 328 ? -100.787 -34.266 181.807 1.00 39.25 328 GLU A N 1
ATOM 2640 C CA . GLU A 1 328 ? -99.859 -34.884 180.809 1.00 39.25 328 GLU A CA 1
ATOM 2641 C C . GLU A 1 328 ? -100.157 -34.824 179.279 1.00 39.25 328 GLU A C 1
ATOM 2643 O O . GLU A 1 328 ? -101.307 -34.840 178.863 1.00 39.25 328 GLU A O 1
ATOM 2648 N N . LYS A 1 329 ? -99.163 -34.837 178.353 1.00 40.56 329 LYS A N 1
ATOM 2649 C CA . LYS A 1 329 ? -97.884 -34.064 178.168 1.00 40.56 329 LYS A CA 1
ATOM 2650 C C . LYS A 1 329 ? -97.160 -34.471 176.844 1.00 40.56 329 LYS A C 1
ATOM 2652 O O . LYS A 1 329 ? -97.574 -35.425 176.201 1.00 40.56 329 LYS A O 1
ATOM 2657 N N . TYR A 1 330 ? -96.022 -33.809 176.548 1.00 29.52 330 TYR A N 1
ATOM 2658 C CA . TYR A 1 330 ? -94.974 -34.107 175.529 1.00 29.52 330 TYR A CA 1
ATOM 2659 C C . TYR A 1 330 ? -95.269 -33.757 174.045 1.00 29.52 330 TYR A C 1
ATOM 2661 O O . TYR A 1 330 ? -96.413 -33.813 173.613 1.00 29.52 330 TYR A O 1
ATOM 2669 N N . GLY A 1 331 ? -94.276 -33.400 173.202 1.00 44.34 331 GLY A N 1
ATOM 2670 C CA . GLY A 1 331 ? -92.894 -32.966 173.519 1.00 44.34 331 GLY A CA 1
ATOM 2671 C C . GLY A 1 331 ? -91.795 -33.207 172.450 1.00 44.34 331 GLY A C 1
ATOM 2672 O O . GLY A 1 331 ? -91.374 -34.343 172.287 1.00 44.34 331 GLY A O 1
ATOM 2673 N N . GLU A 1 332 ? -91.248 -32.110 171.890 1.00 36.88 332 GLU A N 1
ATOM 2674 C CA . GLU A 1 332 ? -89.846 -31.913 171.402 1.00 36.88 332 GLU A CA 1
ATOM 2675 C C . GLU A 1 332 ? -89.328 -32.472 170.040 1.00 36.88 332 GLU A C 1
ATOM 2677 O O . GLU A 1 332 ? -89.913 -33.363 169.433 1.00 36.88 332 GLU A O 1
ATOM 2682 N N . LEU A 1 333 ? -88.166 -31.907 169.623 1.00 29.83 333 LEU A N 1
ATOM 2683 C CA . LEU A 1 333 ? -87.238 -32.251 168.511 1.00 29.83 333 LEU A CA 1
ATOM 2684 C C . LEU A 1 333 ? -87.718 -31.941 167.069 1.00 29.83 333 LEU A C 1
ATOM 2686 O O . LEU A 1 333 ? -88.744 -32.441 166.628 1.00 29.83 333 LEU A O 1
ATOM 2690 N N . GLU A 1 334 ? -87.061 -31.157 166.198 1.00 37.59 334 GLU A N 1
ATOM 2691 C CA . GLU A 1 334 ? -85.774 -30.416 166.161 1.00 37.59 334 GLU A CA 1
ATOM 2692 C C . GLU A 1 334 ? -84.447 -31.211 166.228 1.00 37.59 334 GLU A C 1
ATOM 2694 O O . GLU A 1 334 ? -83.831 -31.301 167.284 1.00 37.59 334 GLU A O 1
ATOM 2699 N N . THR A 1 335 ? -83.939 -31.708 165.084 1.00 36.84 335 THR A N 1
ATOM 2700 C CA . THR A 1 335 ? -82.557 -31.471 164.555 1.00 36.84 335 THR A CA 1
ATOM 2701 C C . THR A 1 335 ? -82.218 -32.350 163.327 1.00 36.84 335 THR A C 1
ATOM 2703 O O . THR A 1 335 ? -82.884 -33.346 163.067 1.00 36.84 335 THR A O 1
ATOM 2706 N N . LYS A 1 336 ? -81.123 -31.991 162.617 1.00 31.05 336 LYS A N 1
ATOM 2707 C CA . LYS A 1 336 ? -80.515 -32.647 161.426 1.00 31.05 336 LYS A CA 1
ATOM 2708 C C . LYS A 1 336 ? -81.377 -32.573 160.140 1.00 31.05 336 LYS A C 1
ATOM 2710 O O . LYS A 1 336 ? -82.592 -32.509 160.193 1.00 31.05 336 LYS A O 1
ATOM 2715 N N . HIS A 1 337 ? -80.807 -32.497 158.931 1.00 31.94 337 HIS A N 1
ATOM 2716 C CA . HIS A 1 337 ? -79.480 -32.959 158.499 1.00 31.94 337 HIS A CA 1
ATOM 2717 C C . HIS A 1 337 ? -78.849 -32.043 157.417 1.00 31.94 337 HIS A C 1
ATOM 2719 O O . HIS A 1 337 ? -79.126 -32.176 156.229 1.00 31.94 337 HIS A O 1
ATOM 2725 N N . ARG A 1 338 ? -77.958 -31.122 157.822 1.00 36.00 338 ARG A N 1
ATOM 2726 C CA . ARG A 1 338 ? -77.105 -30.297 156.931 1.00 36.00 338 ARG A CA 1
ATOM 2727 C C . ARG A 1 338 ? -75.660 -30.817 156.988 1.00 36.00 338 ARG A C 1
ATOM 2729 O O . ARG A 1 338 ? -74.774 -30.126 157.480 1.00 36.00 338 ARG A O 1
ATOM 2736 N N . GLU A 1 339 ? -75.452 -32.074 156.591 1.00 33.50 339 GLU A N 1
ATOM 2737 C CA . GLU A 1 339 ? -74.237 -32.843 156.946 1.00 33.50 339 GLU A CA 1
ATOM 2738 C C . GLU A 1 339 ? -73.575 -33.627 155.791 1.00 33.50 339 GLU A C 1
ATOM 2740 O O . GLU A 1 339 ? -72.402 -33.971 155.904 1.00 33.50 339 GLU A O 1
ATOM 2745 N N . THR A 1 340 ? -74.239 -33.870 154.655 1.00 34.28 340 THR A N 1
ATOM 2746 C CA . THR A 1 340 ? -73.645 -34.580 153.497 1.00 34.28 340 THR A CA 1
ATOM 2747 C C . THR A 1 340 ? -73.006 -33.614 152.497 1.00 34.28 340 THR A C 1
ATOM 2749 O O . THR A 1 340 ? -73.573 -33.345 151.439 1.00 34.28 340 THR A O 1
ATOM 2752 N N . CYS A 1 341 ? -71.840 -33.058 152.843 1.00 42.38 341 CYS A N 1
ATOM 2753 C CA . CYS A 1 341 ? -71.192 -31.993 152.060 1.00 42.38 341 CYS A CA 1
ATOM 2754 C C . CYS A 1 341 ? -69.748 -32.298 151.590 1.00 42.38 341 CYS A C 1
ATOM 2756 O O . CYS A 1 341 ? -69.131 -31.426 150.986 1.00 42.38 341 CYS A O 1
ATOM 2758 N N . LEU A 1 342 ? -69.182 -33.480 151.888 1.00 36.03 342 LEU A N 1
ATOM 2759 C CA . LEU A 1 342 ? -67.740 -33.761 151.721 1.00 36.03 342 LEU A CA 1
ATOM 2760 C C . LEU A 1 342 ? -67.420 -35.214 151.293 1.00 36.03 342 LEU A C 1
ATOM 2762 O O . LEU A 1 342 ? -66.963 -36.006 152.114 1.00 36.03 342 LEU A O 1
ATOM 2766 N N . ALA A 1 343 ? -67.645 -35.553 150.017 1.00 31.95 343 ALA A N 1
ATOM 2767 C CA . ALA A 1 343 ? -67.080 -36.725 149.315 1.00 31.95 343 ALA A CA 1
ATOM 2768 C C . ALA A 1 343 ? -67.505 -36.725 147.828 1.00 31.95 343 ALA A C 1
ATOM 2770 O O . ALA A 1 343 ? -68.690 -36.543 147.565 1.00 31.95 343 ALA A O 1
ATOM 2771 N N . HIS A 1 344 ? -66.684 -36.972 146.799 1.00 35.34 344 HIS A N 1
ATOM 2772 C CA . HIS A 1 344 ? -65.230 -36.830 146.556 1.00 35.34 344 HIS A CA 1
ATOM 2773 C C . HIS A 1 344 ? -65.113 -36.454 145.049 1.00 35.34 344 HIS A C 1
ATOM 2775 O O . HIS A 1 344 ? -65.927 -36.916 144.254 1.00 35.34 344 HIS A O 1
ATOM 2781 N N . GLU A 1 345 ? -64.206 -35.638 144.507 1.00 35.31 345 GLU A N 1
ATOM 2782 C CA . GLU A 1 345 ? -62.876 -35.154 144.924 1.00 35.31 345 GLU A CA 1
ATOM 2783 C C . GLU A 1 345 ? -61.747 -36.208 144.948 1.00 35.31 345 GLU A C 1
ATOM 2785 O O . GLU A 1 345 ? -60.717 -36.027 145.583 1.00 35.31 345 GLU A O 1
ATOM 2790 N N . GLU A 1 346 ? -61.906 -37.300 144.187 1.00 40.25 346 GLU A N 1
ATOM 2791 C CA . GLU A 1 346 ? -60.870 -38.344 144.031 1.00 40.25 346 GLU A CA 1
ATOM 2792 C C . GLU A 1 346 ? -60.315 -38.457 142.593 1.00 40.25 346 GLU A C 1
ATOM 2794 O O . GLU A 1 346 ? -59.133 -38.736 142.385 1.00 40.25 346 GLU A O 1
ATOM 2799 N N . ILE A 1 347 ? -61.129 -38.180 141.565 1.00 38.28 347 ILE A N 1
ATOM 2800 C CA . ILE A 1 347 ? -60.759 -38.428 140.154 1.00 38.28 347 ILE A CA 1
ATOM 2801 C C . ILE A 1 347 ? -59.670 -37.460 139.638 1.00 38.28 347 ILE A C 1
ATOM 2803 O O . ILE A 1 347 ? -58.930 -37.804 138.716 1.00 38.28 347 ILE A O 1
ATOM 2807 N N . LEU A 1 348 ? -59.475 -36.303 140.284 1.00 37.84 348 LEU A N 1
ATOM 2808 C CA . LEU A 1 348 ? -58.350 -35.395 140.001 1.00 37.84 348 LEU A CA 1
ATOM 2809 C C . LEU A 1 348 ? -56.971 -35.969 140.392 1.00 37.84 348 LEU A C 1
ATOM 2811 O O . LEU A 1 348 ? -55.954 -35.456 139.932 1.00 37.84 348 LEU A O 1
ATOM 2815 N N . SER A 1 349 ? -56.918 -37.048 141.182 1.00 41.06 349 SER A N 1
ATOM 2816 C CA . SER A 1 349 ? -55.663 -37.671 141.627 1.00 41.06 349 SER A CA 1
ATOM 2817 C C . SER A 1 349 ? -54.906 -38.389 140.493 1.00 41.06 349 SER A C 1
ATOM 2819 O O . SER A 1 349 ? -53.679 -38.319 140.400 1.00 41.06 349 SER A O 1
ATOM 2821 N N . LYS A 1 350 ? -55.620 -39.016 139.544 1.00 37.78 350 LYS A N 1
ATOM 2822 C CA . LYS A 1 350 ? -55.032 -39.885 138.497 1.00 37.78 350 LYS A CA 1
ATOM 2823 C C . LYS A 1 350 ? -54.464 -39.127 137.284 1.00 37.78 350 LYS A C 1
ATOM 2825 O O . LYS A 1 350 ? -54.586 -39.565 136.142 1.00 37.78 350 LYS A O 1
ATOM 2830 N N . LYS A 1 351 ? -53.823 -37.981 137.534 1.00 39.75 351 LYS A N 1
ATOM 2831 C CA . LYS A 1 351 ? -53.136 -37.144 136.531 1.00 39.75 351 LYS A CA 1
ATOM 2832 C C . LYS A 1 351 ? -51.610 -37.071 136.695 1.00 39.75 351 LYS A C 1
ATOM 2834 O O . LYS A 1 351 ? -50.962 -36.567 135.783 1.00 39.75 351 LYS A O 1
ATOM 2839 N N . ASN A 1 352 ? -51.044 -37.599 137.788 1.00 38.78 352 ASN A N 1
ATOM 2840 C CA . ASN A 1 352 ? -49.641 -37.372 138.182 1.00 38.78 352 ASN A CA 1
ATOM 2841 C C . ASN A 1 352 ? -48.715 -38.613 138.223 1.00 38.78 352 ASN A C 1
ATOM 2843 O O . ASN A 1 352 ? -47.608 -38.507 138.737 1.00 38.78 352 ASN A O 1
ATOM 2847 N N . GLU A 1 353 ? -49.090 -39.762 137.646 1.00 38.69 353 GLU A N 1
ATOM 2848 C CA . GLU A 1 353 ? -48.200 -40.951 137.595 1.00 38.69 353 GLU A CA 1
ATOM 2849 C C . GLU A 1 353 ? -47.426 -41.139 136.271 1.00 38.69 353 GLU A C 1
ATOM 2851 O O . GLU A 1 353 ? -46.528 -41.971 136.206 1.00 38.69 353 GLU A O 1
ATOM 2856 N N . CYS A 1 354 ? -47.718 -40.371 135.211 1.00 38.44 354 CYS A N 1
ATOM 2857 C CA . CYS A 1 354 ? -47.241 -40.686 133.849 1.00 38.44 354 CYS A CA 1
ATOM 2858 C C . CYS A 1 354 ? -46.241 -39.679 133.228 1.00 38.44 354 CYS A C 1
ATOM 2860 O O . CYS A 1 354 ? -45.946 -39.774 132.039 1.00 38.44 354 CYS A O 1
ATOM 2862 N N . ILE A 1 355 ? -45.738 -38.689 133.982 1.00 37.62 355 ILE A N 1
ATOM 2863 C CA . ILE A 1 355 ? -44.872 -37.611 133.437 1.00 37.62 355 ILE A CA 1
ATOM 2864 C C . ILE A 1 355 ? -43.518 -37.462 134.170 1.00 37.62 355 ILE A C 1
ATOM 2866 O O . ILE A 1 355 ? -42.609 -36.819 133.648 1.00 37.62 355 ILE A O 1
ATOM 2870 N N . THR A 1 356 ? -43.314 -38.090 135.336 1.00 32.06 356 THR A N 1
ATOM 2871 C CA . THR A 1 356 ? -42.133 -37.833 136.191 1.00 32.06 356 THR A CA 1
ATOM 2872 C C . THR A 1 356 ? -41.343 -39.075 136.624 1.00 32.06 356 THR A C 1
ATOM 2874 O O . THR A 1 356 ? -40.936 -39.167 137.776 1.00 32.06 356 THR A O 1
ATOM 2877 N N . MET A 1 357 ? -41.034 -39.985 135.693 1.00 31.70 357 MET A N 1
ATOM 2878 C CA . MET A 1 357 ? -39.818 -40.818 135.783 1.00 31.70 357 MET A CA 1
ATOM 2879 C C . MET A 1 357 ? -39.040 -40.783 134.464 1.00 31.70 357 MET A C 1
ATOM 2881 O O . MET A 1 357 ? -39.120 -41.659 133.609 1.00 31.70 357 MET A O 1
ATOM 2885 N N . LEU A 1 358 ? -38.286 -39.695 134.319 1.00 38.34 358 LEU A N 1
ATOM 2886 C CA . LEU A 1 358 ? -37.278 -39.482 133.283 1.00 38.34 358 LEU A CA 1
ATOM 2887 C C . LEU A 1 358 ? -36.100 -40.464 133.444 1.00 38.34 358 LEU A C 1
ATOM 2889 O O . LEU A 1 358 ? -35.682 -40.727 134.569 1.00 38.34 358 LEU A O 1
ATOM 2893 N N . LYS A 1 359 ? -35.473 -40.836 132.316 1.00 28.55 359 LYS A N 1
ATOM 2894 C CA . LYS A 1 359 ? -34.201 -41.589 132.190 1.00 28.55 359 LYS A CA 1
ATOM 2895 C C . LYS A 1 359 ? -34.256 -43.078 132.579 1.00 28.55 359 LYS A C 1
ATOM 2897 O O . LYS A 1 359 ? -34.084 -43.433 133.741 1.00 28.55 359 LYS A O 1
ATOM 2902 N N . LYS A 1 360 ? -34.250 -43.945 131.568 1.00 31.20 360 LYS A N 1
ATOM 2903 C CA . LYS A 1 360 ? -33.026 -44.606 131.062 1.00 31.20 360 LYS A CA 1
ATOM 2904 C C . LYS A 1 360 ? -33.384 -45.352 129.772 1.00 31.20 360 LYS A C 1
ATOM 2906 O O . LYS A 1 360 ? -34.388 -46.043 129.738 1.00 31.20 360 LYS A O 1
ATOM 2911 N N . GLU A 1 361 ? -32.737 -44.962 128.676 1.00 29.91 361 GLU A N 1
ATOM 2912 C CA . GLU A 1 361 ? -31.802 -45.805 127.899 1.00 29.91 361 GLU A CA 1
ATOM 2913 C C . GLU A 1 361 ? -32.564 -46.514 126.760 1.00 29.91 361 GLU A C 1
ATOM 2915 O O . GLU A 1 361 ? -33.700 -46.926 126.949 1.00 29.91 361 GLU A O 1
ATOM 2920 N N . LEU A 1 362 ? -32.170 -46.349 125.491 1.00 37.94 362 LEU A N 1
ATOM 2921 C CA . LEU A 1 362 ? -30.900 -46.729 124.844 1.00 37.94 362 LEU A CA 1
ATOM 2922 C C . LEU A 1 362 ? -30.856 -48.254 124.673 1.00 37.94 362 LEU A C 1
ATOM 2924 O O . LEU A 1 362 ? -31.142 -48.974 125.622 1.00 37.94 362 LEU A O 1
ATOM 2928 N N . ASP A 1 363 ? -30.514 -48.689 123.457 1.00 26.98 363 ASP A N 1
ATOM 2929 C CA . ASP A 1 363 ? -30.765 -50.023 122.890 1.00 26.98 363 ASP A CA 1
ATOM 2930 C C . ASP A 1 363 ? -32.286 -50.260 122.679 1.00 26.98 363 ASP A C 1
ATOM 2932 O O . ASP A 1 363 ? -33.093 -50.083 123.584 1.00 26.98 363 ASP A O 1
ATOM 2936 N N . VAL A 1 364 ? -32.808 -50.595 121.491 1.00 31.06 364 VAL A N 1
ATOM 2937 C CA . VAL A 1 364 ? -32.244 -51.283 120.311 1.00 31.06 364 VAL A CA 1
ATOM 2938 C C . VAL A 1 364 ? -32.834 -50.700 119.003 1.00 31.06 364 VAL A C 1
ATOM 2940 O O . VAL A 1 364 ? -33.973 -50.245 119.014 1.00 31.06 364 VAL A O 1
ATOM 2943 N N . ALA A 1 365 ? -32.101 -50.822 117.881 1.00 34.31 365 ALA A N 1
ATOM 2944 C CA . ALA A 1 365 ? -32.524 -50.573 116.483 1.00 34.31 365 ALA A CA 1
ATOM 2945 C C . ALA A 1 365 ? -32.856 -49.097 116.107 1.00 34.31 365 ALA A C 1
ATOM 2947 O O . ALA A 1 365 ? -33.914 -48.587 116.459 1.00 34.31 365 ALA A O 1
ATOM 2948 N N . GLN A 1 366 ? -32.036 -48.322 115.376 1.00 27.86 366 GLN A N 1
ATOM 2949 C CA . GLN A 1 366 ? -30.834 -48.633 114.571 1.00 27.86 366 GLN A CA 1
ATOM 2950 C C . GLN A 1 366 ? -31.167 -49.532 113.347 1.00 27.86 366 GLN A C 1
ATOM 2952 O O . GLN A 1 366 ? -31.897 -50.506 113.492 1.00 27.86 366 GLN A O 1
ATOM 2957 N N . ASP A 1 367 ? -30.784 -49.246 112.096 1.00 29.77 367 ASP A N 1
ATOM 2958 C CA . ASP A 1 367 ? -29.775 -48.328 111.530 1.00 29.77 367 ASP A CA 1
ATOM 2959 C C . ASP A 1 367 ? -30.400 -47.209 110.656 1.00 29.77 367 ASP A C 1
ATOM 2961 O O . ASP A 1 367 ? -31.415 -47.413 109.996 1.00 29.77 367 ASP A O 1
ATOM 2965 N N . LEU A 1 368 ? -29.966 -45.944 110.740 1.00 30.45 368 LEU A N 1
ATOM 2966 C CA . LEU A 1 368 ? -28.694 -45.347 110.277 1.00 30.45 368 LEU A CA 1
ATOM 2967 C C . LEU A 1 368 ? -28.575 -45.175 108.748 1.00 30.45 368 LEU A C 1
ATOM 2969 O O . LEU A 1 368 ? -27.962 -45.958 108.028 1.00 30.45 368 LEU A O 1
ATOM 2973 N N . ILE A 1 369 ? -29.088 -44.030 108.292 1.00 25.88 369 ILE A N 1
ATOM 2974 C CA . ILE A 1 369 ? -28.489 -43.273 107.188 1.00 25.88 369 ILE A CA 1
ATOM 2975 C C . ILE A 1 369 ? -27.155 -42.707 107.699 1.00 25.88 369 ILE A C 1
ATOM 2977 O O . ILE A 1 369 ? -27.193 -41.920 108.638 1.00 25.88 369 ILE A O 1
ATOM 2981 N N . GLU A 1 370 ? -26.023 -43.012 107.056 1.00 26.20 370 GLU A N 1
ATOM 2982 C CA . GLU A 1 370 ? -25.138 -41.954 106.537 1.00 26.20 370 GLU A CA 1
ATOM 2983 C C . GLU A 1 370 ? -24.103 -42.445 105.505 1.00 26.20 370 GLU A C 1
ATOM 2985 O O . GLU A 1 370 ? -23.974 -43.631 105.212 1.00 26.20 370 GLU A O 1
ATOM 2990 N N . ASN A 1 371 ? -23.437 -41.476 104.876 1.00 25.72 371 ASN A N 1
ATOM 2991 C CA . ASN A 1 371 ? -22.534 -41.630 103.734 1.00 25.72 371 ASN A CA 1
ATOM 2992 C C . ASN A 1 371 ? -21.092 -41.966 104.173 1.00 25.72 371 ASN A C 1
ATOM 2994 O O . ASN A 1 371 ? -20.725 -41.603 105.285 1.00 25.72 371 ASN A O 1
ATOM 2998 N N . ILE A 1 372 ? -20.236 -42.478 103.262 1.00 27.17 372 ILE A N 1
ATOM 2999 C CA . ILE A 1 372 ? -19.012 -41.781 102.760 1.00 27.17 372 ILE A CA 1
ATOM 3000 C C . ILE A 1 372 ? -18.071 -42.682 101.907 1.00 27.17 372 ILE A C 1
ATOM 3002 O O . ILE A 1 372 ? -17.569 -43.698 102.363 1.00 27.17 372 ILE A O 1
ATOM 3006 N N . LYS A 1 373 ? -17.793 -42.202 100.679 1.00 26.36 373 LYS A N 1
ATOM 3007 C CA . LYS A 1 373 ? -16.544 -42.250 99.869 1.00 26.36 373 LYS A CA 1
ATOM 3008 C C . LYS A 1 373 ? -15.752 -43.548 99.530 1.00 26.36 373 LYS A C 1
ATOM 3010 O O . LYS A 1 373 ? -15.072 -44.120 100.367 1.00 26.36 373 LYS A O 1
ATOM 3015 N N . ASN A 1 374 ? -15.597 -43.708 98.204 1.00 25.11 374 ASN A N 1
ATOM 3016 C CA . ASN A 1 374 ? -14.337 -43.666 97.415 1.00 25.11 374 ASN A CA 1
ATOM 3017 C C . ASN A 1 374 ? -13.398 -44.881 97.184 1.00 25.11 374 ASN A C 1
ATOM 3019 O O . ASN A 1 374 ? -13.076 -45.664 98.063 1.00 25.11 374 ASN A O 1
ATOM 3023 N N . GLU A 1 375 ? -12.835 -44.823 95.961 1.00 25.41 375 GLU A N 1
ATOM 3024 C CA . GLU A 1 375 ? -11.444 -45.110 95.546 1.00 25.41 375 GLU A CA 1
ATOM 3025 C C . GLU A 1 375 ? -10.914 -46.555 95.424 1.00 25.41 375 GLU A C 1
ATOM 3027 O O . GLU A 1 375 ? -10.362 -47.117 96.361 1.00 25.41 375 GLU A O 1
ATOM 3032 N N . SER A 1 376 ? -10.797 -46.985 94.151 1.00 26.00 376 SER A N 1
ATOM 3033 C CA . SER A 1 376 ? -9.703 -47.817 93.587 1.00 26.00 376 SER A CA 1
ATOM 3034 C C . SER A 1 376 ? -9.636 -49.306 94.022 1.00 26.00 376 SER A C 1
ATOM 3036 O O . SER A 1 376 ? -10.067 -49.671 95.102 1.00 26.00 376 SER A O 1
ATOM 3038 N N . PHE A 1 377 ? -9.174 -50.270 93.212 1.00 24.36 377 PHE A N 1
ATOM 3039 C CA . PHE A 1 377 ? -8.060 -50.244 92.250 1.00 24.36 377 PHE A CA 1
ATOM 3040 C C . PHE A 1 377 ? -8.296 -51.114 90.981 1.00 24.36 377 PHE A C 1
ATOM 3042 O O . PHE A 1 377 ? -9.396 -51.587 90.717 1.00 24.36 377 PHE A O 1
ATOM 3049 N N . GLN A 1 378 ? -7.236 -51.274 90.180 1.00 28.81 378 GLN A N 1
ATOM 3050 C CA . GLN A 1 378 ? -7.153 -51.940 88.866 1.00 28.81 378 GLN A CA 1
ATOM 3051 C C . GLN A 1 378 ? -7.465 -53.453 88.834 1.00 28.81 378 GLN A C 1
ATOM 3053 O O . GLN A 1 378 ? -7.206 -54.164 89.801 1.00 28.81 378 GLN A O 1
ATOM 3058 N N . LYS A 1 379 ? -7.858 -53.928 87.638 1.00 27.52 379 LYS A N 1
ATOM 3059 C CA . LYS A 1 379 ? -7.636 -55.252 86.995 1.00 27.52 379 LYS A CA 1
ATOM 3060 C C . LYS A 1 379 ? -8.277 -55.171 85.585 1.00 27.52 379 LYS A C 1
ATOM 3062 O O . LYS A 1 379 ? -9.244 -54.431 85.443 1.00 27.52 379 LYS A O 1
ATOM 3067 N N . GLU A 1 380 ? -7.856 -55.818 84.495 1.00 29.28 380 GLU A N 1
ATOM 3068 C CA . GLU A 1 380 ? -6.710 -56.684 84.118 1.00 29.28 380 GLU A CA 1
ATOM 3069 C C . GLU A 1 380 ? -6.631 -56.637 82.541 1.00 29.28 380 GLU A C 1
ATOM 3071 O O . GLU A 1 380 ? -7.382 -55.853 81.964 1.00 29.28 380 GLU A O 1
ATOM 3076 N N . VAL A 1 381 ? -5.813 -57.318 81.714 1.00 27.03 381 VAL A N 1
ATOM 3077 C CA . VAL A 1 381 ? -4.918 -58.488 81.832 1.00 27.03 381 VAL A CA 1
ATOM 3078 C C . VAL A 1 381 ? -3.854 -58.511 80.693 1.00 27.03 381 VAL A C 1
ATOM 3080 O O . VAL A 1 381 ? -4.165 -58.141 79.570 1.00 27.03 381 VAL A O 1
ATOM 3083 N N . GLU A 1 382 ? -2.632 -58.967 81.014 1.00 26.67 382 GLU A N 1
ATOM 3084 C CA . GLU A 1 382 ? -1.608 -59.686 80.195 1.00 26.67 382 GLU A CA 1
ATOM 3085 C C . GLU A 1 382 ? -1.086 -59.225 78.800 1.00 26.67 382 GLU A C 1
ATOM 3087 O O . GLU A 1 382 ? -1.715 -58.506 78.034 1.00 26.67 382 GLU A O 1
ATOM 3092 N N . GLY A 1 383 ? 0.134 -59.699 78.468 1.00 30.86 383 GLY A N 1
ATOM 3093 C CA . GLY A 1 383 ? 0.849 -59.429 77.203 1.00 30.86 383 GLY A CA 1
ATOM 3094 C C . GLY A 1 383 ? 2.346 -59.816 77.199 1.00 30.86 383 GLY A C 1
ATOM 3095 O O . GLY A 1 383 ? 3.193 -59.005 76.837 1.00 30.86 383 GLY A O 1
ATOM 3096 N N . LEU A 1 384 ? 2.696 -61.020 77.673 1.00 28.05 384 LEU A N 1
ATOM 3097 C CA . LEU A 1 384 ? 4.083 -61.520 77.835 1.00 28.05 384 LEU A CA 1
ATOM 3098 C C . LEU A 1 384 ? 4.823 -61.653 76.472 1.00 28.05 384 LEU A C 1
ATOM 3100 O O . LEU A 1 384 ? 4.207 -62.079 75.504 1.00 28.05 384 LEU A O 1
ATOM 3104 N N . SER A 1 385 ? 6.077 -61.182 76.305 1.00 29.28 385 SER A N 1
ATOM 3105 C CA . SER A 1 385 ? 7.372 -61.850 76.644 1.00 29.28 385 SER A CA 1
ATOM 3106 C C . SER A 1 385 ? 7.709 -63.066 75.736 1.00 29.28 385 SER A C 1
ATOM 3108 O O . SER A 1 385 ? 6.794 -63.570 75.095 1.00 29.28 385 SER A O 1
ATOM 3110 N N . PRO A 1 386 ? 8.941 -63.637 75.674 1.00 38.72 386 PRO A N 1
ATOM 3111 C CA . PRO A 1 386 ? 10.279 -63.173 76.090 1.00 38.72 386 PRO A CA 1
ATOM 3112 C C . PRO A 1 386 ? 11.357 -63.247 74.968 1.00 38.72 386 PRO A C 1
ATOM 3114 O O . PRO A 1 386 ? 11.230 -64.036 74.034 1.00 38.72 386 PRO A O 1
ATOM 3117 N N . SER A 1 387 ? 12.500 -62.556 75.128 1.00 26.58 387 SER A N 1
ATOM 3118 C CA . SER A 1 387 ? 13.853 -63.113 74.840 1.00 26.58 387 SER A CA 1
ATOM 3119 C C . SER A 1 387 ? 14.993 -62.136 75.161 1.00 26.58 387 SER A C 1
ATOM 3121 O O . SER A 1 387 ? 15.385 -61.318 74.335 1.00 26.58 387 SER A O 1
ATOM 3123 N N . ALA A 1 388 ? 15.593 -62.293 76.343 1.00 33.25 388 ALA A N 1
ATOM 3124 C CA . ALA A 1 388 ? 16.938 -61.803 76.639 1.00 33.25 388 ALA A CA 1
ATOM 3125 C C . ALA A 1 388 ? 17.841 -63.018 76.907 1.00 33.25 388 ALA A C 1
ATOM 3127 O O . ALA A 1 388 ? 17.873 -63.543 78.018 1.00 33.25 388 ALA A O 1
ATOM 3128 N N . ALA A 1 389 ? 18.529 -63.507 75.873 1.00 28.80 389 ALA A N 1
ATOM 3129 C CA . ALA A 1 389 ? 19.468 -64.626 75.962 1.00 28.80 389 ALA A CA 1
ATOM 3130 C C . ALA A 1 389 ? 20.502 -64.580 74.821 1.00 28.80 389 ALA A C 1
ATOM 3132 O O . ALA A 1 389 ? 20.255 -63.981 73.780 1.00 28.80 389 ALA A O 1
ATOM 3133 N N . ILE A 1 390 ? 21.622 -65.292 75.005 1.00 29.09 390 ILE A N 1
ATOM 3134 C CA . ILE A 1 390 ? 22.713 -65.488 74.024 1.00 29.09 390 ILE A CA 1
ATOM 3135 C C . ILE A 1 390 ? 23.620 -64.254 73.802 1.00 29.09 390 ILE A C 1
ATOM 3137 O O . ILE A 1 390 ? 23.838 -63.796 72.686 1.00 29.09 390 ILE A O 1
ATOM 3141 N N . THR A 1 391 ? 24.299 -63.833 74.875 1.00 31.75 391 THR A N 1
ATOM 3142 C CA . THR A 1 391 ? 25.629 -63.196 74.783 1.00 31.75 391 THR A CA 1
ATOM 3143 C C . THR A 1 391 ? 26.631 -64.008 75.604 1.00 31.75 391 THR A C 1
ATOM 3145 O O . THR A 1 391 ? 26.838 -63.728 76.782 1.00 31.75 391 THR A O 1
ATOM 3148 N N . SER A 1 392 ? 27.215 -65.066 75.025 1.00 29.31 392 SER A N 1
ATOM 3149 C CA . SER A 1 392 ? 28.444 -65.716 75.539 1.00 29.31 392 SER A CA 1
ATOM 3150 C C . SER A 1 392 ? 28.906 -66.908 74.686 1.00 29.31 392 SER A C 1
ATOM 3152 O O . SER A 1 392 ? 28.474 -68.038 74.899 1.00 29.31 392 SER A O 1
ATOM 3154 N N . LYS A 1 393 ? 29.853 -66.666 73.765 1.00 31.36 393 LYS A N 1
ATOM 3155 C CA . LYS A 1 393 ? 30.926 -67.608 73.368 1.00 31.36 393 LYS A CA 1
ATOM 3156 C C . LYS A 1 393 ? 31.839 -66.979 72.308 1.00 31.36 393 LYS A C 1
ATOM 3158 O O . LYS A 1 393 ? 31.535 -67.053 71.128 1.00 31.36 393 LYS A O 1
ATOM 3163 N N . PHE A 1 394 ? 32.971 -66.422 72.736 1.00 33.09 394 PHE A N 1
ATOM 3164 C CA . PHE A 1 394 ? 34.303 -66.831 72.265 1.00 33.09 394 PHE A CA 1
ATOM 3165 C C . PHE A 1 394 ? 35.382 -66.145 73.119 1.00 33.09 394 PHE A C 1
ATOM 3167 O O . PHE A 1 394 ? 35.373 -64.931 73.282 1.00 33.09 394 PHE A O 1
ATOM 3174 N N . ILE A 1 395 ? 36.307 -66.926 73.678 1.00 36.34 395 ILE A N 1
ATOM 3175 C CA . ILE A 1 395 ? 37.533 -66.441 74.329 1.00 36.34 395 ILE A CA 1
ATOM 3176 C C . ILE A 1 395 ? 38.666 -67.367 73.875 1.00 36.34 395 ILE A C 1
ATOM 3178 O O . ILE A 1 395 ? 38.454 -68.580 73.839 1.00 36.34 395 ILE A O 1
ATOM 3182 N N . LYS A 1 396 ? 39.850 -66.780 73.630 1.00 38.72 396 LYS A N 1
ATOM 3183 C CA . LYS A 1 396 ? 41.185 -67.370 73.356 1.00 38.72 396 LYS A CA 1
ATOM 3184 C C . LYS A 1 396 ? 41.717 -67.179 71.927 1.00 38.72 396 LYS A C 1
ATOM 3186 O O . LYS A 1 396 ? 41.793 -68.121 71.146 1.00 38.72 396 LYS A O 1
ATOM 3191 N N . SER A 1 397 ? 42.278 -65.999 71.683 1.00 41.53 397 SER A N 1
ATOM 3192 C CA . SER A 1 397 ? 43.555 -65.856 70.971 1.00 41.53 397 SER A CA 1
ATOM 3193 C C . SER A 1 397 ? 44.512 -65.072 71.880 1.00 41.53 397 SER A C 1
ATOM 3195 O O . SER A 1 397 ? 44.106 -64.133 72.560 1.00 41.53 397 SER A O 1
ATOM 3197 N N . GLY A 1 398 ? 45.763 -65.524 71.995 1.00 46.56 398 GLY A N 1
ATOM 3198 C CA . GLY A 1 398 ? 46.711 -65.067 73.023 1.00 46.56 398 GLY A CA 1
ATOM 3199 C C . GLY A 1 398 ? 47.471 -63.784 72.682 1.00 46.56 398 GLY A C 1
ATOM 3200 O O . GLY A 1 398 ? 48.679 -63.740 72.887 1.00 46.56 398 GLY A O 1
ATOM 3201 N N . MET A 1 399 ? 46.801 -62.770 72.131 1.00 50.75 399 MET A N 1
ATOM 3202 C CA . MET A 1 399 ? 47.409 -61.453 71.907 1.00 50.75 399 MET A CA 1
ATOM 3203 C C . MET A 1 399 ? 47.372 -60.619 73.189 1.00 50.75 399 MET A C 1
ATOM 3205 O O . MET A 1 399 ? 46.445 -60.730 73.993 1.00 50.75 399 MET A O 1
ATOM 3209 N N . THR A 1 400 ? 48.392 -59.786 73.401 1.00 53.88 400 THR A N 1
ATOM 3210 C CA . THR A 1 400 ? 48.422 -58.902 74.574 1.00 53.88 400 THR A CA 1
ATOM 3211 C C . THR A 1 400 ? 47.370 -57.800 74.445 1.00 53.88 400 THR A C 1
ATOM 3213 O O . THR A 1 400 ? 47.067 -57.350 73.340 1.00 53.88 400 THR A O 1
ATOM 3216 N N . MET A 1 401 ? 46.813 -57.357 75.577 1.00 50.19 401 MET A N 1
ATOM 3217 C CA . MET A 1 401 ? 45.686 -56.411 75.621 1.00 50.19 401 MET A CA 1
ATOM 3218 C C . MET A 1 401 ? 45.929 -55.162 74.753 1.00 50.19 401 MET A C 1
ATOM 3220 O O . MET A 1 401 ? 45.051 -54.735 74.010 1.00 50.19 401 MET A O 1
ATOM 3224 N N . THR A 1 402 ? 47.152 -54.626 74.790 1.00 63.91 402 THR A N 1
ATOM 3225 C CA . THR A 1 402 ? 47.584 -53.455 74.015 1.00 63.91 402 THR A CA 1
ATOM 3226 C C . THR A 1 402 ? 47.550 -53.681 72.502 1.00 63.91 402 THR A C 1
ATOM 3228 O O . THR A 1 402 ? 47.211 -52.758 71.773 1.00 63.91 402 THR A O 1
ATOM 3231 N N . GLN A 1 403 ? 47.859 -54.892 72.021 1.00 56.50 403 GLN A N 1
ATOM 3232 C CA . GLN A 1 403 ? 47.830 -55.220 70.588 1.00 56.50 403 GLN A CA 1
ATOM 3233 C C . GLN A 1 403 ? 46.400 -55.380 70.066 1.00 56.50 403 GLN A C 1
ATOM 3235 O O . GLN A 1 403 ? 46.088 -54.912 68.976 1.00 56.50 403 GLN A O 1
ATOM 3240 N N . ILE A 1 404 ? 45.511 -55.979 70.867 1.00 65.38 404 ILE A N 1
ATOM 3241 C CA . ILE A 1 404 ? 44.080 -56.032 70.537 1.00 65.38 404 ILE A CA 1
ATOM 3242 C C . ILE A 1 404 ? 43.515 -54.609 70.481 1.00 65.38 404 ILE A C 1
ATOM 3244 O O . ILE A 1 404 ? 42.790 -54.285 69.545 1.00 65.38 404 ILE A O 1
ATOM 3248 N N . TYR A 1 405 ? 43.894 -53.736 71.422 1.00 70.56 405 TYR A N 1
ATOM 3249 C CA . TYR A 1 405 ? 43.506 -52.328 71.361 1.00 70.56 405 TYR A CA 1
ATOM 3250 C C . TYR A 1 405 ? 44.088 -51.592 70.147 1.00 70.56 405 TYR A C 1
ATOM 3252 O O . TYR A 1 405 ? 43.339 -50.836 69.544 1.00 70.56 405 TYR A O 1
ATOM 3260 N N . SER A 1 406 ? 45.346 -51.819 69.741 1.00 76.81 406 SER A N 1
ATOM 3261 C CA . SER A 1 406 ? 45.931 -51.127 68.578 1.00 76.81 406 SER A CA 1
ATOM 3262 C C . SER A 1 406 ? 45.343 -51.575 67.236 1.00 76.81 406 SER A C 1
ATOM 3264 O O . SER A 1 406 ? 45.079 -50.737 66.377 1.00 76.81 406 SER A O 1
ATOM 3266 N N . GLU A 1 407 ? 45.094 -52.877 67.058 1.00 73.88 407 GLU A N 1
ATOM 3267 C CA . GLU A 1 407 ? 44.374 -53.412 65.889 1.00 73.88 407 GLU A CA 1
ATOM 3268 C C . GLU A 1 407 ? 42.942 -52.853 65.843 1.00 73.88 407 GLU A C 1
ATOM 3270 O O . GLU A 1 407 ? 42.482 -52.381 64.806 1.00 73.88 407 GLU A O 1
ATOM 3275 N N . TYR A 1 408 ? 42.253 -52.828 66.990 1.00 77.88 408 TYR A N 1
ATOM 3276 C CA . TYR A 1 408 ? 40.896 -52.293 67.116 1.00 77.88 408 TYR A CA 1
ATOM 3277 C C . TYR A 1 408 ? 40.825 -50.782 66.851 1.00 77.88 408 TYR A C 1
ATOM 3279 O O . TYR A 1 408 ? 39.922 -50.343 66.140 1.00 77.88 408 TYR A O 1
ATOM 3287 N N . THR A 1 409 ? 41.773 -49.977 67.349 1.00 81.81 409 THR A N 1
ATOM 3288 C CA . THR A 1 409 ? 41.825 -48.544 67.018 1.00 81.81 409 THR A CA 1
ATOM 3289 C C . THR A 1 409 ? 42.174 -48.316 65.555 1.00 81.81 409 THR A C 1
ATOM 3291 O O . THR A 1 409 ? 41.508 -47.502 64.932 1.00 81.81 409 THR A O 1
ATOM 3294 N N . SER A 1 410 ? 43.112 -49.067 64.965 1.00 79.81 410 SER A N 1
ATOM 3295 C CA . SER A 1 410 ? 43.443 -48.901 63.541 1.00 79.81 410 SER A CA 1
ATOM 3296 C C . SER A 1 410 ? 42.282 -49.308 62.624 1.00 79.81 410 SER A C 1
ATOM 3298 O O . SER A 1 410 ? 41.994 -48.619 61.648 1.00 79.81 410 SER A O 1
ATOM 3300 N N . ALA A 1 411 ? 41.542 -50.368 62.966 1.00 78.19 411 ALA A N 1
ATOM 3301 C CA . ALA A 1 411 ? 40.316 -50.744 62.263 1.00 78.19 411 ALA A CA 1
ATOM 3302 C C . ALA A 1 411 ? 39.199 -49.694 62.427 1.00 78.19 411 ALA A C 1
ATOM 3304 O O . ALA A 1 411 ? 38.449 -49.444 61.484 1.00 78.19 411 ALA A O 1
ATOM 3305 N N . ILE A 1 412 ? 39.099 -49.044 63.594 1.00 83.94 412 ILE A N 1
ATOM 3306 C CA . ILE A 1 412 ? 38.192 -47.907 63.812 1.00 83.94 412 ILE A CA 1
ATOM 3307 C C . ILE A 1 412 ? 38.628 -46.681 63.005 1.00 83.94 412 ILE A C 1
ATOM 3309 O O . ILE A 1 412 ? 37.768 -46.043 62.409 1.00 83.94 412 ILE A O 1
ATOM 3313 N N . GLU A 1 413 ? 39.921 -46.364 62.934 1.00 83.06 413 GLU A N 1
ATOM 3314 C CA . GLU A 1 413 ? 40.455 -45.246 62.145 1.00 83.06 413 GLU A CA 1
ATOM 3315 C C . GLU A 1 413 ? 40.237 -45.460 60.641 1.00 83.06 413 GLU A C 1
ATOM 3317 O O . GLU A 1 413 ? 39.770 -44.549 59.964 1.00 83.06 413 GLU A O 1
ATOM 3322 N N . GLN A 1 414 ? 40.459 -46.675 60.127 1.00 80.25 414 GLN A N 1
ATOM 3323 C CA . GLN A 1 414 ? 40.156 -47.032 58.734 1.00 80.25 414 GLN A CA 1
ATOM 3324 C C . GLN A 1 414 ? 38.647 -47.008 58.434 1.00 80.25 414 GLN A C 1
ATOM 3326 O O . GLN A 1 414 ? 38.228 -46.572 57.363 1.00 80.25 414 GLN A O 1
ATOM 3331 N N . LEU A 1 415 ? 37.805 -47.428 59.385 1.00 82.75 415 LEU A N 1
ATOM 3332 C CA . LEU A 1 415 ? 36.350 -47.307 59.260 1.00 82.75 415 LEU A CA 1
ATOM 3333 C C . LEU A 1 415 ? 35.878 -45.847 59.372 1.00 82.75 415 LEU A C 1
ATOM 3335 O O . LEU A 1 415 ? 34.859 -45.493 58.781 1.00 82.75 415 LEU A O 1
ATOM 3339 N N . ALA A 1 416 ? 36.587 -45.002 60.123 1.00 86.75 416 ALA A N 1
ATOM 3340 C CA . ALA A 1 416 ? 36.302 -43.579 60.253 1.00 86.75 416 ALA A CA 1
ATOM 3341 C C . ALA A 1 416 ? 36.686 -42.822 58.977 1.00 86.75 416 ALA A C 1
ATOM 3343 O O . ALA A 1 416 ? 35.834 -42.126 58.434 1.00 86.75 416 ALA A O 1
ATOM 3344 N N . SER A 1 417 ? 37.895 -43.024 58.442 1.00 85.06 417 SER A N 1
ATOM 3345 C CA . SER A 1 417 ? 38.329 -42.394 57.188 1.00 85.06 417 SER A CA 1
ATOM 3346 C C . SER A 1 417 ? 37.498 -42.863 55.992 1.00 85.06 417 SER A C 1
ATOM 3348 O O . SER A 1 417 ? 37.074 -42.041 55.187 1.00 85.06 417 SER A O 1
ATOM 3350 N N . SER A 1 418 ? 37.140 -44.151 55.917 1.00 78.31 418 SER A N 1
ATOM 3351 C CA . SER A 1 418 ? 36.213 -44.649 54.891 1.00 78.31 418 SER A CA 1
ATOM 3352 C C . SER A 1 418 ? 34.822 -44.002 54.996 1.00 78.31 418 SER A C 1
ATOM 3354 O O . SER A 1 418 ? 34.229 -43.644 53.979 1.00 78.31 418 SER A O 1
ATOM 3356 N N . LYS A 1 419 ? 34.304 -43.776 56.214 1.00 88.81 419 LYS A N 1
ATOM 3357 C CA . LYS A 1 419 ? 33.051 -43.024 56.424 1.00 88.81 419 LYS A CA 1
ATOM 3358 C C . LYS A 1 419 ? 33.188 -41.537 56.098 1.00 88.81 419 LYS A C 1
ATOM 3360 O O . LYS A 1 419 ? 32.218 -40.945 55.634 1.00 88.81 419 LYS A O 1
ATOM 3365 N N . GLU A 1 420 ? 34.354 -40.941 56.320 1.00 89.00 420 GLU A N 1
ATOM 3366 C CA . GLU A 1 420 ? 34.654 -39.554 55.961 1.00 89.00 420 GLU A CA 1
ATOM 3367 C C . GLU A 1 420 ? 34.719 -39.375 54.437 1.00 89.00 420 GLU A C 1
ATOM 3369 O O . GLU A 1 420 ? 34.095 -38.456 53.907 1.00 89.00 420 GLU A O 1
ATOM 3374 N N . GLU A 1 421 ? 35.359 -40.294 53.706 1.00 87.56 421 GLU A N 1
ATOM 3375 C CA . GLU A 1 421 ? 35.354 -40.300 52.238 1.00 87.56 421 GLU A CA 1
ATOM 3376 C C . GLU A 1 421 ? 33.952 -40.533 51.663 1.00 87.56 421 GLU A C 1
ATOM 3378 O O . GLU A 1 421 ? 33.535 -39.796 50.770 1.00 87.56 421 GLU A O 1
ATOM 3383 N N . VAL A 1 422 ? 33.181 -41.484 52.205 1.00 86.06 422 VAL A N 1
ATOM 3384 C CA . VAL A 1 422 ? 31.773 -41.687 51.814 1.00 86.06 422 VAL A CA 1
ATOM 3385 C C . VAL A 1 422 ? 30.935 -40.440 52.112 1.00 86.06 422 VAL A C 1
ATOM 3387 O O . VAL A 1 422 ? 30.150 -40.024 51.264 1.00 86.06 422 VAL A O 1
ATOM 3390 N N . GLY A 1 423 ? 31.134 -39.788 53.262 1.00 91.06 423 GLY A N 1
ATOM 3391 C CA . GLY A 1 423 ? 30.480 -38.522 53.600 1.00 91.06 423 GLY A CA 1
ATOM 3392 C C . GLY A 1 423 ? 30.838 -37.395 52.626 1.00 91.06 423 GLY A C 1
ATOM 3393 O O . GLY A 1 423 ? 29.955 -36.687 52.143 1.00 91.06 423 GLY A O 1
ATOM 3394 N N . ARG A 1 424 ? 32.119 -37.264 52.266 1.00 93.25 424 ARG A N 1
ATOM 3395 C CA . ARG A 1 424 ? 32.612 -36.279 51.292 1.00 93.25 424 ARG A CA 1
ATOM 3396 C C . ARG A 1 424 ? 32.054 -36.523 49.888 1.00 93.25 424 ARG A C 1
ATOM 3398 O O . ARG A 1 424 ? 31.647 -35.569 49.227 1.00 93.25 424 ARG A O 1
ATOM 3405 N N . LEU A 1 425 ? 32.007 -37.778 49.440 1.00 89.75 425 LEU A N 1
ATOM 3406 C CA . LEU A 1 425 ? 31.405 -38.157 48.159 1.00 89.75 425 LEU A CA 1
ATOM 3407 C C . LEU A 1 425 ? 29.892 -37.913 48.157 1.00 89.75 425 LEU A C 1
ATOM 3409 O O . LEU A 1 425 ? 29.373 -37.391 47.174 1.00 89.75 425 LEU A O 1
ATOM 3413 N N . GLN A 1 426 ? 29.195 -38.199 49.261 1.00 92.00 426 GLN A N 1
ATOM 3414 C CA . GLN A 1 426 ? 27.771 -37.898 49.404 1.00 92.00 426 GLN A CA 1
ATOM 3415 C C . GLN A 1 426 ? 27.502 -36.389 49.327 1.00 92.00 426 GLN A C 1
ATOM 3417 O O . GLN A 1 426 ? 26.580 -35.980 48.631 1.00 92.00 426 GLN A O 1
ATOM 3422 N N . VAL A 1 427 ? 28.320 -35.549 49.974 1.00 94.25 427 VAL A N 1
ATOM 3423 C CA . VAL A 1 427 ? 28.214 -34.081 49.863 1.00 94.25 427 VAL A CA 1
ATOM 3424 C C . VAL A 1 427 ? 28.446 -33.611 48.423 1.00 94.25 427 VAL A C 1
ATOM 3426 O O . VAL A 1 427 ? 27.690 -32.776 47.934 1.00 94.25 427 VAL A O 1
ATOM 3429 N N . TYR A 1 428 ? 29.432 -34.168 47.714 1.00 94.12 428 TYR A N 1
ATOM 3430 C CA . TYR A 1 428 ? 29.697 -33.810 46.316 1.00 94.12 428 TYR A CA 1
ATOM 3431 C C . TYR A 1 428 ? 28.559 -34.229 45.369 1.00 94.12 428 TYR A C 1
ATOM 3433 O O . TYR A 1 428 ? 28.118 -33.431 44.544 1.00 94.12 428 TYR A O 1
ATOM 3441 N N . ILE A 1 429 ? 28.025 -35.445 45.529 1.00 93.62 429 ILE A N 1
ATOM 3442 C CA . ILE A 1 429 ? 26.868 -35.936 44.764 1.00 93.62 429 ILE A CA 1
ATOM 3443 C C . ILE A 1 429 ? 25.618 -35.100 45.070 1.00 93.62 429 ILE A C 1
ATOM 3445 O O . ILE A 1 429 ? 24.898 -34.731 44.146 1.00 93.62 429 ILE A O 1
ATOM 3449 N N . ASN A 1 430 ? 25.388 -34.736 46.334 1.00 93.62 430 ASN A N 1
ATOM 3450 C CA . ASN A 1 430 ? 24.285 -33.855 46.719 1.00 93.62 430 ASN A CA 1
ATOM 3451 C C . ASN A 1 430 ? 24.435 -32.449 46.109 1.00 93.62 430 ASN A C 1
ATOM 3453 O O . ASN A 1 430 ? 23.436 -31.894 45.667 1.00 93.62 430 ASN A O 1
ATOM 3457 N N . SER A 1 431 ? 25.655 -31.899 46.023 1.00 92.75 431 SER A N 1
ATOM 3458 C CA . SER A 1 431 ? 25.921 -30.619 45.340 1.00 92.75 431 SER A CA 1
ATOM 3459 C C . SER A 1 431 ? 25.566 -30.692 43.854 1.00 92.75 431 SER A C 1
ATOM 3461 O O . SER A 1 431 ? 24.866 -29.821 43.350 1.00 92.75 431 SER A O 1
ATOM 3463 N N . ILE A 1 432 ? 25.973 -31.763 43.162 1.00 92.44 432 ILE A N 1
ATOM 3464 C CA . ILE A 1 432 ? 25.633 -31.972 41.745 1.00 92.44 432 ILE A CA 1
ATOM 3465 C C . ILE A 1 432 ? 24.119 -32.139 41.556 1.00 92.44 432 ILE A C 1
ATOM 3467 O O . ILE A 1 432 ? 23.563 -31.580 40.613 1.00 92.44 432 ILE A O 1
ATOM 3471 N N . MET A 1 433 ? 23.435 -32.876 42.438 1.00 92.19 433 MET A N 1
ATOM 3472 C CA . MET A 1 433 ? 21.974 -32.992 42.377 1.00 92.19 433 MET A CA 1
ATOM 3473 C C . MET A 1 433 ? 21.295 -31.642 42.616 1.00 92.19 433 MET A C 1
ATOM 3475 O O . MET A 1 433 ? 20.428 -31.285 41.829 1.00 92.19 433 MET A O 1
ATOM 3479 N N . GLN A 1 434 ? 21.738 -30.853 43.602 1.00 93.12 434 GLN A N 1
ATOM 3480 C CA . GLN A 1 434 ? 21.211 -29.507 43.835 1.00 93.12 434 GLN A CA 1
ATOM 3481 C C . GLN A 1 434 ? 21.442 -28.589 42.623 1.00 93.12 434 GLN A C 1
ATOM 3483 O O . GLN A 1 434 ? 20.514 -27.914 42.193 1.00 93.12 434 GLN A O 1
ATOM 3488 N N . GLU A 1 435 ? 22.630 -28.596 42.012 1.00 91.75 435 GLU A N 1
ATOM 3489 C CA . GLU A 1 435 ? 22.897 -27.820 40.792 1.00 91.75 435 GLU A CA 1
ATOM 3490 C C . GLU A 1 435 ? 21.987 -28.249 39.625 1.00 91.75 435 GLU A C 1
ATOM 3492 O O . GLU A 1 435 ? 21.486 -27.402 38.885 1.00 91.75 435 GLU A O 1
ATOM 3497 N N . ILE A 1 436 ? 21.714 -29.548 39.464 1.00 91.50 436 ILE A N 1
ATOM 3498 C CA . ILE A 1 436 ? 20.788 -30.060 38.439 1.00 91.50 436 ILE A CA 1
ATOM 3499 C C . ILE A 1 436 ? 19.335 -29.670 38.755 1.00 91.50 436 ILE A C 1
ATOM 3501 O O . ILE A 1 436 ? 18.618 -29.227 37.856 1.00 91.50 436 ILE A O 1
ATOM 3505 N N . GLU A 1 437 ? 18.903 -29.785 40.011 1.00 89.50 437 GLU A N 1
ATOM 3506 C CA . GLU A 1 437 ? 17.573 -29.381 40.482 1.00 89.50 437 GLU A CA 1
ATOM 3507 C C . GLU A 1 437 ? 17.354 -27.870 40.327 1.00 89.50 437 GLU A C 1
ATOM 3509 O O . GLU A 1 437 ? 16.295 -27.459 39.857 1.00 89.50 437 GLU A O 1
ATOM 3514 N N . GLU A 1 438 ? 18.367 -27.045 40.605 1.00 90.44 438 GLU A N 1
ATOM 3515 C CA . GLU A 1 438 ? 18.340 -25.597 40.382 1.00 90.44 438 GLU A CA 1
ATOM 3516 C C . GLU A 1 438 ? 18.293 -25.230 38.892 1.00 90.44 438 GLU A C 1
ATOM 3518 O O . GLU A 1 438 ? 17.628 -24.259 38.533 1.00 90.44 438 GLU A O 1
ATOM 3523 N N . LYS A 1 439 ? 18.955 -25.979 37.993 1.00 92.56 439 LYS A N 1
ATOM 3524 C CA . LYS A 1 439 ? 18.912 -25.720 36.535 1.00 92.56 439 LYS A CA 1
ATOM 3525 C C . LYS A 1 439 ? 17.665 -26.270 35.842 1.00 92.56 439 LYS A C 1
ATOM 3527 O O . LYS A 1 439 ? 17.233 -25.688 34.844 1.00 92.56 439 LYS A O 1
ATOM 3532 N N . SER A 1 440 ? 17.068 -27.339 36.365 1.00 91.69 440 SER A N 1
ATOM 3533 C CA . SER A 1 440 ? 15.855 -27.976 35.836 1.00 91.69 440 SER A CA 1
ATOM 3534 C C . SER A 1 440 ? 14.705 -26.992 35.523 1.00 91.69 440 SER A C 1
ATOM 3536 O O . SER A 1 440 ? 14.261 -26.968 34.370 1.00 91.69 440 SER A O 1
ATOM 3538 N N . PRO A 1 441 ? 14.255 -26.106 36.442 1.00 94.25 441 PRO A N 1
ATOM 3539 C CA . PRO A 1 441 ? 13.157 -25.177 36.165 1.00 94.25 441 PRO A CA 1
ATOM 3540 C C . PRO A 1 441 ? 13.500 -24.120 35.106 1.00 94.25 441 PRO A C 1
ATOM 3542 O O . PRO A 1 441 ? 12.607 -23.699 34.374 1.00 94.25 441 PRO A O 1
ATOM 3545 N N . TYR A 1 442 ? 14.770 -23.717 34.960 1.00 91.38 442 TYR A N 1
ATOM 3546 C CA . TYR A 1 442 ? 15.172 -22.802 33.883 1.00 91.38 442 TYR A CA 1
ATOM 3547 C C . TYR A 1 442 ? 15.082 -23.477 32.512 1.00 91.38 442 TYR A C 1
ATOM 3549 O O . TYR A 1 442 ? 14.596 -22.860 31.569 1.00 91.38 442 TYR A O 1
ATOM 3557 N N . LEU A 1 443 ? 15.492 -24.745 32.400 1.00 90.94 443 LEU A N 1
ATOM 3558 C CA . LEU A 1 443 ? 15.367 -25.516 31.158 1.00 90.94 443 LEU A CA 1
ATOM 3559 C C . LEU A 1 443 ? 13.905 -25.847 30.828 1.00 90.94 443 LEU A C 1
ATOM 3561 O O . LEU A 1 443 ? 13.532 -25.831 29.656 1.00 90.94 443 LEU A O 1
ATOM 3565 N N . ALA A 1 444 ? 13.074 -26.115 31.839 1.00 93.75 444 ALA A N 1
ATOM 3566 C CA . ALA A 1 444 ? 11.636 -26.302 31.667 1.00 93.75 444 ALA A CA 1
ATOM 3567 C C . ALA A 1 444 ? 10.961 -25.011 31.176 1.00 93.75 444 ALA A C 1
ATOM 3569 O O . ALA A 1 444 ? 10.288 -25.031 30.148 1.00 93.75 444 ALA A O 1
ATOM 3570 N N . LYS A 1 445 ? 11.219 -23.873 31.837 1.00 93.94 445 LYS A N 1
ATOM 3571 C CA . LYS A 1 445 ? 10.700 -22.570 31.404 1.00 93.94 445 LYS A CA 1
ATOM 3572 C C . LYS A 1 445 ? 11.204 -22.179 30.013 1.00 93.94 445 LYS A C 1
ATOM 3574 O O . LYS A 1 445 ? 10.420 -21.709 29.203 1.00 93.94 445 LYS A O 1
ATOM 3579 N N . GLN A 1 446 ? 12.484 -22.394 29.704 1.00 92.25 446 GLN A N 1
ATOM 3580 C CA . GLN A 1 446 ? 13.024 -22.080 28.379 1.00 92.25 446 GLN A CA 1
ATOM 3581 C C . GLN A 1 446 ? 12.347 -22.907 27.274 1.00 92.25 446 GLN A C 1
ATOM 3583 O O . GLN A 1 446 ? 12.126 -22.388 26.185 1.00 92.25 446 GLN A O 1
ATOM 3588 N N . ARG A 1 447 ? 11.986 -24.171 27.543 1.00 94.25 447 ARG A N 1
ATOM 3589 C CA . ARG A 1 447 ? 11.177 -24.982 26.618 1.00 94.25 447 ARG A CA 1
ATOM 3590 C C . ARG A 1 447 ? 9.773 -24.410 26.453 1.00 94.25 447 ARG A C 1
ATOM 3592 O O . ARG A 1 447 ? 9.362 -24.215 25.321 1.00 94.25 447 ARG A O 1
ATOM 3599 N N . GLU A 1 448 ? 9.094 -24.086 27.552 1.00 96.62 448 GLU A N 1
ATOM 3600 C CA . GLU A 1 448 ? 7.746 -23.501 27.539 1.00 96.62 448 GLU A CA 1
ATOM 3601 C C . GLU A 1 448 ? 7.704 -22.153 26.787 1.00 96.62 448 GLU A C 1
ATOM 3603 O O . GLU A 1 448 ? 6.817 -21.914 25.972 1.00 96.62 448 GLU A O 1
ATOM 3608 N N . ASP A 1 449 ? 8.697 -21.285 26.999 1.00 93.94 449 ASP A N 1
ATOM 3609 C CA . ASP A 1 449 ? 8.818 -20.002 26.299 1.00 93.94 449 ASP A CA 1
ATOM 3610 C C . ASP A 1 449 ? 9.184 -20.176 24.808 1.00 93.94 449 ASP A C 1
ATOM 3612 O O . ASP A 1 449 ? 8.738 -19.378 23.983 1.00 93.94 449 ASP A O 1
ATOM 3616 N N . TYR A 1 450 ? 9.928 -21.226 24.426 1.00 93.69 450 TYR A N 1
ATOM 3617 C CA . TYR A 1 450 ? 10.125 -21.583 23.011 1.00 93.69 450 TYR A CA 1
ATOM 3618 C C . TYR A 1 450 ? 8.877 -22.200 22.368 1.00 93.69 450 TYR A C 1
ATOM 3620 O O . TYR A 1 450 ? 8.618 -21.931 21.201 1.00 93.69 450 TYR A O 1
ATOM 3628 N N . GLU A 1 451 ? 8.107 -23.007 23.096 1.00 96.81 451 GLU A N 1
ATOM 3629 C CA . GLU A 1 451 ? 6.868 -23.632 22.617 1.00 96.81 451 GLU A CA 1
ATOM 3630 C C . GLU A 1 451 ? 5.819 -22.550 22.317 1.00 96.81 451 GLU A C 1
ATOM 3632 O O . GLU A 1 451 ? 5.385 -22.425 21.175 1.00 96.81 451 GLU A O 1
ATOM 3637 N N . ARG A 1 452 ? 5.597 -21.619 23.259 1.00 96.44 452 ARG A N 1
ATOM 3638 C CA . ARG A 1 452 ? 4.814 -20.383 23.043 1.00 96.44 452 ARG A CA 1
ATOM 3639 C C . ARG A 1 452 ? 5.299 -19.559 21.842 1.00 96.44 452 ARG A C 1
ATOM 3641 O O . ARG A 1 452 ? 4.491 -18.967 21.123 1.00 96.44 452 ARG A O 1
ATOM 3648 N N . ALA A 1 453 ? 6.615 -19.464 21.634 1.00 93.12 453 ALA A N 1
ATOM 3649 C CA . ALA A 1 453 ? 7.179 -18.734 20.499 1.00 93.12 453 ALA A CA 1
ATOM 3650 C C . ALA A 1 453 ? 6.910 -19.445 19.160 1.00 93.12 453 ALA A C 1
ATOM 3652 O O . ALA A 1 453 ? 6.647 -18.781 18.162 1.00 93.12 453 ALA A O 1
ATOM 3653 N N . LEU A 1 454 ? 6.934 -20.780 19.128 1.00 96.00 454 LEU A N 1
ATOM 3654 C CA . LEU A 1 454 ? 6.565 -21.564 17.947 1.00 96.00 454 LEU A CA 1
ATOM 3655 C C . LEU A 1 454 ? 5.060 -21.482 17.661 1.00 96.00 454 LEU A C 1
ATOM 3657 O O . LEU A 1 454 ? 4.693 -21.277 16.506 1.00 96.00 454 LEU A O 1
ATOM 3661 N N . ASP A 1 455 ? 4.211 -21.552 18.689 1.00 97.31 455 ASP A N 1
ATOM 3662 C CA . ASP A 1 455 ? 2.757 -21.396 18.558 1.00 97.31 455 ASP A CA 1
ATOM 3663 C C . ASP A 1 455 ? 2.396 -20.019 17.982 1.00 97.31 455 ASP A C 1
ATOM 3665 O O . ASP A 1 455 ? 1.682 -19.923 16.987 1.00 97.31 455 ASP A O 1
ATOM 3669 N N . THR A 1 456 ? 2.956 -18.941 18.541 1.00 95.81 456 THR A N 1
ATOM 3670 C CA . THR A 1 456 ? 2.721 -17.576 18.030 1.00 95.81 456 THR A CA 1
ATOM 3671 C C . THR A 1 456 ? 3.279 -17.358 16.623 1.00 95.81 456 THR A C 1
ATOM 3673 O O . THR A 1 456 ? 2.663 -16.639 15.836 1.00 95.81 456 THR A O 1
ATOM 3676 N N . ILE A 1 457 ? 4.390 -18.004 16.249 1.00 93.69 457 ILE A N 1
ATOM 3677 C CA . ILE A 1 457 ? 4.862 -18.015 14.855 1.00 93.69 457 ILE A CA 1
ATOM 3678 C C . ILE A 1 457 ? 3.867 -18.761 13.955 1.00 93.69 457 ILE A C 1
ATOM 3680 O O . ILE A 1 457 ? 3.535 -18.248 12.891 1.00 93.69 457 ILE A O 1
ATOM 3684 N N . ALA A 1 458 ? 3.347 -19.918 14.371 1.00 95.19 458 ALA A N 1
ATOM 3685 C CA . ALA A 1 458 ? 2.367 -20.680 13.597 1.00 95.19 458 ALA A CA 1
ATOM 3686 C C . ALA A 1 458 ? 1.039 -19.918 13.418 1.00 95.19 458 ALA A C 1
ATOM 3688 O O . ALA A 1 458 ? 0.486 -19.904 12.317 1.00 95.19 458 ALA A O 1
ATOM 3689 N N . GLU A 1 459 ? 0.559 -19.226 14.456 1.00 97.12 459 GLU A N 1
ATOM 3690 C CA . GLU A 1 459 ? -0.603 -18.333 14.372 1.00 97.12 459 GLU A CA 1
ATOM 3691 C C . GLU A 1 459 ? -0.359 -17.158 13.415 1.00 97.12 459 GLU A C 1
ATOM 3693 O O . GLU A 1 459 ? -1.218 -16.868 12.584 1.00 97.12 459 GLU A O 1
ATOM 3698 N N . LEU A 1 460 ? 0.809 -16.508 13.477 1.00 94.69 460 LEU A N 1
ATOM 3699 C CA . LEU A 1 460 ? 1.163 -15.403 12.577 1.00 94.69 460 LEU A CA 1
ATOM 3700 C C . LEU A 1 460 ? 1.361 -15.865 11.126 1.00 94.69 460 LEU A C 1
ATOM 3702 O O . LEU A 1 460 ? 0.927 -15.176 10.205 1.00 94.69 460 LEU A O 1
ATOM 3706 N N . THR A 1 461 ? 1.963 -17.037 10.900 1.00 95.00 461 THR A N 1
ATOM 3707 C CA . THR A 1 461 ? 2.047 -17.654 9.568 1.00 95.00 461 THR A CA 1
ATOM 3708 C C . THR A 1 461 ? 0.654 -17.956 9.033 1.00 95.00 461 THR A C 1
ATOM 3710 O O . THR A 1 461 ? 0.368 -17.585 7.900 1.00 95.00 461 THR A O 1
ATOM 3713 N N . LYS A 1 462 ? -0.242 -18.533 9.845 1.00 96.75 462 LYS A N 1
ATOM 3714 C CA . LYS A 1 462 ? -1.628 -18.767 9.428 1.00 96.75 462 LYS A CA 1
ATOM 3715 C C . LYS A 1 462 ? -2.357 -17.459 9.102 1.00 96.75 462 LYS A C 1
ATOM 3717 O O . LYS A 1 462 ? -2.996 -17.380 8.064 1.00 96.75 462 LYS A O 1
ATOM 3722 N N . GLN A 1 463 ? -2.237 -16.425 9.936 1.00 97.12 463 GLN A N 1
ATOM 3723 C CA . GLN A 1 463 ? -2.842 -15.116 9.656 1.00 97.12 463 GLN A CA 1
ATOM 3724 C C . GLN A 1 463 ? -2.309 -14.501 8.352 1.00 97.12 463 GLN A C 1
ATOM 3726 O O . GLN A 1 463 ? -3.053 -13.821 7.653 1.00 97.12 463 GLN A O 1
ATOM 3731 N N . ASN A 1 464 ? -1.046 -14.755 8.000 1.00 93.06 464 ASN A N 1
ATOM 3732 C CA . ASN A 1 464 ? -0.465 -14.326 6.730 1.00 93.06 464 ASN A CA 1
ATOM 3733 C C . ASN A 1 464 ? -1.001 -15.155 5.543 1.00 93.06 464 ASN A C 1
ATOM 3735 O O . ASN A 1 464 ? -1.420 -14.566 4.552 1.00 93.06 464 ASN A O 1
ATOM 3739 N N . ASP A 1 465 ? -1.070 -16.488 5.662 1.00 96.12 465 ASP A N 1
ATOM 3740 C CA . ASP A 1 465 ? -1.717 -17.377 4.677 1.00 96.12 465 ASP A CA 1
ATOM 3741 C C . ASP A 1 465 ? -3.179 -16.936 4.423 1.00 96.12 465 ASP A C 1
ATOM 3743 O O . ASP A 1 465 ? -3.591 -16.760 3.275 1.00 96.12 465 ASP A O 1
ATOM 3747 N N . ASP A 1 466 ? -3.951 -16.699 5.489 1.00 96.31 466 ASP A N 1
ATOM 3748 C CA . ASP A 1 466 ? -5.348 -16.246 5.438 1.00 96.31 466 ASP A CA 1
ATOM 3749 C C . ASP A 1 466 ? -5.462 -14.864 4.751 1.00 96.31 466 ASP A C 1
ATOM 3751 O O . ASP A 1 466 ? -6.254 -14.702 3.822 1.00 96.31 466 ASP A O 1
ATOM 3755 N N . LEU A 1 467 ? -4.615 -13.886 5.109 1.00 94.12 467 LEU A N 1
ATOM 3756 C CA . LEU A 1 467 ? -4.584 -12.559 4.466 1.00 94.12 467 LEU A CA 1
ATOM 3757 C C . LEU A 1 467 ? -4.153 -12.604 2.989 1.00 94.12 467 LEU A C 1
ATOM 3759 O O . LEU A 1 467 ? -4.627 -11.797 2.186 1.00 94.12 467 LEU A O 1
ATOM 3763 N N . ILE A 1 468 ? -3.270 -13.529 2.608 1.00 95.31 468 ILE A N 1
ATOM 3764 C CA . ILE A 1 468 ? -2.882 -13.754 1.209 1.00 95.31 468 ILE A CA 1
ATOM 3765 C C . ILE A 1 468 ? -4.077 -14.309 0.420 1.00 95.31 468 ILE A C 1
ATOM 3767 O O . ILE A 1 468 ? -4.363 -13.819 -0.674 1.00 95.31 468 ILE A O 1
ATOM 3771 N N . ASN A 1 469 ? -4.821 -15.263 0.985 1.00 96.12 469 ASN A N 1
ATOM 3772 C CA . ASN A 1 469 ? -6.040 -15.802 0.376 1.00 96.12 469 ASN A CA 1
ATOM 3773 C C . ASN A 1 469 ? -7.143 -14.733 0.234 1.00 96.12 469 ASN A C 1
ATOM 3775 O O . ASN A 1 469 ? -7.764 -14.628 -0.829 1.00 96.12 469 ASN A O 1
ATOM 3779 N N . ASP A 1 470 ? -7.335 -13.878 1.241 1.00 96.44 470 ASP A N 1
ATOM 3780 C CA . ASP A 1 470 ? -8.242 -12.723 1.165 1.00 96.44 470 ASP A CA 1
ATOM 3781 C C . ASP A 1 470 ? -7.802 -11.726 0.077 1.00 96.44 470 ASP A C 1
ATOM 3783 O O . ASP A 1 470 ? -8.623 -11.264 -0.715 1.00 96.44 470 ASP A O 1
ATOM 3787 N N . MET A 1 471 ? -6.502 -11.432 -0.045 1.00 93.31 471 MET A N 1
ATOM 3788 C CA . MET A 1 471 ? -5.977 -10.589 -1.130 1.00 93.31 471 MET A CA 1
ATOM 3789 C C . MET A 1 471 ? -6.190 -11.203 -2.521 1.00 93.31 471 MET A C 1
ATOM 3791 O O . MET A 1 471 ? -6.467 -10.465 -3.469 1.00 93.31 471 MET A O 1
ATOM 3795 N N . HIS A 1 472 ? -6.097 -12.526 -2.665 1.00 94.50 472 HIS A N 1
ATOM 3796 C CA . HIS A 1 472 ? -6.405 -13.211 -3.922 1.00 94.50 472 HIS A CA 1
ATOM 3797 C C . HIS A 1 472 ? -7.902 -13.148 -4.258 1.00 94.50 472 HIS A C 1
ATOM 3799 O O . HIS A 1 472 ? -8.261 -12.681 -5.338 1.00 94.50 472 HIS A O 1
ATOM 3805 N N . THR A 1 473 ? -8.787 -13.510 -3.327 1.00 95.88 473 THR A N 1
ATOM 3806 C CA . THR A 1 473 ? -10.242 -13.483 -3.569 1.00 95.88 473 THR A CA 1
ATOM 3807 C C . THR A 1 473 ? -10.779 -12.066 -3.804 1.00 95.88 473 THR A C 1
ATOM 3809 O O . THR A 1 473 ? -11.619 -11.865 -4.686 1.00 95.88 473 THR A O 1
ATOM 3812 N N . LEU A 1 474 ? -10.253 -11.050 -3.108 1.00 93.44 474 LEU A N 1
ATOM 3813 C CA . LEU A 1 474 ? -10.572 -9.639 -3.367 1.00 93.44 474 LEU A CA 1
ATOM 3814 C C . LEU A 1 474 ? -10.057 -9.159 -4.731 1.00 93.44 474 LEU A C 1
ATOM 3816 O O . LEU A 1 474 ? -10.718 -8.355 -5.389 1.00 93.44 474 LEU A O 1
ATOM 3820 N N . ARG A 1 475 ? -8.908 -9.659 -5.201 1.00 96.44 475 ARG A N 1
ATOM 3821 C CA . ARG A 1 475 ? -8.383 -9.349 -6.541 1.00 96.44 475 ARG A CA 1
ATOM 3822 C C . ARG A 1 475 ? -9.241 -9.964 -7.642 1.00 96.44 475 ARG A C 1
ATOM 3824 O O . ARG A 1 475 ? -9.552 -9.279 -8.619 1.00 96.44 475 ARG A O 1
ATOM 3831 N N . ASP A 1 476 ? -9.642 -11.218 -7.473 1.00 93.88 476 ASP A N 1
ATOM 3832 C CA . ASP A 1 476 ? -10.434 -11.948 -8.459 1.00 93.88 476 ASP A CA 1
ATOM 3833 C C . ASP A 1 476 ? -11.851 -11.368 -8.553 1.00 93.88 476 ASP A C 1
ATOM 3835 O O . ASP A 1 476 ? -12.291 -11.013 -9.650 1.00 93.88 476 ASP A O 1
ATOM 3839 N N . THR A 1 477 ? -12.514 -11.124 -7.416 1.00 95.00 477 THR A N 1
ATOM 3840 C CA . THR A 1 477 ? -13.828 -10.454 -7.375 1.00 95.00 477 THR A CA 1
ATOM 3841 C C . THR A 1 477 ? -13.780 -9.016 -7.896 1.00 95.00 477 THR A C 1
ATOM 3843 O O . THR A 1 477 ? -14.694 -8.604 -8.609 1.00 95.00 477 THR A O 1
ATOM 3846 N N . ALA A 1 478 ? -12.705 -8.255 -7.653 1.00 90.50 478 ALA A N 1
ATOM 3847 C CA . ALA A 1 478 ? -12.517 -6.943 -8.282 1.00 90.50 478 ALA A CA 1
ATOM 3848 C C . ALA A 1 478 ? -12.331 -7.042 -9.810 1.00 90.50 478 ALA A C 1
ATOM 3850 O O . ALA A 1 478 ? -12.809 -6.178 -10.551 1.00 90.50 478 ALA A O 1
ATOM 3851 N N . SER A 1 479 ? -11.672 -8.097 -10.304 1.00 94.12 479 SER A N 1
ATOM 3852 C CA . SER A 1 479 ? -11.527 -8.346 -11.744 1.00 94.12 479 SER A CA 1
ATOM 3853 C C . SER A 1 479 ? -12.862 -8.718 -12.404 1.00 94.12 479 SER A C 1
ATOM 3855 O O . SER A 1 479 ? -13.175 -8.217 -13.487 1.00 94.12 479 SER A O 1
ATOM 3857 N N . GLU A 1 480 ? -13.690 -9.516 -11.724 1.00 94.00 480 GLU A N 1
ATOM 3858 C CA . GLU A 1 480 ? -15.026 -9.896 -12.181 1.00 94.00 480 GLU A CA 1
ATOM 3859 C C . GLU A 1 480 ? -15.997 -8.711 -12.128 1.00 94.00 480 GLU A C 1
ATOM 3861 O O . GLU A 1 480 ? -16.696 -8.452 -13.107 1.00 94.00 480 GLU A O 1
ATOM 3866 N N . ALA A 1 481 ? -15.975 -7.918 -11.053 1.00 90.88 481 ALA A N 1
ATOM 3867 C CA . ALA A 1 481 ? -16.747 -6.682 -10.947 1.00 90.88 481 ALA A CA 1
ATOM 3868 C C . ALA A 1 481 ? -16.408 -5.711 -12.089 1.00 90.88 481 ALA A C 1
ATOM 3870 O O . ALA A 1 481 ? -17.313 -5.196 -12.744 1.00 90.88 481 ALA A O 1
ATOM 3871 N N . LYS A 1 482 ? -15.118 -5.535 -12.409 1.00 93.56 482 LYS A N 1
ATOM 3872 C CA . LYS A 1 482 ? -14.658 -4.715 -13.542 1.00 93.56 482 LYS A CA 1
ATOM 3873 C C . LYS A 1 482 ? -15.052 -5.300 -14.906 1.00 93.56 482 LYS A C 1
ATOM 3875 O O . LYS A 1 482 ? -15.351 -4.552 -15.838 1.00 93.56 482 LYS A O 1
ATOM 3880 N N . ARG A 1 483 ? -15.092 -6.630 -15.048 1.00 94.31 483 ARG A N 1
ATOM 3881 C CA . ARG A 1 483 ? -15.616 -7.300 -16.253 1.00 94.31 483 ARG A CA 1
ATOM 3882 C C . ARG A 1 483 ? -17.122 -7.070 -16.404 1.00 94.31 483 ARG A C 1
ATOM 3884 O O . ARG A 1 483 ? -17.572 -6.767 -17.506 1.00 94.31 483 ARG A O 1
ATOM 3891 N N . SER A 1 484 ? -17.876 -7.172 -15.311 1.00 93.62 484 SER A N 1
ATOM 3892 C CA . SER A 1 484 ? -19.319 -6.923 -15.255 1.00 93.62 484 SER A CA 1
ATOM 3893 C C . SER A 1 484 ? -19.648 -5.458 -15.562 1.00 93.62 484 SER A C 1
ATOM 3895 O O . SER A 1 484 ? -20.452 -5.184 -16.451 1.00 93.62 484 SER A O 1
ATOM 3897 N N . GLU A 1 485 ? -18.932 -4.507 -14.954 1.00 90.81 485 GLU A N 1
ATOM 3898 C CA . GLU A 1 485 ? -18.975 -3.081 -15.305 1.00 90.81 485 GLU A CA 1
ATOM 3899 C C . GLU A 1 485 ? -18.699 -2.873 -16.802 1.00 90.81 485 GLU A C 1
ATOM 3901 O O . GLU A 1 485 ? -19.451 -2.175 -17.483 1.00 90.81 485 GLU A O 1
ATOM 3906 N N . GLY A 1 486 ? -17.673 -3.528 -17.353 1.00 92.38 486 GLY A N 1
ATOM 3907 C CA . GLY A 1 486 ? -17.349 -3.489 -18.780 1.00 92.38 486 GLY A CA 1
ATOM 3908 C C . GLY A 1 486 ? -18.456 -4.021 -19.701 1.00 92.38 486 GLY A C 1
ATOM 3909 O O . GLY A 1 486 ? -18.566 -3.564 -20.837 1.00 92.38 486 GLY A O 1
ATOM 3910 N N . ILE A 1 487 ? -19.298 -4.947 -19.235 1.00 93.88 487 ILE A N 1
ATOM 3911 C CA . ILE A 1 487 ? -20.473 -5.446 -19.969 1.00 93.88 487 ILE A CA 1
ATOM 3912 C C . ILE A 1 487 ? -21.637 -4.455 -19.832 1.00 93.88 487 ILE A C 1
ATOM 3914 O O . ILE A 1 487 ? -22.174 -3.991 -20.840 1.00 93.88 487 ILE A O 1
ATOM 3918 N N . VAL A 1 488 ? -21.979 -4.064 -18.601 1.00 92.75 488 VAL A N 1
ATOM 3919 C CA . VAL A 1 488 ? -23.101 -3.160 -18.297 1.00 92.75 488 VAL A CA 1
ATOM 3920 C C . VAL A 1 488 ? -22.899 -1.778 -18.924 1.00 92.75 488 VAL A C 1
ATOM 3922 O O . VAL A 1 488 ? -23.848 -1.204 -19.449 1.00 92.75 488 VAL A O 1
ATOM 3925 N N . THR A 1 489 ? -21.678 -1.240 -18.947 1.00 93.62 489 THR A N 1
ATOM 3926 C CA . THR A 1 489 ? -21.373 0.044 -19.608 1.00 93.62 489 THR A CA 1
ATOM 3927 C C . THR A 1 489 ? -21.530 -0.030 -21.128 1.00 93.62 489 THR A C 1
ATOM 3929 O O . THR A 1 489 ? -22.109 0.884 -21.722 1.00 93.62 489 THR A O 1
ATOM 3932 N N . ARG A 1 490 ? -21.098 -1.130 -21.766 1.00 93.75 490 ARG A N 1
ATOM 3933 C CA . ARG A 1 490 ? -21.323 -1.377 -23.202 1.00 93.75 490 ARG A CA 1
ATOM 3934 C C . ARG A 1 490 ? -22.814 -1.465 -23.513 1.00 93.75 490 ARG A C 1
ATOM 3936 O O . ARG A 1 490 ? -23.277 -0.756 -24.405 1.00 93.75 490 ARG A O 1
ATOM 3943 N N . GLU A 1 491 ? -23.574 -2.247 -22.753 1.00 93.25 491 GLU A N 1
ATOM 3944 C CA . GLU A 1 491 ? -25.025 -2.375 -22.926 1.00 93.25 491 GLU A CA 1
ATOM 3945 C C . GLU A 1 491 ? -25.764 -1.053 -22.673 1.00 93.25 491 GLU A C 1
ATOM 3947 O O . GLU A 1 491 ? -26.585 -0.641 -23.488 1.00 93.25 491 GLU A O 1
ATOM 3952 N N . ASN A 1 492 ? -25.404 -0.312 -21.624 1.00 91.56 492 ASN A N 1
ATOM 3953 C CA . ASN A 1 492 ? -25.951 1.017 -21.352 1.00 91.56 492 ASN A CA 1
ATOM 3954 C C . ASN A 1 492 ? -25.667 1.996 -22.509 1.00 91.56 492 ASN A C 1
ATOM 3956 O O . ASN A 1 492 ? -26.527 2.804 -22.859 1.00 91.56 492 ASN A O 1
ATOM 3960 N N . SER A 1 493 ? -24.495 1.898 -23.151 1.00 92.62 493 SER A N 1
ATOM 3961 C CA . SER A 1 493 ? -24.167 2.677 -24.353 1.00 92.62 493 SER A CA 1
ATOM 3962 C C . SER A 1 493 ? -24.963 2.244 -25.593 1.00 92.62 493 SER A C 1
ATOM 3964 O O . SER A 1 493 ? -25.323 3.098 -26.403 1.00 92.62 493 SER A O 1
ATOM 3966 N N . ARG A 1 494 ? -25.287 0.947 -25.722 1.00 92.81 494 ARG A N 1
ATOM 3967 C CA . ARG A 1 494 ? -26.143 0.395 -26.785 1.00 92.81 494 ARG A CA 1
ATOM 3968 C C . ARG A 1 494 ? -27.573 0.915 -26.632 1.00 92.81 494 ARG A C 1
ATOM 3970 O O . ARG A 1 494 ? -28.070 1.587 -27.529 1.00 92.81 494 ARG A O 1
ATOM 3977 N N . ILE A 1 495 ? -28.159 0.744 -25.447 1.00 91.25 495 ILE A N 1
ATOM 3978 C CA . ILE A 1 495 ? -29.518 1.196 -25.108 1.00 91.25 495 ILE A CA 1
ATOM 3979 C C . ILE A 1 495 ? -29.651 2.722 -25.245 1.00 91.25 495 ILE A C 1
ATOM 3981 O O . ILE A 1 495 ? -30.659 3.213 -25.744 1.00 91.25 495 ILE A O 1
ATOM 3985 N N . LYS A 1 496 ? -28.627 3.506 -24.876 1.00 92.88 496 LYS A N 1
ATOM 3986 C CA . LYS A 1 496 ? -28.629 4.966 -25.102 1.00 92.88 496 LYS A CA 1
ATOM 3987 C C . LYS A 1 496 ? -28.687 5.349 -26.583 1.00 92.88 496 LYS A C 1
ATOM 3989 O O . LYS A 1 496 ? -29.367 6.318 -26.910 1.00 92.88 496 LYS A O 1
ATOM 3994 N N . LYS A 1 497 ? -28.011 4.604 -27.466 1.00 87.69 497 LYS A N 1
ATOM 3995 C CA . LYS A 1 497 ? -28.106 4.799 -28.923 1.00 87.69 497 LYS A CA 1
ATOM 3996 C C . LYS A 1 497 ? -29.475 4.367 -29.443 1.00 87.69 497 LYS A C 1
ATOM 3998 O O . LYS A 1 497 ? -30.127 5.158 -30.106 1.00 87.69 497 LYS A O 1
ATOM 4003 N N . GLU A 1 498 ? -29.958 3.186 -29.055 1.00 88.44 498 GLU A N 1
ATOM 4004 C CA . GLU A 1 498 ? -31.301 2.686 -29.400 1.00 88.44 498 GLU A CA 1
ATOM 4005 C C . GLU A 1 498 ? -32.404 3.697 -29.012 1.00 88.44 498 GLU A C 1
ATOM 4007 O O . GLU A 1 498 ? -33.286 3.995 -29.816 1.00 88.44 498 GLU A O 1
ATOM 4012 N N . LEU A 1 499 ? -32.321 4.300 -27.818 1.00 89.69 499 LEU A N 1
ATOM 4013 C CA . LEU A 1 499 ? -33.239 5.351 -27.358 1.00 89.69 499 LEU A CA 1
ATOM 4014 C C . LEU A 1 499 ? -33.084 6.675 -28.123 1.00 89.69 499 LEU A C 1
ATOM 4016 O O . LEU A 1 499 ? -34.085 7.341 -28.389 1.00 89.69 499 LEU A O 1
ATOM 4020 N N . GLN A 1 500 ? -31.860 7.074 -28.484 1.00 89.12 500 GLN A N 1
ATOM 4021 C CA . GLN A 1 500 ? -31.627 8.270 -29.300 1.00 89.12 500 GLN A CA 1
ATOM 4022 C C . GLN A 1 500 ? -32.198 8.094 -30.715 1.00 89.12 500 GLN A C 1
ATOM 4024 O O . GLN A 1 500 ? -32.832 9.009 -31.242 1.00 89.12 500 GLN A O 1
ATOM 4029 N N . ASP A 1 501 ? -32.015 6.916 -31.299 1.00 86.88 501 ASP A N 1
ATOM 4030 C CA . ASP A 1 501 ? -32.456 6.550 -32.642 1.00 86.88 501 ASP A CA 1
ATOM 4031 C C . ASP A 1 501 ? -33.984 6.401 -32.707 1.00 86.88 501 ASP A C 1
ATOM 4033 O O . ASP A 1 501 ? -34.619 6.937 -33.617 1.00 86.88 501 ASP A O 1
ATOM 4037 N N . LEU A 1 502 ? -34.602 5.791 -31.689 1.00 88.06 502 LEU A N 1
ATOM 4038 C CA . LEU A 1 502 ? -36.059 5.769 -31.521 1.00 88.06 502 LEU A CA 1
ATOM 4039 C C . LEU A 1 502 ? -36.631 7.181 -31.300 1.00 88.06 502 LEU A C 1
ATOM 4041 O O . LEU A 1 502 ? -37.658 7.533 -31.879 1.00 88.06 502 LEU A O 1
ATOM 4045 N N . GLY A 1 503 ? -35.952 8.026 -30.520 1.00 86.25 503 GLY A N 1
ATOM 4046 C CA . GLY A 1 503 ? -36.324 9.433 -30.347 1.00 86.25 503 GLY A CA 1
ATOM 4047 C C . GLY A 1 503 ? -36.273 10.222 -31.660 1.00 86.25 503 GLY A C 1
ATOM 4048 O O . GLY A 1 503 ? -37.183 11.001 -31.947 1.00 86.25 503 GLY A O 1
ATOM 4049 N N . ARG A 1 504 ? -35.256 9.982 -32.501 1.00 85.62 504 ARG A N 1
ATOM 4050 C CA . ARG A 1 504 ? -35.153 10.557 -33.854 1.00 85.62 504 ARG A CA 1
ATOM 4051 C C . ARG A 1 504 ? -36.292 10.071 -34.760 1.00 85.62 504 ARG A C 1
ATOM 4053 O O . ARG A 1 504 ? -36.905 10.909 -35.418 1.00 85.62 504 ARG A O 1
ATOM 4060 N N . GLN A 1 505 ? -36.636 8.778 -34.739 1.00 86.94 505 GLN A N 1
ATOM 4061 C CA . GLN A 1 505 ? -37.799 8.234 -35.461 1.00 86.94 505 GLN A CA 1
ATOM 4062 C C . GLN A 1 505 ? -39.104 8.921 -35.055 1.00 86.94 505 GLN A C 1
ATOM 4064 O O . GLN A 1 505 ? -39.817 9.427 -35.917 1.00 86.94 505 GLN A O 1
ATOM 4069 N N . VAL A 1 506 ? -39.405 8.992 -33.754 1.00 87.88 506 VAL A N 1
ATOM 4070 C CA . VAL A 1 506 ? -40.645 9.607 -33.250 1.00 87.88 506 VAL A CA 1
ATOM 4071 C C . VAL A 1 506 ? -40.724 11.086 -33.639 1.00 87.88 506 VAL A C 1
ATOM 4073 O O . VAL A 1 506 ? -41.756 11.530 -34.135 1.00 87.88 506 VAL A O 1
ATOM 4076 N N . CYS A 1 507 ? -39.635 11.846 -33.495 1.00 84.94 507 CYS A N 1
ATOM 4077 C CA . CYS A 1 507 ? -39.592 13.254 -33.904 1.00 84.94 507 CYS A CA 1
ATOM 4078 C C . CYS A 1 507 ? -39.730 13.459 -35.423 1.00 84.94 507 CYS A C 1
ATOM 4080 O O . CYS A 1 507 ? -40.320 14.455 -35.844 1.00 84.94 507 CYS A O 1
ATOM 4082 N N . HIS A 1 508 ? -39.209 12.546 -36.249 1.00 84.69 508 HIS A N 1
ATOM 4083 C CA . HIS A 1 508 ? -39.369 12.599 -37.704 1.00 84.69 508 HIS A CA 1
ATOM 4084 C C . HIS A 1 508 ? -40.799 12.241 -38.128 1.00 84.69 508 HIS A C 1
ATOM 4086 O O . HIS A 1 508 ? -41.434 13.023 -38.827 1.00 84.69 508 HIS A O 1
ATOM 4092 N N . LEU A 1 509 ? -41.357 11.140 -37.618 1.00 84.94 509 LEU A N 1
ATOM 4093 C CA . LEU A 1 509 ? -42.736 10.726 -37.896 1.00 84.94 509 LEU A CA 1
ATOM 4094 C C . LEU A 1 509 ? -43.757 11.785 -37.454 1.00 84.94 509 LEU A C 1
ATOM 4096 O O . LEU A 1 509 ? -44.697 12.073 -38.189 1.00 84.94 509 LEU A O 1
ATOM 4100 N N . LEU A 1 510 ? -43.558 12.426 -36.295 1.00 84.50 510 LEU A N 1
ATOM 4101 C CA . LEU A 1 510 ? -44.396 13.551 -35.861 1.00 84.50 510 LEU A CA 1
ATOM 4102 C C . LEU A 1 510 ? -44.284 14.762 -36.802 1.00 84.50 510 LEU A C 1
ATOM 4104 O O . LEU A 1 510 ? -45.291 15.422 -37.054 1.00 84.50 510 LEU A O 1
ATOM 4108 N N . ARG A 1 511 ? -43.092 15.041 -37.350 1.00 83.69 511 ARG A N 1
ATOM 4109 C CA . ARG A 1 511 ? -42.883 16.111 -38.339 1.00 83.69 511 ARG A CA 1
ATOM 4110 C C . ARG A 1 511 ? -43.645 15.826 -39.634 1.00 83.69 511 ARG A C 1
ATOM 4112 O O . ARG A 1 511 ? -44.380 16.701 -40.078 1.00 83.69 511 ARG A O 1
ATOM 4119 N N . GLU A 1 512 ? -43.520 14.625 -40.200 1.00 81.94 512 GLU A N 1
ATOM 4120 C CA . GLU A 1 512 ? -44.226 14.258 -41.437 1.00 81.94 512 GLU A CA 1
ATOM 4121 C C . GLU A 1 512 ? -45.753 14.216 -41.231 1.00 81.94 512 GLU A C 1
ATOM 4123 O O . GLU A 1 512 ? -46.513 14.703 -42.070 1.00 81.94 512 GLU A O 1
ATOM 4128 N N . VAL A 1 513 ? -46.230 13.734 -40.073 1.00 82.50 513 VAL A N 1
ATOM 4129 C CA . VAL A 1 513 ? -47.660 13.778 -39.715 1.00 82.50 513 VAL A CA 1
ATOM 4130 C C . VAL A 1 513 ? -48.177 15.219 -39.668 1.00 82.50 513 VAL A C 1
ATOM 4132 O O . VAL A 1 513 ? -49.205 15.504 -40.285 1.00 82.50 513 VAL A O 1
ATOM 4135 N N . GLU A 1 514 ? -47.482 16.151 -39.013 1.00 80.12 514 GLU A N 1
ATOM 4136 C CA . GLU A 1 514 ? -47.905 17.559 -38.979 1.00 80.12 514 GLU A CA 1
ATOM 4137 C C . GLU A 1 514 ? -47.773 18.259 -40.344 1.00 80.12 514 GLU A C 1
ATOM 4139 O O . GLU A 1 514 ? -48.639 19.055 -40.706 1.00 80.12 514 GLU A O 1
ATOM 4144 N N . GLN A 1 515 ? -46.770 17.922 -41.161 1.00 79.25 515 GLN A N 1
ATOM 4145 C CA . GLN A 1 515 ? -46.639 18.453 -42.526 1.00 79.25 515 GLN A CA 1
ATOM 4146 C C . GLN A 1 515 ? -47.769 17.963 -43.447 1.00 79.25 515 GLN A C 1
ATOM 4148 O O . GLN A 1 515 ? -48.359 18.767 -44.176 1.00 79.25 515 GLN A O 1
ATOM 4153 N N . SER A 1 516 ? -48.165 16.689 -43.334 1.00 75.69 516 SER A N 1
ATOM 4154 C CA . SER A 1 516 ? -49.330 16.142 -44.044 1.00 75.69 516 SER A CA 1
ATOM 4155 C C . SER A 1 516 ? -50.644 16.817 -43.620 1.00 75.69 516 SER A C 1
ATOM 4157 O O . SER A 1 516 ? -51.478 17.133 -44.469 1.00 75.69 516 SER A O 1
ATOM 4159 N N . ARG A 1 517 ? -50.803 17.133 -42.324 1.00 79.75 517 ARG A N 1
ATOM 4160 C CA . ARG A 1 517 ? -51.948 17.887 -41.775 1.00 79.75 517 ARG A CA 1
ATOM 4161 C C . ARG A 1 517 ? -51.979 19.339 -42.246 1.00 79.75 517 ARG A C 1
ATOM 4163 O O . ARG A 1 517 ? -53.059 19.871 -42.490 1.00 79.75 517 ARG A O 1
ATOM 4170 N N . ALA A 1 518 ? -50.815 19.964 -42.409 1.00 74.75 518 ALA A N 1
ATOM 4171 C CA . ALA A 1 518 ? -50.675 21.321 -42.932 1.00 74.75 518 ALA A CA 1
ATOM 4172 C C . ALA A 1 518 ? -50.914 21.426 -44.455 1.00 74.75 518 ALA A C 1
ATOM 4174 O O . ALA A 1 518 ? -50.879 22.529 -45.000 1.00 74.75 518 ALA A O 1
ATOM 4175 N N . GLY A 1 519 ? -51.136 20.306 -45.157 1.00 60.00 519 GLY A N 1
ATOM 4176 C CA . GLY A 1 519 ? -51.320 20.273 -46.613 1.00 60.00 519 GLY A CA 1
ATOM 4177 C C . GLY A 1 519 ? -50.043 20.557 -47.415 1.00 60.00 519 GLY A C 1
ATOM 4178 O O . GLY A 1 519 ? -50.112 20.756 -48.627 1.00 60.00 519 GLY A O 1
ATOM 4179 N N . SER A 1 520 ? -48.881 20.577 -46.758 1.00 57.12 520 SER A N 1
ATOM 4180 C CA . SER A 1 520 ? -47.587 20.875 -47.369 1.00 57.12 520 SER A CA 1
ATOM 4181 C C . SER A 1 520 ? -46.852 19.579 -47.696 1.00 57.12 520 SER A C 1
ATOM 4183 O O . SER A 1 520 ? -46.199 19.005 -46.829 1.00 57.12 520 SER A O 1
ATOM 4185 N N . SER A 1 521 ? -46.927 19.136 -48.954 1.00 55.00 521 SER A N 1
ATOM 4186 C CA . SER A 1 521 ? -46.142 17.998 -49.456 1.00 55.00 521 SER A CA 1
ATOM 4187 C C . SER A 1 521 ? -44.637 18.294 -49.349 1.00 55.00 521 SER A C 1
ATOM 4189 O O . SER A 1 521 ? -44.093 19.118 -50.085 1.00 55.00 521 SER A O 1
ATOM 4191 N N . SER A 1 522 ? -43.978 17.655 -48.383 1.00 52.38 522 SER A N 1
ATOM 4192 C CA . SER A 1 522 ? -42.629 17.954 -47.899 1.00 52.38 522 SER A CA 1
ATOM 4193 C C . SER A 1 522 ? -41.512 17.369 -48.776 1.00 52.38 522 SER A C 1
ATOM 4195 O O . SER A 1 522 ? -40.781 16.470 -48.375 1.00 52.38 522 SER A O 1
ATOM 4197 N N . THR A 1 523 ? -41.262 17.946 -49.956 1.00 51.44 523 THR A N 1
ATOM 4198 C CA . THR A 1 523 ? -40.032 17.663 -50.735 1.00 51.44 523 THR A CA 1
ATOM 4199 C C . THR A 1 523 ? -38.793 18.388 -50.170 1.00 51.44 523 THR A C 1
ATOM 4201 O O . THR A 1 523 ? -37.970 18.901 -50.925 1.00 51.44 523 THR A O 1
ATOM 4204 N N . SER A 1 524 ? -38.684 18.505 -48.842 1.00 50.22 524 SER A N 1
ATOM 4205 C CA . SER A 1 524 ? -37.721 19.373 -48.136 1.00 50.22 524 SER A CA 1
ATOM 4206 C C . SER A 1 524 ? -36.715 18.628 -47.248 1.00 50.22 524 SER A C 1
ATOM 4208 O O . SER A 1 524 ? -35.902 19.261 -46.580 1.00 50.22 524 SER A O 1
ATOM 4210 N N . THR A 1 525 ? -36.760 17.297 -47.212 1.00 52.91 525 THR A N 1
ATOM 4211 C CA . THR A 1 525 ? -35.950 16.469 -46.294 1.00 52.91 525 THR A CA 1
ATOM 4212 C C . THR A 1 525 ? -34.501 16.271 -46.772 1.00 52.91 525 THR A C 1
ATOM 4214 O O . THR A 1 525 ? -33.628 15.932 -45.979 1.00 52.91 525 THR A O 1
ATOM 4217 N N . ASP A 1 526 ? -34.216 16.553 -48.047 1.00 50.53 526 ASP A N 1
ATOM 4218 C CA . ASP A 1 526 ? -32.903 16.338 -48.684 1.00 50.53 526 ASP A CA 1
ATOM 4219 C C . ASP A 1 526 ? -31.824 17.366 -48.269 1.00 50.53 526 ASP A C 1
ATOM 4221 O O . ASP A 1 526 ? -30.631 17.154 -48.480 1.00 50.53 526 ASP A O 1
ATOM 4225 N N . GLN A 1 527 ? -32.221 18.503 -47.681 1.00 49.56 527 GLN A N 1
ATOM 4226 C CA . GLN A 1 527 ? -31.342 19.673 -47.526 1.00 49.56 527 GLN A CA 1
ATOM 4227 C C . GLN A 1 527 ? -30.438 19.646 -46.272 1.00 49.56 527 GLN A C 1
ATOM 4229 O O . GLN A 1 527 ? -29.547 20.480 -46.151 1.00 49.56 527 GLN A O 1
ATOM 4234 N N . ASP A 1 528 ? -30.626 18.666 -45.378 1.00 51.09 528 ASP A N 1
ATOM 4235 C CA . ASP A 1 528 ? -29.895 18.483 -44.101 1.00 51.09 528 ASP A CA 1
ATOM 4236 C C . ASP A 1 528 ? -28.860 17.320 -44.166 1.00 51.09 528 ASP A C 1
ATOM 4238 O O . ASP A 1 528 ? -28.383 16.793 -43.145 1.00 51.09 528 ASP A O 1
ATOM 4242 N N . LEU A 1 529 ? -28.562 16.849 -45.388 1.00 54.19 529 LEU A N 1
ATOM 4243 C CA . LEU A 1 529 ? -27.855 15.587 -45.650 1.00 54.19 529 LEU A CA 1
ATOM 4244 C C . LEU A 1 529 ? -26.406 15.733 -46.155 1.00 54.19 529 LEU A C 1
ATOM 4246 O O . LEU A 1 529 ? -25.660 14.757 -46.064 1.00 54.19 529 LEU A O 1
ATOM 4250 N N . SER A 1 530 ? -25.970 16.908 -46.629 1.00 53.28 530 SER A N 1
ATOM 4251 C CA . SER A 1 530 ? -24.640 17.097 -47.249 1.00 53.28 530 SER A CA 1
ATOM 4252 C C . SER A 1 530 ? -23.453 16.819 -46.322 1.00 53.28 530 SER A C 1
ATOM 4254 O O . SER A 1 530 ? -22.424 16.324 -46.774 1.00 53.28 530 SER A O 1
ATOM 4256 N N . ASP A 1 531 ? -23.600 17.105 -45.028 1.00 55.56 531 ASP A N 1
ATOM 4257 C CA . ASP A 1 531 ? -22.475 17.184 -44.083 1.00 55.56 531 ASP A CA 1
ATOM 4258 C C . ASP A 1 531 ? -22.223 15.870 -43.311 1.00 55.56 531 ASP A C 1
ATOM 4260 O O . ASP A 1 531 ? -21.426 15.816 -42.376 1.00 55.56 531 ASP A O 1
ATOM 4264 N N . SER A 1 532 ? -22.912 14.783 -43.673 1.00 55.91 532 SER A N 1
ATOM 4265 C CA . SER A 1 532 ? -22.927 13.535 -42.888 1.00 55.91 532 SER A CA 1
ATOM 4266 C C . SER A 1 532 ? -21.891 12.525 -43.397 1.00 55.91 532 SER A C 1
ATOM 4268 O O . SER A 1 532 ? -22.231 11.561 -44.077 1.00 55.91 532 SER A O 1
ATOM 4270 N N . THR A 1 533 ? -20.615 12.747 -43.074 1.00 57.94 533 THR A N 1
ATOM 4271 C CA . THR A 1 533 ? -19.475 11.929 -43.552 1.00 57.94 533 THR A CA 1
ATOM 4272 C C . THR A 1 533 ? -19.249 10.618 -42.787 1.00 57.94 533 THR A C 1
ATOM 4274 O O . THR A 1 533 ? -18.499 9.759 -43.247 1.00 57.94 533 THR A O 1
ATOM 4277 N N . SER A 1 534 ? -19.884 10.444 -41.627 1.00 71.25 534 SER A N 1
ATOM 4278 C CA . SER A 1 534 ? -19.752 9.262 -40.768 1.00 71.25 534 SER A CA 1
ATOM 4279 C C . SER A 1 534 ? -20.776 8.183 -41.124 1.00 71.25 534 SER A C 1
ATOM 4281 O O . SER A 1 534 ? -21.981 8.442 -41.141 1.00 71.25 534 SER A O 1
ATOM 4283 N N . SER A 1 535 ? -20.322 6.940 -41.315 1.00 68.69 535 SER A N 1
ATOM 4284 C CA . SER A 1 535 ? -21.200 5.784 -41.563 1.00 68.69 535 SER A CA 1
ATOM 4285 C C . SER A 1 535 ? -22.256 5.588 -40.468 1.00 68.69 535 SER A C 1
ATOM 4287 O O . SER A 1 535 ? -23.367 5.158 -40.766 1.00 68.69 535 SER A O 1
ATOM 4289 N N . ALA A 1 536 ? -21.943 5.938 -39.214 1.00 69.81 536 ALA A N 1
ATOM 4290 C CA . ALA A 1 536 ? -22.897 5.865 -38.108 1.00 69.81 536 ALA A CA 1
ATOM 4291 C C . ALA A 1 536 ? -24.035 6.890 -38.264 1.00 69.81 536 ALA A C 1
ATOM 4293 O O . ALA A 1 536 ? -25.203 6.541 -38.105 1.00 69.81 536 ALA A O 1
ATOM 4294 N N . ASP A 1 537 ? -23.715 8.127 -38.653 1.00 69.25 537 ASP A N 1
ATOM 4295 C CA . ASP A 1 537 ? -24.727 9.159 -38.897 1.00 69.25 537 ASP A CA 1
ATOM 4296 C C . ASP A 1 537 ? -25.570 8.849 -40.138 1.00 69.25 537 ASP A C 1
ATOM 4298 O O . ASP A 1 537 ? -26.771 9.109 -40.132 1.00 69.25 537 ASP A O 1
ATOM 4302 N N . ILE A 1 538 ? -24.988 8.228 -41.171 1.00 71.50 538 ILE A N 1
ATOM 4303 C CA . ILE A 1 538 ? -25.727 7.748 -42.350 1.00 71.50 538 ILE A CA 1
ATOM 4304 C C . ILE A 1 538 ? -26.731 6.649 -41.962 1.00 71.50 538 ILE A C 1
ATOM 4306 O O . ILE A 1 538 ? -27.876 6.689 -42.416 1.00 71.50 538 ILE A O 1
ATOM 4310 N N . ILE A 1 539 ? -26.351 5.700 -41.096 1.00 72.88 539 ILE A N 1
ATOM 4311 C CA . ILE A 1 539 ? -27.270 4.674 -40.574 1.00 72.88 539 ILE A CA 1
ATOM 4312 C C . ILE A 1 539 ? -28.435 5.348 -39.834 1.00 72.88 539 ILE A C 1
ATOM 4314 O O . ILE A 1 539 ? -29.594 5.169 -40.225 1.00 72.88 539 ILE A O 1
ATOM 4318 N N . THR A 1 540 ? -28.146 6.186 -38.835 1.00 77.00 540 THR A N 1
ATOM 4319 C CA . THR A 1 540 ? -29.184 6.818 -38.007 1.00 77.00 540 THR A CA 1
ATOM 4320 C C . THR A 1 540 ? -30.045 7.844 -38.768 1.00 77.00 540 THR A C 1
ATOM 4322 O O . THR A 1 540 ? -31.212 8.021 -38.421 1.00 77.00 540 THR A O 1
ATOM 4325 N N . LYS A 1 541 ? -29.528 8.519 -39.807 1.00 71.81 541 LYS A N 1
ATOM 4326 C CA . LYS A 1 541 ? -30.298 9.483 -40.626 1.00 71.81 541 LYS A CA 1
ATOM 4327 C C . LYS A 1 541 ? -31.063 8.865 -41.807 1.00 71.81 541 LYS A C 1
ATOM 4329 O O . LYS A 1 541 ? -31.887 9.566 -42.387 1.00 71.81 541 LYS A O 1
ATOM 4334 N N . ARG A 1 542 ? -30.766 7.625 -42.230 1.00 70.81 542 ARG A N 1
ATOM 4335 C CA . ARG A 1 542 ? -31.307 7.078 -43.498 1.00 70.81 542 ARG A CA 1
ATOM 4336 C C . ARG A 1 542 ? -31.819 5.639 -43.458 1.00 70.81 542 ARG A C 1
ATOM 4338 O O . ARG A 1 542 ? -32.676 5.302 -44.267 1.00 70.81 542 ARG A O 1
ATOM 4345 N N . LEU A 1 543 ? -31.308 4.790 -42.567 1.00 74.25 543 LEU A N 1
ATOM 4346 C CA . LEU A 1 543 ? -31.795 3.409 -42.401 1.00 74.25 543 LEU A CA 1
ATOM 4347 C C . LEU A 1 543 ? -32.721 3.256 -41.188 1.00 74.25 543 LEU A C 1
ATOM 4349 O O . LEU A 1 543 ? -33.530 2.334 -41.150 1.00 74.25 543 LEU A O 1
ATOM 4353 N N . VAL A 1 544 ? -32.594 4.159 -40.215 1.00 80.94 544 VAL A N 1
ATOM 4354 C CA . VAL A 1 544 ? -33.352 4.171 -38.956 1.00 80.94 544 VAL A CA 1
ATOM 4355 C C . VAL A 1 544 ? -34.649 4.981 -39.070 1.00 80.94 544 VAL A C 1
ATOM 4357 O O . VAL A 1 544 ? -35.680 4.552 -38.560 1.00 80.94 544 VAL A O 1
ATOM 4360 N N . THR A 1 545 ? -34.624 6.136 -39.735 1.00 82.38 545 THR A N 1
ATOM 4361 C CA . THR A 1 545 ? -35.806 6.976 -39.995 1.00 82.38 545 THR A CA 1
ATOM 4362 C C . THR A 1 545 ? -36.556 6.550 -41.260 1.00 82.38 545 THR A C 1
ATOM 4364 O O . THR A 1 545 ? -35.963 6.009 -42.193 1.00 82.38 545 THR A O 1
ATOM 4367 N N . PHE A 1 546 ? -37.867 6.800 -41.278 1.00 85.00 546 PHE A N 1
ATOM 4368 C CA . PHE A 1 546 ? -38.770 6.564 -42.407 1.00 85.00 546 PHE A CA 1
ATOM 4369 C C . PHE A 1 546 ? -39.990 7.497 -42.303 1.00 85.00 546 PHE A C 1
ATOM 4371 O O . PHE A 1 546 ? -40.418 7.810 -41.189 1.00 85.00 546 PHE A O 1
ATOM 4378 N N . GLY A 1 547 ? -40.556 7.906 -43.439 1.00 80.44 547 GLY A N 1
ATOM 4379 C CA . GLY A 1 547 ? -41.800 8.681 -43.518 1.00 80.44 547 GLY A CA 1
ATOM 4380 C C . GLY A 1 547 ? -43.058 7.827 -43.729 1.00 80.44 547 GLY A C 1
ATOM 4381 O O . GLY A 1 547 ? -44.126 8.173 -43.225 1.00 80.44 547 GLY A O 1
ATOM 4382 N N . ASP A 1 548 ? -42.951 6.692 -44.433 1.00 79.06 548 ASP A N 1
ATOM 4383 C CA . ASP A 1 548 ? -44.078 5.786 -44.702 1.00 79.06 548 ASP A CA 1
ATOM 4384 C C . ASP A 1 548 ? -43.723 4.288 -44.557 1.00 79.06 548 ASP A C 1
ATOM 4386 O O . ASP A 1 548 ? -42.580 3.893 -44.306 1.00 79.06 548 ASP A O 1
ATOM 4390 N N . VAL A 1 549 ? -44.737 3.424 -44.689 1.00 83.50 549 VAL A N 1
ATOM 4391 C CA . VAL A 1 549 ? -44.585 1.961 -44.572 1.00 83.50 549 VAL A CA 1
ATOM 4392 C C . VAL A 1 549 ? -43.780 1.369 -45.741 1.00 83.50 549 VAL A C 1
ATOM 4394 O O . VAL A 1 549 ? -43.116 0.346 -45.571 1.00 83.50 549 VAL A O 1
ATOM 4397 N N . SER A 1 550 ? -43.805 2.007 -46.912 1.00 84.12 550 SER A N 1
ATOM 4398 C CA . SER A 1 550 ? -43.084 1.585 -48.118 1.00 84.12 550 SER A CA 1
ATOM 4399 C C . SER A 1 550 ? -41.575 1.792 -47.955 1.00 84.12 550 SER A C 1
ATOM 4401 O O . SER A 1 550 ? -40.775 0.901 -48.248 1.00 84.12 550 SER A O 1
ATOM 4403 N N . GLU A 1 551 ? -41.180 2.948 -47.425 1.00 84.00 551 GLU A N 1
ATOM 4404 C CA . GLU A 1 551 ? -39.807 3.284 -47.067 1.00 84.00 551 GLU A CA 1
ATOM 4405 C C . GLU A 1 551 ? -39.308 2.412 -45.917 1.00 84.00 551 GLU A C 1
ATOM 4407 O O . GLU A 1 551 ? -38.206 1.872 -46.015 1.00 84.00 551 GLU A O 1
ATOM 4412 N N . LEU A 1 552 ? -40.126 2.175 -44.883 1.00 86.56 552 LEU A N 1
ATOM 4413 C CA . LEU A 1 552 ? -39.794 1.229 -43.814 1.00 86.56 552 LEU A CA 1
ATOM 4414 C C . LEU A 1 552 ? -39.525 -0.181 -44.366 1.00 86.56 552 LEU A C 1
ATOM 4416 O O . LEU A 1 552 ? -38.544 -0.812 -43.974 1.00 86.56 552 LEU A O 1
ATOM 4420 N N . GLN A 1 553 ? -40.341 -0.674 -45.303 1.00 86.75 553 GLN A N 1
ATOM 4421 C CA . GLN A 1 553 ? -40.102 -1.963 -45.962 1.00 86.75 553 GLN A CA 1
ATOM 4422 C C . GLN A 1 553 ? -38.810 -1.956 -46.793 1.00 86.75 553 GLN A C 1
ATOM 4424 O O . GLN A 1 553 ? -38.030 -2.906 -46.711 1.00 86.75 553 GLN A O 1
ATOM 4429 N N . ALA A 1 554 ? -38.535 -0.888 -47.545 1.00 86.62 554 ALA A N 1
ATOM 4430 C CA . ALA A 1 554 ? -37.303 -0.757 -48.323 1.00 86.62 554 ALA A CA 1
ATOM 4431 C C . ALA A 1 554 ? -36.048 -0.666 -47.430 1.00 86.62 554 ALA A C 1
ATOM 4433 O O . ALA A 1 554 ? -35.025 -1.284 -47.732 1.00 86.62 554 ALA A O 1
ATOM 4434 N N . ASN A 1 555 ? -36.119 0.052 -46.307 1.00 86.12 555 ASN A N 1
ATOM 4435 C CA . ASN A 1 555 ? -35.049 0.134 -45.314 1.00 86.12 555 ASN A CA 1
ATOM 4436 C C . ASN A 1 555 ? -34.853 -1.197 -44.583 1.00 86.12 555 ASN A C 1
ATOM 4438 O O . ASN A 1 555 ? -33.714 -1.628 -44.420 1.00 86.12 555 ASN A O 1
ATOM 4442 N N . ASN A 1 556 ? -35.928 -1.913 -44.247 1.00 87.31 556 ASN A N 1
ATOM 4443 C CA . ASN A 1 556 ? -35.840 -3.255 -43.673 1.00 87.31 556 ASN A CA 1
ATOM 4444 C C . ASN A 1 556 ? -35.176 -4.254 -44.642 1.00 87.31 556 ASN A C 1
ATOM 4446 O O . ASN A 1 556 ? -34.290 -4.996 -44.229 1.00 87.31 556 ASN A O 1
ATOM 4450 N N . GLN A 1 557 ? -35.504 -4.218 -45.940 1.00 87.81 557 GLN A N 1
ATOM 4451 C CA . GLN A 1 557 ? -34.832 -5.043 -46.956 1.00 87.81 557 GLN A CA 1
ATOM 4452 C C . GLN A 1 557 ? -33.329 -4.730 -47.071 1.00 87.81 557 GLN A C 1
ATOM 4454 O O . GLN A 1 557 ? -32.518 -5.655 -47.129 1.00 87.81 557 GLN A O 1
ATOM 4459 N N . ARG A 1 558 ? -32.943 -3.444 -47.050 1.00 86.38 558 ARG A N 1
ATOM 4460 C CA . ARG A 1 558 ? -31.530 -3.011 -47.041 1.00 86.38 558 ARG A CA 1
ATOM 4461 C C . ARG A 1 558 ? -30.800 -3.490 -45.784 1.00 86.38 558 ARG A C 1
ATOM 4463 O O . ARG A 1 558 ? -29.706 -4.036 -45.889 1.00 86.38 558 ARG A O 1
ATOM 4470 N N . LEU A 1 559 ? -31.420 -3.332 -44.613 1.00 85.88 559 LEU A N 1
ATOM 4471 C CA . LEU A 1 559 ? -30.878 -3.787 -43.332 1.00 85.88 559 LEU A CA 1
ATOM 4472 C C . LEU A 1 559 ? -30.727 -5.312 -43.288 1.00 85.88 559 LEU A C 1
ATOM 4474 O O . LEU A 1 559 ? -29.683 -5.790 -42.868 1.00 85.88 559 LEU A O 1
ATOM 4478 N N . LEU A 1 560 ? -31.701 -6.088 -43.773 1.00 87.44 560 LEU A N 1
ATOM 4479 C CA . LEU A 1 560 ? -31.603 -7.552 -43.828 1.00 87.44 560 LEU A CA 1
ATOM 4480 C C . LEU A 1 560 ? -30.505 -8.043 -44.782 1.00 87.44 560 LEU A C 1
ATOM 4482 O O . LEU A 1 560 ? -29.863 -9.051 -44.491 1.00 87.44 560 LEU A O 1
ATOM 4486 N N . ALA A 1 561 ? -30.271 -7.351 -45.901 1.00 86.94 561 ALA A N 1
ATOM 4487 C CA . ALA A 1 561 ? -29.149 -7.655 -46.787 1.00 86.94 561 ALA A CA 1
ATOM 4488 C C . ALA A 1 561 ? -27.802 -7.372 -46.097 1.00 86.94 561 ALA A C 1
ATOM 4490 O O . ALA A 1 561 ? -26.938 -8.245 -46.059 1.00 86.94 561 ALA A O 1
ATOM 4491 N N . LEU A 1 562 ? -27.663 -6.193 -45.483 1.00 85.56 562 LEU A N 1
ATOM 4492 C CA . LEU A 1 562 ? -26.444 -5.773 -44.790 1.00 85.56 562 LEU A CA 1
ATOM 4493 C C . LEU A 1 562 ? -26.156 -6.613 -43.535 1.00 85.56 562 LEU A C 1
ATOM 4495 O O . LEU A 1 562 ? -25.005 -6.946 -43.284 1.00 85.56 562 LEU A O 1
ATOM 4499 N N . VAL A 1 563 ? -27.178 -7.026 -42.778 1.00 86.88 563 VAL A N 1
ATOM 4500 C CA . VAL A 1 563 ? -27.024 -7.955 -41.645 1.00 86.88 563 VAL A CA 1
ATOM 4501 C C . VAL A 1 563 ? -26.532 -9.320 -42.122 1.00 86.88 563 VAL A C 1
ATOM 4503 O O . VAL A 1 563 ? -25.626 -9.862 -41.508 1.00 86.88 563 VAL A O 1
ATOM 4506 N N . ARG A 1 564 ? -27.051 -9.859 -43.235 1.00 89.62 564 ARG A N 1
ATOM 4507 C CA . ARG A 1 564 ? -26.549 -11.128 -43.800 1.00 89.62 564 ARG A CA 1
ATOM 4508 C C . ARG A 1 564 ? -25.097 -11.023 -44.264 1.00 89.62 564 ARG A C 1
ATOM 4510 O O . ARG A 1 564 ? -24.321 -11.936 -44.007 1.00 89.62 564 ARG A O 1
ATOM 4517 N N . GLU A 1 565 ? -24.725 -9.917 -44.906 1.00 89.06 565 GLU A N 1
ATOM 4518 C CA . GLU A 1 565 ? -23.339 -9.664 -45.319 1.00 89.06 565 GLU A CA 1
ATOM 4519 C C . GLU A 1 565 ? -22.399 -9.528 -44.110 1.00 89.06 565 GLU A C 1
ATOM 4521 O O . GLU A 1 565 ? -21.322 -10.120 -44.099 1.00 89.06 565 GLU A O 1
ATOM 4526 N N . LEU A 1 566 ? -22.814 -8.796 -43.068 1.00 85.62 566 LEU A N 1
ATOM 4527 C CA . LEU A 1 566 ? -22.041 -8.661 -41.833 1.00 85.62 566 LEU A CA 1
ATOM 4528 C C . LEU A 1 566 ? -21.959 -9.969 -41.042 1.00 85.62 566 LEU A C 1
ATOM 4530 O O . LEU A 1 566 ? -20.904 -10.237 -40.485 1.00 85.62 566 LEU A O 1
ATOM 4534 N N . SER A 1 567 ? -23.009 -10.795 -41.010 1.00 84.81 567 SER A N 1
ATOM 4535 C CA . SER A 1 567 ? -22.949 -12.130 -40.401 1.00 84.81 567 SER A CA 1
ATOM 4536 C C . SER A 1 567 ? -21.960 -13.036 -41.134 1.00 84.81 567 SER A C 1
ATOM 4538 O O . SER A 1 567 ? -21.102 -13.605 -40.475 1.00 84.81 567 SER A O 1
ATOM 4540 N N . SER A 1 568 ? -22.000 -13.090 -42.473 1.00 87.88 568 SER A N 1
ATOM 4541 C CA . SER A 1 568 ? -21.031 -13.862 -43.274 1.00 87.88 568 SER A CA 1
ATOM 4542 C C . SER A 1 568 ? -19.593 -13.409 -43.009 1.00 87.88 568 SER A C 1
ATOM 4544 O O . SER A 1 568 ? -18.719 -14.226 -42.756 1.00 87.88 568 SER A O 1
ATOM 4546 N N . LYS A 1 569 ? -19.349 -12.092 -42.985 1.00 86.50 569 LYS A N 1
ATOM 4547 C CA . LYS A 1 569 ? -18.023 -11.527 -42.684 1.00 86.50 569 LYS A CA 1
ATOM 4548 C C . LYS A 1 569 ? -17.589 -11.724 -41.232 1.00 86.50 569 LYS A C 1
ATOM 4550 O O . LYS A 1 569 ? -16.397 -11.778 -40.963 1.00 86.50 569 LYS A O 1
ATOM 4555 N N . HIS A 1 570 ? -18.528 -11.799 -40.292 1.00 82.94 570 HIS A N 1
ATOM 4556 C CA . HIS A 1 570 ? -18.231 -12.092 -38.892 1.00 82.94 570 HIS A CA 1
ATOM 4557 C C . HIS A 1 570 ? -17.860 -13.568 -38.708 1.00 82.94 570 HIS A C 1
ATOM 4559 O O . HIS A 1 570 ? -16.922 -13.848 -37.972 1.00 82.94 570 HIS A O 1
ATOM 4565 N N . GLU A 1 571 ? -18.542 -14.477 -39.406 1.00 83.06 571 GLU A N 1
ATOM 4566 C CA . GLU A 1 571 ? -18.249 -15.915 -39.444 1.00 83.06 571 GLU A CA 1
ATOM 4567 C C . GLU A 1 571 ? -16.870 -16.174 -40.086 1.00 83.06 571 GLU A C 1
ATOM 4569 O O . GLU A 1 571 ? -16.025 -16.818 -39.471 1.00 83.06 571 GLU A O 1
ATOM 4574 N N . GLU A 1 572 ? -16.573 -15.541 -41.231 1.00 83.69 572 GLU A N 1
ATOM 4575 C CA . GLU A 1 572 ? -15.237 -15.541 -41.862 1.00 83.69 572 GLU A CA 1
ATOM 4576 C C . GLU A 1 572 ? -14.129 -15.027 -40.917 1.00 83.69 572 GLU A C 1
ATOM 4578 O O . GLU A 1 572 ? -13.025 -15.572 -40.893 1.00 83.69 572 GLU A O 1
ATOM 4583 N N . VAL A 1 573 ? -14.400 -13.981 -40.126 1.00 79.56 573 VAL A N 1
ATOM 4584 C CA . VAL A 1 573 ? -13.433 -13.435 -39.155 1.00 79.56 573 VAL A CA 1
ATOM 4585 C C . VAL A 1 573 ? -13.296 -14.325 -37.917 1.00 79.56 573 VAL A C 1
ATOM 4587 O O . VAL A 1 573 ? -12.181 -14.475 -37.428 1.00 79.56 573 VAL A O 1
ATOM 4590 N N . GLU A 1 574 ? -14.364 -14.962 -37.427 1.00 78.56 574 GLU A N 1
ATOM 4591 C CA . GLU A 1 574 ? -14.261 -15.911 -36.309 1.00 78.56 574 GLU A CA 1
ATOM 4592 C C . GLU A 1 574 ? -13.501 -17.186 -36.702 1.00 78.56 574 GLU A C 1
ATOM 4594 O O . GLU A 1 574 ? -12.713 -17.677 -35.894 1.00 78.56 574 GLU A O 1
ATOM 4599 N N . GLU A 1 575 ? -13.637 -17.693 -37.934 1.00 80.00 575 GLU A N 1
ATOM 4600 C CA . GLU A 1 575 ? -12.785 -18.789 -38.426 1.00 80.00 575 GLU A CA 1
ATOM 4601 C C . GLU A 1 575 ? -11.299 -18.386 -38.467 1.00 80.00 575 GLU A C 1
ATOM 4603 O O . GLU A 1 575 ? -10.436 -19.152 -38.024 1.00 80.00 575 GLU A O 1
ATOM 4608 N N . LEU A 1 576 ? -10.986 -17.168 -38.928 1.00 77.38 576 LEU A N 1
ATOM 4609 C CA . LEU A 1 576 ? -9.616 -16.643 -38.956 1.00 77.38 576 LEU A CA 1
ATOM 4610 C C . LEU A 1 576 ? -9.041 -16.418 -37.547 1.00 77.38 576 LEU A C 1
ATOM 4612 O O . LEU A 1 576 ? -7.920 -16.857 -37.280 1.00 77.38 576 LEU A O 1
ATOM 4616 N N . ASP A 1 577 ? -9.800 -15.814 -36.630 1.00 80.19 577 ASP A N 1
ATOM 4617 C CA . ASP A 1 577 ? -9.400 -15.628 -35.228 1.00 80.19 577 ASP A CA 1
ATOM 4618 C C . ASP A 1 577 ? -9.194 -16.982 -34.524 1.00 80.19 577 ASP A C 1
ATOM 4620 O O . ASP A 1 577 ? -8.247 -17.146 -33.750 1.00 80.19 577 ASP A O 1
ATOM 4624 N N . LEU A 1 578 ? -10.026 -17.993 -34.809 1.00 77.19 578 LEU A N 1
ATOM 4625 C CA . LEU A 1 578 ? -9.846 -19.354 -34.292 1.00 77.19 578 LEU A CA 1
ATOM 4626 C C . LEU A 1 578 ? -8.577 -20.015 -34.846 1.00 77.19 578 LEU A C 1
ATOM 4628 O O . LEU A 1 578 ? -7.840 -20.647 -34.079 1.00 77.19 578 LEU A O 1
ATOM 4632 N N . GLU A 1 579 ? -8.274 -19.843 -36.136 1.00 80.44 579 GLU A N 1
ATOM 4633 C CA . GLU A 1 579 ? -7.007 -20.285 -36.719 1.00 80.44 579 GLU A CA 1
ATOM 4634 C C . GLU A 1 579 ? -5.797 -19.565 -36.100 1.00 80.44 579 GLU A C 1
ATOM 4636 O O . GLU A 1 579 ? -4.795 -20.214 -35.793 1.00 80.44 579 GLU A O 1
ATOM 4641 N N . GLU A 1 580 ? -5.847 -18.245 -35.905 1.00 83.94 580 GLU A N 1
ATOM 4642 C CA . GLU A 1 580 ? -4.752 -17.489 -35.282 1.00 83.94 580 GLU A CA 1
ATOM 4643 C C . GLU A 1 580 ? -4.567 -17.859 -33.810 1.00 83.94 580 GLU A C 1
ATOM 4645 O O . GLU A 1 580 ? -3.439 -18.108 -33.380 1.00 83.94 580 GLU A O 1
ATOM 4650 N N . VAL A 1 581 ? -5.647 -18.036 -33.047 1.00 78.00 581 VAL A N 1
ATOM 4651 C CA . VAL A 1 581 ? -5.592 -18.556 -31.673 1.00 78.00 581 VAL A CA 1
ATOM 4652 C C . VAL A 1 581 ? -5.035 -19.984 -31.635 1.00 78.00 581 VAL A C 1
ATOM 4654 O O . VAL A 1 581 ? -4.288 -20.314 -30.710 1.00 78.00 581 VAL A O 1
ATOM 4657 N N . ALA A 1 582 ? -5.325 -20.837 -32.621 1.00 84.56 582 ALA A N 1
ATOM 4658 C CA . ALA A 1 582 ? -4.725 -22.169 -32.725 1.00 84.56 582 ALA A CA 1
ATOM 4659 C C . ALA A 1 582 ? -3.217 -22.104 -33.040 1.00 84.56 582 ALA A C 1
ATOM 4661 O O . ALA A 1 582 ? -2.421 -22.779 -32.379 1.00 84.56 582 ALA A O 1
ATOM 4662 N N . LYS A 1 583 ? -2.805 -21.245 -33.983 1.00 87.88 583 LYS A N 1
ATOM 4663 C CA . LYS A 1 583 ? -1.392 -20.987 -34.326 1.00 87.88 583 LYS A CA 1
ATOM 4664 C C . LYS A 1 583 ? -0.624 -20.420 -33.125 1.00 87.88 583 LYS A C 1
ATOM 4666 O O . LYS A 1 583 ? 0.474 -20.890 -32.830 1.00 87.88 583 LYS A O 1
ATOM 4671 N N . LEU A 1 584 ? -1.215 -19.484 -32.379 1.00 83.69 584 LEU A N 1
ATOM 4672 C CA . LEU A 1 584 ? -0.647 -18.911 -31.155 1.00 83.69 584 LEU A CA 1
ATOM 4673 C C . LEU A 1 584 ? -0.546 -19.938 -30.021 1.00 83.69 584 LEU A C 1
ATOM 4675 O O . LEU A 1 584 ? 0.500 -20.012 -29.382 1.00 83.69 584 LEU A O 1
ATOM 4679 N N . LYS A 1 585 ? -1.571 -20.774 -29.794 1.00 85.06 585 LYS A N 1
ATOM 4680 C CA . LYS A 1 585 ? -1.513 -21.878 -28.814 1.00 85.06 585 LYS A CA 1
ATOM 4681 C C . LYS A 1 585 ? -0.395 -22.865 -29.146 1.00 85.06 585 LYS A C 1
ATOM 4683 O O . LYS A 1 585 ? 0.417 -23.163 -28.277 1.00 85.06 585 LYS A O 1
ATOM 4688 N N . SER A 1 586 ? -0.309 -23.303 -30.404 1.00 89.81 586 SER A N 1
ATOM 4689 C CA . SER A 1 586 ? 0.786 -24.150 -30.890 1.00 89.81 586 SER A CA 1
ATOM 4690 C C . SER A 1 586 ? 2.146 -23.479 -30.670 1.00 89.81 586 SER A C 1
ATOM 4692 O O . SER A 1 586 ? 3.060 -24.084 -30.109 1.00 89.81 586 SER A O 1
ATOM 4694 N N . LYS A 1 587 ? 2.276 -22.186 -31.001 1.00 91.06 587 LYS A N 1
ATOM 4695 C CA . LYS A 1 587 ? 3.531 -21.462 -30.791 1.00 91.06 587 LYS A CA 1
ATOM 4696 C C . LYS A 1 587 ? 3.905 -21.367 -29.310 1.00 91.06 587 LYS A C 1
ATOM 4698 O O . LYS A 1 587 ? 5.067 -21.611 -28.994 1.00 91.06 587 LYS A O 1
ATOM 4703 N N . VAL A 1 588 ? 2.960 -21.068 -28.416 1.00 88.25 588 VAL A N 1
ATOM 4704 C CA . VAL A 1 588 ? 3.181 -21.063 -26.958 1.00 88.25 588 VAL A CA 1
ATOM 4705 C C . VAL A 1 588 ? 3.656 -22.430 -26.470 1.00 88.25 588 VAL A C 1
ATOM 4707 O O . VAL A 1 588 ? 4.608 -22.476 -25.693 1.00 88.25 588 VAL A O 1
ATOM 4710 N N . GLU A 1 589 ? 3.079 -23.529 -26.959 1.00 92.56 589 GLU A N 1
ATOM 4711 C CA . GLU A 1 589 ? 3.510 -24.871 -26.555 1.00 92.56 589 GLU A CA 1
ATOM 4712 C C . GLU A 1 589 ? 4.934 -25.185 -27.034 1.00 92.56 589 GLU A C 1
ATOM 4714 O O . GLU A 1 589 ? 5.770 -25.552 -26.213 1.00 92.56 589 GLU A O 1
ATOM 4719 N N . THR A 1 590 ? 5.290 -24.876 -28.290 1.00 92.69 590 THR A N 1
ATOM 4720 C CA . THR A 1 590 ? 6.690 -25.038 -28.750 1.00 92.69 590 THR A CA 1
ATOM 4721 C C . THR A 1 590 ? 7.687 -24.188 -27.952 1.00 92.69 590 THR A C 1
ATOM 4723 O O . THR A 1 590 ? 8.840 -24.579 -27.793 1.00 92.69 590 THR A O 1
ATOM 4726 N N . MET A 1 591 ? 7.272 -23.025 -27.429 1.00 87.50 591 MET A N 1
ATOM 4727 C CA . MET A 1 591 ? 8.120 -22.210 -26.548 1.00 87.50 591 MET A CA 1
ATOM 4728 C C . MET A 1 591 ? 8.239 -22.815 -25.139 1.00 87.50 591 MET A C 1
ATOM 4730 O O . MET A 1 591 ? 9.283 -22.655 -24.510 1.00 87.50 591 MET A O 1
ATOM 4734 N N . ARG A 1 592 ? 7.212 -23.523 -24.641 1.00 88.19 592 ARG A N 1
ATOM 4735 C CA . ARG A 1 592 ? 7.275 -24.285 -23.379 1.00 88.19 592 ARG A CA 1
ATOM 4736 C C . ARG A 1 592 ? 8.197 -25.491 -23.501 1.00 88.19 592 ARG A C 1
ATOM 4738 O O . ARG A 1 592 ? 9.039 -25.673 -22.630 1.00 88.19 592 ARG A O 1
ATOM 4745 N N . GLU A 1 593 ? 8.082 -26.256 -24.585 1.00 93.12 593 GLU A N 1
ATOM 4746 C CA . GLU A 1 593 ? 8.973 -27.382 -24.893 1.00 93.12 593 GLU A CA 1
ATOM 4747 C C . GLU A 1 593 ? 10.433 -26.909 -24.968 1.00 93.12 593 GLU A C 1
ATOM 4749 O O . GLU A 1 593 ? 11.283 -27.414 -24.240 1.00 93.12 593 GLU A O 1
ATOM 4754 N N . GLN A 1 594 ? 10.710 -25.844 -25.730 1.00 92.62 594 GLN A N 1
ATOM 4755 C CA . GLN A 1 594 ? 12.048 -25.240 -25.807 1.00 92.62 594 GLN A CA 1
ATOM 4756 C C . GLN A 1 594 ? 12.563 -24.734 -24.449 1.00 92.62 594 GLN A C 1
ATOM 4758 O O . GLN A 1 594 ? 13.755 -24.840 -24.166 1.00 92.62 594 GLN A O 1
ATOM 4763 N N . HIS A 1 595 ? 11.692 -24.201 -23.588 1.00 87.56 595 HIS A N 1
ATOM 4764 C CA . HIS A 1 595 ? 12.076 -23.781 -22.238 1.00 87.56 595 HIS A CA 1
ATOM 4765 C C . HIS A 1 595 ? 12.365 -24.979 -21.315 1.00 87.56 595 HIS A C 1
ATOM 4767 O O . HIS A 1 595 ? 13.293 -24.917 -20.510 1.00 87.56 595 HIS A O 1
ATOM 4773 N N . ALA A 1 596 ? 11.615 -26.077 -21.436 1.00 92.00 596 ALA A N 1
ATOM 4774 C CA . ALA A 1 596 ? 11.876 -27.317 -20.706 1.00 92.00 596 ALA A CA 1
ATOM 4775 C C . ALA A 1 596 ? 13.211 -27.954 -21.137 1.00 92.00 596 ALA A C 1
ATOM 4777 O O . ALA A 1 596 ? 14.029 -28.283 -20.278 1.00 92.00 596 ALA A O 1
ATOM 4778 N N . ASP A 1 597 ? 13.481 -28.021 -22.445 1.00 93.12 597 ASP A N 1
ATOM 4779 C CA . ASP A 1 597 ? 14.762 -28.477 -22.999 1.00 93.12 597 ASP A CA 1
ATOM 4780 C C . ASP A 1 597 ? 15.943 -27.629 -22.501 1.00 93.12 597 ASP A C 1
ATOM 4782 O O . ASP A 1 597 ? 17.004 -28.165 -22.175 1.00 93.12 597 ASP A O 1
ATOM 4786 N N . LEU A 1 598 ? 15.780 -26.302 -22.429 1.00 92.12 598 LEU A N 1
ATOM 4787 C CA . LEU A 1 598 ? 16.812 -25.394 -21.918 1.00 92.12 598 LEU A CA 1
ATOM 4788 C C . LEU A 1 598 ? 17.046 -25.563 -20.411 1.00 92.12 598 LEU A C 1
ATOM 4790 O O . LEU A 1 598 ? 18.200 -25.544 -19.983 1.00 92.12 598 LEU A O 1
ATOM 4794 N N . LEU A 1 599 ? 15.995 -25.785 -19.615 1.00 91.00 599 LEU A N 1
ATOM 4795 C CA . LEU A 1 599 ? 16.132 -26.117 -18.193 1.00 91.00 599 LEU A CA 1
ATOM 4796 C C . LEU A 1 599 ? 16.847 -27.459 -17.992 1.00 91.00 599 LEU A C 1
ATOM 4798 O O . LEU A 1 599 ? 17.750 -27.545 -17.159 1.00 91.00 599 LEU A O 1
ATOM 4802 N N . GLU A 1 600 ? 16.516 -28.495 -18.769 1.00 93.75 600 GLU A N 1
ATOM 4803 C CA . GLU A 1 600 ? 17.201 -29.788 -18.654 1.00 93.75 600 GLU A CA 1
ATOM 4804 C C . GLU A 1 600 ? 18.667 -29.690 -19.113 1.00 93.75 600 GLU A C 1
ATOM 4806 O O . GLU A 1 600 ? 19.561 -30.264 -18.490 1.00 93.75 600 GLU A O 1
ATOM 4811 N N . GLN A 1 601 ? 18.958 -28.900 -20.152 1.00 92.69 601 GLN A N 1
ATOM 4812 C CA . GLN A 1 601 ? 20.331 -28.572 -20.547 1.00 92.69 601 GLN A CA 1
ATOM 4813 C C . GLN A 1 601 ? 21.084 -27.818 -19.444 1.00 92.69 601 GLN A C 1
ATOM 4815 O O . GLN A 1 601 ? 22.236 -28.156 -19.169 1.00 92.69 601 GLN A O 1
ATOM 4820 N N . GLN A 1 602 ? 20.449 -26.851 -18.775 1.00 88.31 602 GLN A N 1
ATOM 4821 C CA . GLN A 1 602 ? 21.039 -26.135 -17.643 1.00 88.31 602 GLN A CA 1
ATOM 4822 C C . GLN A 1 602 ? 21.314 -27.080 -16.464 1.00 88.31 602 GLN A C 1
ATOM 4824 O O . GLN A 1 602 ? 22.386 -27.011 -15.866 1.00 88.31 602 GLN A O 1
ATOM 4829 N N . GLU A 1 603 ? 20.408 -28.012 -16.160 1.00 92.31 603 GLU A N 1
ATOM 4830 C CA . GLU A 1 603 ? 20.601 -29.007 -15.101 1.00 92.31 603 GLU A CA 1
ATOM 4831 C C . GLU A 1 603 ? 21.733 -29.997 -15.444 1.00 92.31 603 GLU A C 1
ATOM 4833 O O . GLU A 1 603 ? 22.593 -30.284 -14.607 1.00 92.31 603 GLU A O 1
ATOM 4838 N N . ARG A 1 604 ? 21.805 -30.468 -16.699 1.00 93.19 604 ARG A N 1
ATOM 4839 C CA . ARG A 1 604 ? 22.917 -31.288 -17.219 1.00 93.19 604 ARG A CA 1
ATOM 4840 C C . ARG A 1 604 ? 24.256 -30.539 -17.130 1.00 93.19 604 ARG A C 1
ATOM 4842 O O . ARG A 1 604 ? 25.252 -31.124 -16.700 1.00 93.19 604 ARG A O 1
ATOM 4849 N N . GLN A 1 605 ? 24.290 -29.248 -17.473 1.00 89.38 605 GLN A N 1
ATOM 4850 C CA . GLN A 1 605 ? 25.479 -28.397 -17.336 1.00 89.38 605 GLN A CA 1
ATOM 4851 C C . GLN A 1 605 ? 25.858 -28.156 -15.867 1.00 89.38 605 GLN A C 1
ATOM 4853 O O . GLN A 1 605 ? 27.038 -28.223 -15.533 1.00 89.38 605 GLN A O 1
ATOM 4858 N N . ALA A 1 606 ? 24.891 -27.944 -14.971 1.00 89.88 606 ALA A N 1
ATOM 4859 C CA . ALA A 1 606 ? 25.136 -27.797 -13.536 1.00 89.88 606 ALA A CA 1
ATOM 4860 C C . ALA A 1 606 ? 25.717 -29.082 -12.921 1.00 89.88 606 ALA A C 1
ATOM 4862 O O . ALA A 1 606 ? 26.695 -29.022 -12.173 1.00 89.88 606 ALA A O 1
ATOM 4863 N N . LYS A 1 607 ? 25.193 -30.256 -13.304 1.00 92.25 607 LYS A N 1
ATOM 4864 C CA . LYS A 1 607 ? 25.750 -31.572 -12.941 1.00 92.25 607 LYS A CA 1
ATOM 4865 C C . LYS A 1 607 ? 27.186 -31.737 -13.457 1.00 92.25 607 LYS A C 1
ATOM 4867 O O . LYS A 1 607 ? 28.058 -32.158 -12.699 1.00 92.25 607 LYS A O 1
ATOM 4872 N N . MET A 1 608 ? 27.465 -31.337 -14.702 1.00 91.00 608 MET A N 1
ATOM 4873 C CA . MET A 1 608 ? 28.819 -31.362 -15.274 1.00 91.00 608 MET A CA 1
ATOM 4874 C C . MET A 1 608 ? 29.780 -30.405 -14.548 1.00 91.00 608 MET A C 1
ATOM 4876 O O . MET A 1 608 ? 30.886 -30.809 -14.195 1.00 91.00 608 MET A O 1
ATOM 4880 N N . MET A 1 609 ? 29.364 -29.168 -14.263 1.00 88.75 609 MET A N 1
ATOM 4881 C CA . MET A 1 609 ? 30.170 -28.204 -13.505 1.00 88.75 609 MET A CA 1
ATOM 4882 C C . MET A 1 609 ? 30.430 -28.676 -12.073 1.00 88.75 609 MET A C 1
ATOM 4884 O O . MET A 1 609 ? 31.560 -28.570 -11.609 1.00 88.75 609 MET A O 1
ATOM 488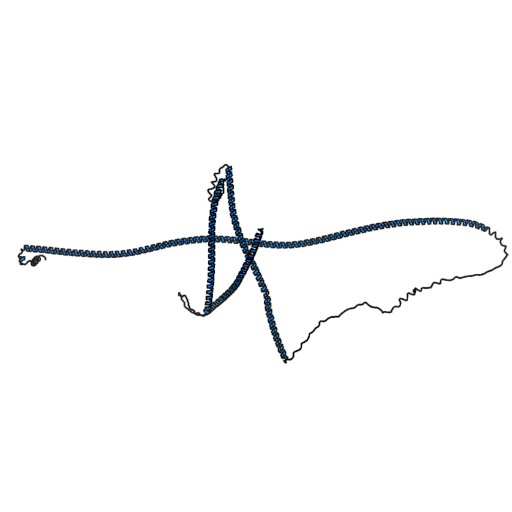8 N N . SER A 1 610 ? 29.441 -29.267 -11.395 1.00 90.19 610 SER A N 1
ATOM 4889 C CA . SER A 1 610 ? 29.636 -29.896 -10.082 1.00 90.19 610 SER A CA 1
ATOM 4890 C C . SER A 1 610 ? 30.665 -31.031 -10.150 1.00 90.19 610 SER A C 1
ATOM 4892 O O . SER A 1 610 ? 31.576 -31.086 -9.325 1.00 90.19 610 SER A O 1
ATOM 4894 N N . MET A 1 611 ? 30.601 -31.887 -11.176 1.00 90.81 611 MET A N 1
ATOM 4895 C CA . MET A 1 611 ? 31.584 -32.955 -11.383 1.00 90.81 611 MET A CA 1
ATOM 4896 C C . MET A 1 611 ? 33.000 -32.408 -11.629 1.00 90.81 611 MET A C 1
ATOM 4898 O O . MET A 1 611 ? 33.953 -32.909 -11.033 1.00 90.81 611 MET A O 1
ATOM 4902 N N . LEU A 1 612 ? 33.141 -31.355 -12.440 1.00 91.06 612 LEU A N 1
ATOM 4903 C CA . LEU A 1 612 ? 34.420 -30.682 -12.700 1.00 91.06 612 LEU A CA 1
ATOM 4904 C C . LEU A 1 612 ? 34.964 -29.949 -11.465 1.00 91.06 612 LEU A C 1
ATOM 4906 O O . LEU A 1 612 ? 36.169 -29.973 -11.233 1.00 91.06 612 LEU A O 1
ATOM 4910 N N . ILE A 1 613 ? 34.103 -29.344 -10.642 1.00 89.50 613 ILE A N 1
ATOM 4911 C CA . ILE A 1 613 ? 34.475 -28.736 -9.354 1.00 89.50 613 ILE A CA 1
ATOM 4912 C C . ILE A 1 613 ? 34.975 -29.813 -8.386 1.00 89.50 613 ILE A C 1
ATOM 4914 O O . ILE A 1 613 ? 36.056 -29.666 -7.822 1.00 89.50 613 ILE A O 1
ATOM 4918 N N . ASN A 1 614 ? 34.261 -30.934 -8.264 1.00 90.19 614 ASN A N 1
ATOM 4919 C CA . ASN A 1 614 ? 34.671 -32.057 -7.420 1.00 90.19 614 ASN A CA 1
ATOM 4920 C C . ASN A 1 614 ? 36.003 -32.672 -7.889 1.00 90.19 614 ASN A C 1
ATOM 4922 O O . ASN A 1 614 ? 36.853 -32.996 -7.063 1.00 90.19 614 ASN A O 1
ATOM 4926 N N . GLN A 1 615 ? 36.229 -32.788 -9.203 1.00 89.62 615 GLN A N 1
ATOM 4927 C CA . GLN A 1 615 ? 37.520 -33.207 -9.763 1.00 89.62 615 GLN A CA 1
ATOM 4928 C C . GLN A 1 615 ? 38.622 -32.177 -9.483 1.00 89.62 615 GLN A C 1
ATOM 4930 O O . GLN A 1 615 ? 39.680 -32.546 -8.979 1.00 89.62 615 GLN A O 1
ATOM 4935 N N . ARG A 1 616 ? 38.378 -30.885 -9.743 1.00 91.56 616 ARG A N 1
ATOM 4936 C CA . ARG A 1 616 ? 39.307 -29.784 -9.439 1.00 91.56 616 ARG A CA 1
ATOM 4937 C C . ARG A 1 616 ? 39.720 -29.805 -7.973 1.00 91.56 616 ARG A C 1
ATOM 4939 O O . ARG A 1 616 ? 40.904 -29.679 -7.687 1.00 91.56 616 ARG A O 1
ATOM 4946 N N . ASP A 1 617 ? 38.773 -29.970 -7.057 1.00 88.19 617 ASP A N 1
ATOM 4947 C CA . ASP A 1 617 ? 39.042 -29.902 -5.621 1.00 88.19 617 ASP A CA 1
ATOM 4948 C C . ASP A 1 617 ? 39.671 -31.195 -5.082 1.00 88.19 617 ASP A C 1
ATOM 4950 O O . ASP A 1 617 ? 40.522 -31.125 -4.196 1.00 88.19 617 ASP A O 1
ATOM 4954 N N . MET A 1 618 ? 39.393 -32.349 -5.698 1.00 88.31 618 MET A N 1
ATOM 4955 C CA . MET A 1 618 ? 40.161 -33.584 -5.499 1.00 88.31 618 MET A CA 1
ATOM 4956 C C . MET A 1 618 ? 41.623 -33.414 -5.946 1.00 88.31 618 MET A C 1
ATOM 4958 O O . MET A 1 618 ? 42.536 -33.697 -5.171 1.00 88.31 618 MET A O 1
ATOM 4962 N N . TYR A 1 619 ? 41.867 -32.898 -7.157 1.00 87.88 619 TYR A N 1
ATOM 4963 C CA . TYR A 1 619 ? 43.221 -32.641 -7.661 1.00 87.88 619 TYR A CA 1
ATOM 4964 C C . TYR A 1 619 ? 43.941 -31.543 -6.872 1.00 87.88 619 TYR A C 1
ATOM 4966 O O . TYR A 1 619 ? 45.129 -31.679 -6.597 1.00 87.88 619 TYR A O 1
ATOM 4974 N N . LYS A 1 620 ? 43.238 -30.493 -6.437 1.00 87.94 620 LYS A N 1
ATOM 4975 C CA . LYS A 1 620 ? 43.765 -29.450 -5.545 1.00 87.94 620 LYS A CA 1
ATOM 4976 C C . LYS A 1 620 ? 44.107 -30.018 -4.169 1.00 87.94 620 LYS A C 1
ATOM 4978 O O . LYS A 1 620 ? 45.127 -29.630 -3.607 1.00 87.94 620 LYS A O 1
ATOM 4983 N N . GLY A 1 621 ? 43.299 -30.941 -3.645 1.00 85.06 621 GLY A N 1
ATOM 4984 C CA . GLY A 1 621 ? 43.576 -31.690 -2.419 1.00 85.06 621 GLY A CA 1
ATOM 4985 C C . GLY A 1 621 ? 44.847 -32.527 -2.545 1.00 85.06 621 GLY A C 1
ATOM 4986 O O . GLY A 1 621 ? 45.773 -32.338 -1.759 1.00 85.06 621 GLY A O 1
ATOM 4987 N N . LEU A 1 622 ? 44.934 -33.362 -3.586 1.00 81.94 622 LEU A N 1
ATOM 4988 C CA . LEU A 1 622 ? 46.120 -34.161 -3.911 1.00 81.94 622 LEU A CA 1
ATOM 4989 C C . LEU A 1 622 ? 47.367 -33.282 -4.088 1.00 81.94 622 LEU A C 1
ATOM 4991 O O . LEU A 1 622 ? 48.365 -33.512 -3.418 1.00 81.94 622 LEU A O 1
ATOM 4995 N N . TYR A 1 623 ? 47.297 -32.225 -4.900 1.00 76.81 623 TYR A N 1
ATOM 4996 C CA . TYR A 1 623 ? 48.403 -31.287 -5.119 1.00 76.81 623 TYR A CA 1
ATOM 4997 C C . TYR A 1 623 ? 48.831 -30.574 -3.828 1.00 76.81 623 TYR A C 1
ATOM 4999 O O . TYR A 1 623 ? 50.021 -30.452 -3.559 1.00 76.81 623 TYR A O 1
ATOM 5007 N N . SER A 1 624 ? 47.878 -30.162 -2.984 1.00 77.56 624 SER A N 1
ATOM 5008 C CA . SER A 1 624 ? 48.171 -29.561 -1.673 1.00 77.56 624 SER A CA 1
ATOM 5009 C C . SER A 1 624 ? 48.774 -30.567 -0.689 1.00 77.56 624 SER A C 1
ATOM 5011 O O . SER A 1 624 ? 49.538 -30.176 0.189 1.00 77.56 624 SER A O 1
ATOM 5013 N N . GLN A 1 625 ? 48.443 -31.853 -0.821 1.00 72.81 625 GLN A N 1
ATOM 5014 C CA . GLN A 1 625 ? 49.026 -32.940 -0.040 1.00 72.81 625 GLN A CA 1
ATOM 5015 C C . GLN A 1 625 ? 50.442 -33.282 -0.529 1.00 72.81 625 GLN A C 1
ATOM 5017 O O . GLN A 1 625 ? 51.323 -33.492 0.299 1.00 72.81 625 GLN A O 1
ATOM 5022 N N . THR A 1 626 ? 50.698 -33.249 -1.842 1.00 68.62 626 THR A N 1
ATOM 5023 C CA . THR A 1 626 ? 52.045 -33.375 -2.421 1.00 68.62 626 THR A CA 1
ATOM 5024 C C . THR A 1 626 ? 52.925 -32.189 -2.025 1.00 68.62 626 THR A C 1
ATOM 5026 O O . THR A 1 626 ? 53.971 -32.399 -1.426 1.00 68.62 626 THR A O 1
ATOM 5029 N N . MET A 1 627 ? 52.470 -30.948 -2.222 1.00 63.38 627 MET A N 1
ATOM 5030 C CA . MET A 1 627 ? 53.214 -29.727 -1.860 1.00 63.38 627 MET A CA 1
ATOM 5031 C C . MET A 1 627 ? 53.414 -29.527 -0.347 1.00 63.38 627 MET A C 1
ATOM 5033 O O . MET A 1 627 ? 54.226 -28.701 0.057 1.00 63.38 627 MET A O 1
ATOM 5037 N N . LYS A 1 628 ? 52.706 -30.280 0.507 1.00 58.47 628 LYS A N 1
ATOM 5038 C CA . LYS A 1 628 ? 52.994 -30.382 1.952 1.00 58.47 628 LYS A CA 1
ATOM 5039 C C . LYS A 1 628 ? 53.799 -31.629 2.342 1.00 58.47 628 LYS A C 1
ATOM 5041 O O . LYS A 1 628 ? 54.194 -31.740 3.498 1.00 58.47 628 LYS A O 1
ATOM 5046 N N . GLY A 1 629 ? 54.015 -32.562 1.414 1.00 51.25 629 GLY A N 1
ATOM 5047 C CA . GLY A 1 629 ? 54.783 -33.796 1.610 1.00 51.25 629 GLY A CA 1
ATOM 5048 C C . GLY A 1 629 ? 56.196 -33.755 1.017 1.00 51.25 629 GLY A C 1
ATOM 5049 O O . GLY A 1 629 ? 57.083 -34.424 1.537 1.00 51.25 629 GLY A O 1
ATOM 5050 N N . THR A 1 630 ? 56.422 -32.960 -0.031 1.00 42.12 630 THR A N 1
ATOM 5051 C CA . THR A 1 630 ? 57.737 -32.715 -0.644 1.00 42.12 630 THR A CA 1
ATOM 5052 C C . THR A 1 630 ? 58.096 -31.239 -0.520 1.00 42.12 630 THR A C 1
ATOM 5054 O O . THR A 1 630 ? 57.524 -30.404 -1.220 1.00 42.12 630 THR A O 1
ATOM 5057 N N . GLY A 1 631 ? 59.022 -30.925 0.387 1.00 41.47 631 GLY A N 1
ATOM 5058 C CA . GLY A 1 631 ? 59.630 -29.601 0.482 1.00 41.47 631 GLY A CA 1
ATOM 5059 C C . GLY A 1 631 ? 60.826 -29.458 -0.462 1.00 41.47 631 GLY A C 1
ATOM 5060 O O . GLY A 1 631 ? 61.572 -30.416 -0.640 1.00 41.47 631 GLY A O 1
ATOM 5061 N N . GLU A 1 632 ? 60.995 -28.234 -0.969 1.00 47.56 632 GLU A N 1
ATOM 5062 C CA . GLU A 1 632 ? 62.150 -27.718 -1.726 1.00 47.56 632 GLU A CA 1
ATOM 5063 C C . GLU A 1 632 ? 62.389 -28.321 -3.136 1.00 47.56 632 GLU A C 1
ATOM 5065 O O . GLU A 1 632 ? 61.939 -29.411 -3.475 1.00 47.56 632 GLU A O 1
ATOM 5070 N N . ASP A 1 633 ? 63.028 -27.511 -3.990 1.00 42.78 633 ASP A N 1
ATOM 5071 C CA . ASP A 1 633 ? 63.395 -27.747 -5.398 1.00 42.78 633 ASP A CA 1
ATOM 5072 C C . ASP A 1 633 ? 62.328 -28.267 -6.393 1.00 42.78 633 ASP A C 1
ATOM 5074 O O . ASP A 1 633 ? 62.317 -29.438 -6.775 1.00 42.78 633 ASP A O 1
ATOM 5078 N N . LEU A 1 634 ? 61.584 -27.335 -7.026 1.00 36.06 634 LEU A N 1
ATOM 5079 C CA . LEU A 1 634 ? 61.408 -27.418 -8.489 1.00 36.06 634 LEU A CA 1
ATOM 5080 C C . LEU A 1 634 ? 61.317 -26.058 -9.225 1.00 36.06 634 LEU A C 1
ATOM 5082 O O . LEU A 1 634 ? 60.302 -25.369 -9.258 1.00 36.06 634 LEU A O 1
ATOM 5086 N N . VAL A 1 635 ? 62.445 -25.751 -9.859 1.00 39.06 635 VAL A N 1
ATOM 5087 C CA . VAL A 1 635 ? 62.791 -24.740 -10.874 1.00 39.06 635 VAL A CA 1
ATOM 5088 C C . VAL A 1 635 ? 61.728 -24.287 -11.908 1.00 39.06 635 VAL A C 1
ATOM 5090 O O . VAL A 1 635 ? 61.138 -25.088 -12.623 1.00 39.06 635 VAL A O 1
ATOM 5093 N N . THR A 1 636 ? 61.665 -22.957 -12.083 1.00 38.28 636 THR A N 1
ATOM 5094 C CA . THR A 1 636 ? 61.543 -22.163 -13.339 1.00 38.28 636 THR A CA 1
ATOM 5095 C C . THR A 1 636 ? 60.576 -22.552 -14.476 1.00 38.28 636 THR A C 1
ATOM 5097 O O . THR A 1 636 ? 60.891 -23.396 -15.311 1.00 38.28 636 THR A O 1
ATOM 5100 N N . LEU A 1 637 ? 59.554 -21.706 -14.660 1.00 32.38 637 LEU A N 1
ATOM 5101 C CA . LEU A 1 637 ? 59.127 -21.040 -15.915 1.00 32.38 637 LEU A CA 1
ATOM 5102 C C . LEU A 1 637 ? 58.303 -19.796 -15.470 1.00 32.38 637 LEU A C 1
ATOM 5104 O O . LEU A 1 637 ? 57.775 -19.813 -14.363 1.00 32.38 637 LEU A O 1
ATOM 5108 N N . GLU A 1 638 ? 58.182 -18.653 -16.154 1.00 30.38 638 GLU A N 1
ATOM 5109 C CA . GLU A 1 638 ? 58.374 -18.263 -17.562 1.00 30.38 638 GLU A CA 1
ATOM 5110 C C . GLU A 1 638 ? 58.619 -16.720 -17.649 1.00 30.38 638 GLU A C 1
ATOM 5112 O O . GLU A 1 638 ? 58.720 -16.055 -16.620 1.00 30.38 638 GLU A O 1
ATOM 5117 N N . ASN A 1 639 ? 58.667 -16.131 -18.854 1.00 33.16 639 ASN A N 1
ATOM 5118 C CA . ASN A 1 639 ? 58.676 -14.680 -19.157 1.00 33.16 639 ASN A CA 1
ATOM 5119 C C . ASN A 1 639 ? 59.927 -13.851 -18.790 1.00 33.16 639 ASN A C 1
ATOM 5121 O O . ASN A 1 639 ? 59.962 -13.091 -17.825 1.00 33.16 639 ASN A O 1
ATOM 5125 N N . SER A 1 640 ? 60.913 -13.870 -19.694 1.00 33.56 640 SER A N 1
ATOM 5126 C CA . SER A 1 640 ? 61.927 -12.811 -19.831 1.00 33.56 640 SER A CA 1
ATOM 5127 C C . SER A 1 640 ? 61.605 -11.903 -21.024 1.00 33.56 640 SER A C 1
ATOM 5129 O O . SER A 1 640 ? 61.726 -12.368 -22.152 1.00 33.56 640 SER A O 1
ATOM 5131 N N . PHE A 1 641 ? 61.269 -10.621 -20.817 1.00 31.91 641 PHE A N 1
ATOM 5132 C CA . PHE A 1 641 ? 61.334 -9.596 -21.878 1.00 31.91 641 PHE A CA 1
ATOM 5133 C C . PHE A 1 641 ? 61.337 -8.147 -21.332 1.00 31.91 641 PHE A C 1
ATOM 5135 O O . PHE A 1 641 ? 60.293 -7.658 -20.925 1.00 31.91 641 PHE A O 1
ATOM 5142 N N . ARG A 1 642 ? 62.490 -7.457 -21.466 1.00 31.89 642 ARG A N 1
ATOM 5143 C CA . ARG A 1 642 ? 62.676 -5.980 -21.581 1.00 31.89 642 ARG A CA 1
ATOM 5144 C C . ARG A 1 642 ? 62.244 -5.041 -20.421 1.00 31.89 642 ARG A C 1
ATOM 5146 O O . ARG A 1 642 ? 61.241 -5.259 -19.770 1.00 31.89 642 ARG A O 1
ATOM 5153 N N . GLU A 1 643 ? 62.922 -3.913 -20.151 1.00 32.75 643 GLU A N 1
ATOM 5154 C CA . GLU A 1 643 ? 64.276 -3.436 -20.521 1.00 32.75 643 GLU A CA 1
ATOM 5155 C C . GLU A 1 643 ? 64.744 -2.342 -19.521 1.00 32.75 643 GLU A C 1
ATOM 5157 O O . GLU A 1 643 ? 63.931 -1.565 -19.035 1.00 32.75 643 GLU A O 1
ATOM 5162 N N . ASN A 1 644 ? 66.049 -2.300 -19.227 1.00 30.12 644 ASN A N 1
ATOM 5163 C CA . ASN A 1 644 ? 66.840 -1.299 -18.477 1.00 30.12 644 ASN A CA 1
ATOM 5164 C C . ASN A 1 644 ? 66.178 -0.064 -17.806 1.00 30.12 644 ASN A C 1
ATOM 5166 O O . ASN A 1 644 ? 65.788 0.890 -18.479 1.00 30.12 644 ASN A O 1
ATOM 5170 N N . SER A 1 645 ? 66.426 0.080 -16.499 1.00 30.00 645 SER A N 1
ATOM 5171 C CA . SER A 1 645 ? 67.119 1.266 -15.952 1.00 30.00 645 SER A CA 1
ATOM 5172 C C . SER A 1 645 ? 67.946 0.881 -14.708 1.00 30.00 645 SER A C 1
ATOM 5174 O O . SER A 1 645 ? 67.781 -0.210 -14.165 1.00 30.00 645 SER A O 1
ATOM 5176 N N . SER A 1 646 ? 68.928 1.703 -14.327 1.00 33.88 646 SER A N 1
ATOM 5177 C CA . SER A 1 646 ? 70.044 1.312 -13.446 1.00 33.88 646 SER A CA 1
ATOM 5178 C C . SER A 1 646 ? 70.100 2.079 -12.126 1.00 33.88 646 SER A C 1
ATOM 5180 O O . SER A 1 646 ? 70.029 3.303 -12.175 1.00 33.88 646 SER A O 1
ATOM 5182 N N . GLU A 1 647 ? 70.438 1.408 -11.013 1.00 31.81 647 GLU A N 1
ATOM 5183 C CA . GLU A 1 647 ? 71.456 1.919 -10.072 1.00 31.81 647 GLU A CA 1
ATOM 5184 C C . GLU A 1 647 ? 72.038 0.842 -9.124 1.00 31.81 647 GLU A C 1
ATOM 5186 O O . GLU A 1 647 ? 71.808 -0.352 -9.314 1.00 31.81 647 GLU A O 1
ATOM 5191 N N . SER A 1 648 ? 72.926 1.246 -8.203 1.00 32.22 648 SER A N 1
ATOM 5192 C CA . SER A 1 648 ? 73.960 0.389 -7.584 1.00 32.22 648 SER A CA 1
ATOM 5193 C C . SER A 1 648 ? 73.617 -0.179 -6.187 1.00 32.22 648 SER A C 1
ATOM 5195 O O . SER A 1 648 ? 72.848 0.430 -5.449 1.00 32.22 648 SER A O 1
ATOM 5197 N N . PRO A 1 649 ? 74.231 -1.308 -5.763 1.00 52.84 649 PRO A N 1
ATOM 5198 C CA . PRO A 1 649 ? 73.836 -2.031 -4.548 1.00 52.84 649 PRO A CA 1
ATOM 5199 C C . PRO A 1 649 ? 74.583 -1.618 -3.266 1.00 52.84 649 PRO A C 1
ATOM 5201 O O . PRO A 1 649 ? 75.779 -1.309 -3.298 1.00 52.84 649 PRO A O 1
ATOM 5204 N N . LYS A 1 650 ? 73.914 -1.772 -2.111 1.00 34.75 650 LYS A N 1
ATOM 5205 C CA . LYS A 1 650 ? 74.515 -2.095 -0.797 1.00 34.75 650 LYS A CA 1
ATOM 5206 C C . LYS A 1 650 ? 73.455 -2.546 0.221 1.00 34.75 650 LYS A C 1
ATOM 5208 O O . LYS A 1 650 ? 72.373 -1.988 0.241 1.00 34.75 650 LYS A O 1
ATOM 5213 N N . ARG A 1 651 ? 73.853 -3.537 1.034 1.00 42.62 651 ARG A N 1
ATOM 5214 C CA . ARG A 1 651 ? 73.419 -3.903 2.404 1.00 42.62 651 ARG A CA 1
ATOM 5215 C C . ARG A 1 651 ? 72.023 -3.456 2.878 1.00 42.62 651 ARG A C 1
ATOM 5217 O O . ARG A 1 651 ? 71.790 -2.270 3.045 1.00 42.62 651 ARG A O 1
ATOM 5224 N N . ASP A 1 652 ? 71.184 -4.429 3.238 1.00 36.12 652 ASP A N 1
ATOM 5225 C CA . ASP A 1 652 ? 70.946 -4.788 4.652 1.00 36.12 652 ASP A CA 1
ATOM 5226 C C . ASP A 1 652 ? 70.125 -6.092 4.718 1.00 36.12 652 ASP A C 1
ATOM 5228 O O . ASP A 1 652 ? 69.010 -6.168 4.203 1.00 36.12 652 ASP A O 1
ATOM 5232 N N . SER A 1 653 ? 70.705 -7.149 5.300 1.00 47.91 653 SER A N 1
ATOM 5233 C CA . SER A 1 653 ? 70.216 -8.534 5.139 1.00 47.91 653 SER A CA 1
ATOM 5234 C C . SER A 1 653 ? 69.619 -9.165 6.401 1.00 47.91 653 SER A C 1
ATOM 5236 O O . SER A 1 653 ? 69.323 -10.355 6.384 1.00 47.91 653 SER A O 1
ATOM 5238 N N . GLU A 1 654 ? 69.437 -8.401 7.482 1.00 48.62 654 GLU A N 1
ATOM 5239 C CA . GLU A 1 654 ? 68.972 -8.935 8.775 1.00 48.62 654 GLU A CA 1
ATOM 5240 C C . GLU A 1 654 ? 67.531 -8.487 9.103 1.00 48.62 654 GLU A C 1
ATOM 5242 O O . GLU A 1 654 ? 66.695 -9.335 9.420 1.00 48.62 654 GLU A O 1
ATOM 5247 N N . ASN A 1 655 ? 67.166 -7.215 8.872 1.00 49.84 655 ASN A N 1
ATOM 5248 C CA . ASN A 1 655 ? 65.801 -6.709 9.128 1.00 49.84 655 ASN A CA 1
ATOM 5249 C C . ASN A 1 655 ? 64.713 -7.355 8.250 1.00 49.84 655 ASN A C 1
ATOM 5251 O O . ASN A 1 655 ? 63.591 -7.556 8.707 1.00 49.84 655 ASN A O 1
ATOM 5255 N N . GLN A 1 656 ? 65.035 -7.746 7.007 1.00 51.12 656 GLN A N 1
ATOM 5256 C CA . GLN A 1 656 ? 64.065 -8.402 6.115 1.00 51.12 656 GLN A CA 1
ATOM 5257 C C . GLN A 1 656 ? 63.544 -9.749 6.646 1.00 51.12 656 GLN A C 1
ATOM 5259 O O . GLN A 1 656 ? 62.596 -10.288 6.076 1.00 51.12 656 GLN A O 1
ATOM 5264 N N . SER A 1 657 ? 64.173 -10.313 7.677 1.00 55.44 657 SER A N 1
ATOM 5265 C CA . SER A 1 657 ? 63.727 -11.536 8.348 1.00 55.44 657 SER A CA 1
ATOM 5266 C C . SER A 1 657 ? 62.550 -11.246 9.278 1.00 55.44 657 SER A C 1
ATOM 5268 O O . SER A 1 657 ? 61.519 -11.907 9.192 1.00 55.44 657 SER A O 1
ATOM 5270 N N . GLU A 1 658 ? 62.688 -10.240 10.146 1.00 58.00 658 GLU A N 1
ATOM 5271 C CA . GLU A 1 658 ? 61.720 -9.954 11.212 1.00 58.00 658 GLU A CA 1
ATOM 5272 C C . GLU A 1 658 ? 60.421 -9.348 10.673 1.00 58.00 658 GLU A C 1
ATOM 5274 O O . GLU A 1 658 ? 59.341 -9.754 11.101 1.00 58.00 658 GLU A O 1
ATOM 5279 N N . ASP A 1 659 ? 60.502 -8.457 9.680 1.00 61.06 659 ASP A N 1
ATOM 5280 C CA . ASP A 1 659 ? 59.304 -7.903 9.035 1.00 61.06 659 ASP A CA 1
ATOM 5281 C C . ASP A 1 659 ? 58.522 -8.991 8.276 1.00 61.06 659 ASP A C 1
ATOM 5283 O O . ASP A 1 659 ? 57.301 -9.066 8.394 1.00 61.06 659 ASP A O 1
ATOM 5287 N N . LYS A 1 660 ? 59.207 -9.926 7.595 1.00 67.00 660 LYS A N 1
ATOM 5288 C CA . LYS A 1 660 ? 58.543 -11.072 6.941 1.00 67.00 660 LYS A CA 1
ATOM 5289 C C . LYS A 1 660 ? 57.931 -12.046 7.946 1.00 67.00 660 LYS A C 1
ATOM 5291 O O . LYS A 1 660 ? 56.880 -12.607 7.658 1.00 67.00 660 LYS A O 1
ATOM 5296 N N . ILE A 1 661 ? 58.550 -12.247 9.113 1.00 70.75 661 ILE A N 1
ATOM 5297 C CA . ILE A 1 661 ? 57.958 -13.048 10.195 1.00 70.75 661 ILE A CA 1
ATOM 5298 C C . ILE A 1 661 ? 56.691 -12.362 10.721 1.00 70.75 661 ILE A C 1
ATOM 5300 O O . ILE A 1 661 ? 55.664 -13.022 10.837 1.00 70.75 661 ILE A O 1
ATOM 5304 N N . ARG A 1 662 ? 56.708 -11.040 10.933 1.00 74.12 662 ARG A N 1
ATOM 5305 C CA . ARG A 1 662 ? 55.515 -10.274 11.337 1.00 74.12 662 ARG A CA 1
ATOM 5306 C C . ARG A 1 662 ? 54.391 -10.308 10.306 1.00 74.12 662 ARG A C 1
ATOM 5308 O O . ARG A 1 662 ? 53.243 -10.513 10.692 1.00 74.12 662 ARG A O 1
ATOM 5315 N N . ASP A 1 663 ? 54.701 -10.150 9.021 1.00 76.50 663 ASP A N 1
ATOM 5316 C CA . ASP A 1 663 ? 53.711 -10.261 7.943 1.00 76.50 663 ASP A CA 1
ATOM 5317 C C . ASP A 1 663 ? 53.125 -11.682 7.857 1.00 76.50 663 ASP A C 1
ATOM 5319 O O . ASP A 1 663 ? 51.923 -11.851 7.632 1.00 76.50 663 ASP A O 1
ATOM 5323 N N . LEU A 1 664 ? 53.947 -12.715 8.081 1.00 77.81 664 LEU A N 1
ATOM 5324 C CA . LEU A 1 664 ? 53.496 -14.106 8.142 1.00 77.81 664 LEU A CA 1
ATOM 5325 C C . LEU A 1 664 ? 52.627 -14.378 9.374 1.00 77.81 664 LEU A C 1
ATOM 5327 O O . LEU A 1 664 ? 51.569 -14.981 9.214 1.00 77.81 664 LEU A O 1
ATOM 5331 N N . ASP A 1 665 ? 53.001 -13.907 10.564 1.00 78.75 665 ASP A N 1
ATOM 5332 C CA . ASP A 1 665 ? 52.204 -14.049 11.790 1.00 78.75 665 ASP A CA 1
ATOM 5333 C C . ASP A 1 665 ? 50.862 -13.311 11.669 1.00 78.75 665 ASP A C 1
ATOM 5335 O O . ASP A 1 665 ? 49.808 -13.893 11.934 1.00 78.75 665 ASP A O 1
ATOM 5339 N N . ALA A 1 666 ? 50.865 -12.073 11.163 1.00 81.19 666 ALA A N 1
ATOM 5340 C CA . ALA A 1 666 ? 49.647 -11.315 10.886 1.00 81.19 666 ALA A CA 1
ATOM 5341 C C . ALA A 1 666 ? 48.766 -12.010 9.831 1.00 81.19 666 ALA A C 1
ATOM 5343 O O . ALA A 1 666 ? 47.536 -12.054 9.968 1.00 81.19 666 ALA A O 1
ATOM 5344 N N . LYS A 1 667 ? 49.363 -12.620 8.793 1.00 83.88 667 LYS A N 1
ATOM 5345 C CA . LYS A 1 667 ? 48.588 -13.403 7.822 1.00 83.88 667 LYS A CA 1
ATOM 5346 C C . LYS A 1 667 ? 48.079 -14.714 8.429 1.00 83.88 667 LYS A C 1
ATOM 5348 O O . LYS A 1 667 ? 46.933 -15.064 8.152 1.00 83.88 667 LYS A O 1
ATOM 5353 N N . ILE A 1 668 ? 48.833 -15.390 9.295 1.00 82.81 668 ILE A N 1
ATOM 5354 C CA . ILE A 1 668 ? 48.381 -16.572 10.047 1.00 82.81 668 ILE A CA 1
ATOM 5355 C C . ILE A 1 668 ? 47.195 -16.213 10.948 1.00 82.81 668 ILE A C 1
ATOM 5357 O O . ILE A 1 668 ? 46.189 -16.917 10.904 1.00 82.81 668 ILE A O 1
ATOM 5361 N N . GLU A 1 669 ? 47.249 -15.111 11.697 1.00 86.19 669 GLU A N 1
ATOM 5362 C CA . GLU A 1 669 ? 46.134 -14.652 12.535 1.00 86.19 669 GLU A CA 1
ATOM 5363 C C . GLU A 1 669 ? 44.897 -14.311 11.684 1.00 86.19 669 GLU A C 1
ATOM 5365 O O . GLU A 1 669 ? 43.785 -14.746 11.999 1.00 86.19 669 GLU A O 1
ATOM 5370 N N . SER A 1 670 ? 45.080 -13.639 10.539 1.00 82.44 670 SER A N 1
ATOM 5371 C CA . SER A 1 670 ? 43.976 -13.389 9.600 1.00 82.44 670 SER A CA 1
ATOM 5372 C C . SER A 1 670 ? 43.364 -14.687 9.055 1.00 82.44 670 SER A C 1
ATOM 5374 O O . SER A 1 670 ? 42.144 -14.823 9.049 1.00 82.44 670 SER A O 1
ATOM 5376 N N . LEU A 1 671 ? 44.182 -15.685 8.697 1.00 84.62 671 LEU A N 1
ATOM 5377 C CA . LEU A 1 671 ? 43.727 -16.985 8.194 1.00 84.62 671 LEU A CA 1
ATOM 5378 C C . LEU A 1 671 ? 43.062 -17.830 9.287 1.00 84.62 671 LEU A C 1
ATOM 5380 O O . LEU A 1 671 ? 42.117 -18.559 8.999 1.00 84.62 671 LEU A O 1
ATOM 5384 N N . GLN A 1 672 ? 43.504 -17.729 10.544 1.00 86.00 672 GLN A N 1
ATOM 5385 C CA . GLN A 1 672 ? 42.828 -18.356 11.682 1.00 86.00 672 GLN A CA 1
ATOM 5386 C C . GLN A 1 672 ? 41.455 -17.722 11.934 1.00 86.00 672 GLN A C 1
ATOM 5388 O O . GLN A 1 672 ? 40.500 -18.441 12.230 1.00 86.00 672 GLN A O 1
ATOM 5393 N N . LYS A 1 673 ? 41.331 -16.400 11.765 1.00 88.81 673 LYS A N 1
ATOM 5394 C CA . LYS A 1 673 ? 40.056 -15.678 11.855 1.00 88.81 673 LYS A CA 1
ATOM 5395 C C . LYS A 1 673 ? 39.118 -16.030 10.696 1.00 88.81 673 LYS A C 1
ATOM 5397 O O . LYS A 1 673 ? 37.974 -16.388 10.948 1.00 88.81 673 LYS A O 1
ATOM 5402 N N . GLU A 1 674 ? 39.609 -16.028 9.457 1.00 87.44 674 GLU A N 1
ATOM 5403 C CA . GLU A 1 674 ? 38.877 -16.493 8.265 1.00 87.44 674 GLU A CA 1
ATOM 5404 C C . GLU A 1 674 ? 38.396 -17.952 8.443 1.00 87.44 674 GLU A C 1
ATOM 5406 O O . GLU A 1 674 ? 37.225 -18.256 8.228 1.00 87.44 674 GLU A O 1
ATOM 5411 N N . LEU A 1 675 ? 39.260 -18.851 8.934 1.00 86.81 675 LEU A N 1
ATOM 5412 C CA . LEU A 1 675 ? 38.936 -20.261 9.198 1.00 86.81 675 LEU A CA 1
ATOM 5413 C C . LEU A 1 675 ? 37.965 -20.453 10.373 1.00 86.81 675 LEU A C 1
ATOM 5415 O O . LEU A 1 675 ? 37.205 -21.424 10.381 1.00 86.81 675 LEU A O 1
ATOM 5419 N N . LYS A 1 676 ? 37.974 -19.559 11.368 1.00 91.25 676 LYS A N 1
ATOM 5420 C CA . LYS A 1 676 ? 36.973 -19.541 12.440 1.00 91.25 676 LYS A CA 1
ATOM 5421 C C . LYS A 1 676 ? 35.612 -19.112 11.890 1.00 91.25 676 LYS A C 1
ATOM 5423 O O . LYS A 1 676 ? 34.650 -19.853 12.074 1.00 91.25 676 LYS A O 1
ATOM 5428 N N . ASN A 1 677 ? 35.550 -17.989 11.173 1.00 87.25 677 ASN A N 1
ATOM 5429 C CA . ASN A 1 677 ? 34.322 -17.491 10.553 1.00 87.25 677 ASN A CA 1
ATOM 5430 C C . ASN A 1 677 ? 33.697 -18.556 9.637 1.00 87.25 677 ASN A C 1
ATOM 5432 O O . ASN A 1 677 ? 32.542 -18.916 9.829 1.00 87.25 677 ASN A O 1
ATOM 5436 N N . ALA A 1 678 ? 34.484 -19.167 8.744 1.00 86.81 678 ALA A N 1
ATOM 5437 C CA . ALA A 1 678 ? 34.005 -20.215 7.840 1.00 86.81 678 ALA A CA 1
ATOM 5438 C C . ALA A 1 678 ? 33.474 -21.473 8.566 1.00 86.81 678 ALA A C 1
ATOM 5440 O O . ALA A 1 678 ? 32.603 -22.170 8.047 1.00 86.81 678 ALA A O 1
ATOM 5441 N N . LYS A 1 679 ? 33.965 -21.783 9.777 1.00 90.12 679 LYS A N 1
ATOM 5442 C CA . LYS A 1 679 ? 33.405 -22.857 10.622 1.00 90.12 679 LYS A CA 1
ATOM 5443 C C . LYS A 1 679 ? 32.093 -22.453 11.288 1.00 90.12 679 LYS A C 1
ATOM 5445 O O . LYS A 1 679 ? 31.205 -23.292 11.419 1.00 90.12 679 LYS A O 1
ATOM 5450 N N . GLU A 1 680 ? 31.977 -21.200 11.718 1.00 90.31 680 GLU A N 1
ATOM 5451 C CA . GLU A 1 680 ? 30.748 -20.656 12.301 1.00 90.31 680 GLU A CA 1
ATOM 5452 C C . GLU A 1 680 ? 29.648 -20.561 11.228 1.00 90.31 680 GLU A C 1
ATOM 5454 O O . GLU A 1 680 ? 28.553 -21.075 11.445 1.00 90.31 680 GLU A O 1
ATOM 5459 N N . GLU A 1 681 ? 29.974 -20.066 10.031 1.00 89.44 681 GLU A N 1
ATOM 5460 C CA . GLU A 1 681 ? 29.124 -20.093 8.831 1.00 89.44 681 GLU A CA 1
ATOM 5461 C C . GLU A 1 681 ? 28.699 -21.522 8.449 1.00 89.44 681 GLU A C 1
ATOM 5463 O O . GLU A 1 681 ? 27.522 -21.763 8.192 1.00 89.44 681 GLU A O 1
ATOM 5468 N N . TYR A 1 682 ? 29.613 -22.501 8.474 1.00 88.31 682 TYR A N 1
ATOM 5469 C CA . TYR A 1 682 ? 29.280 -23.896 8.159 1.00 88.31 682 TYR A CA 1
ATOM 5470 C C . TYR A 1 682 ? 28.340 -24.544 9.191 1.00 88.31 682 TYR A C 1
ATOM 5472 O O . TYR A 1 682 ? 27.414 -25.262 8.812 1.00 88.31 682 TYR A O 1
ATOM 5480 N N . GLU A 1 683 ? 28.523 -24.292 10.493 1.00 90.44 683 GLU A N 1
ATOM 5481 C CA . GLU A 1 683 ? 27.594 -24.783 11.524 1.00 90.44 683 GLU A CA 1
ATOM 5482 C C . GLU A 1 683 ? 26.262 -24.009 11.553 1.00 90.44 683 GLU A C 1
ATOM 5484 O O . GLU A 1 683 ? 25.261 -24.568 12.003 1.00 90.44 683 GLU A O 1
ATOM 5489 N N . ILE A 1 684 ? 26.208 -22.769 11.050 1.00 90.88 684 ILE A N 1
ATOM 5490 C CA . ILE A 1 684 ? 24.951 -22.054 10.764 1.00 90.88 684 ILE A CA 1
ATOM 5491 C C . ILE A 1 684 ? 24.241 -22.724 9.580 1.00 90.88 684 ILE A C 1
ATOM 5493 O O . ILE A 1 684 ? 23.147 -23.253 9.767 1.00 90.88 684 ILE A O 1
ATOM 5497 N N . TYR A 1 685 ? 24.897 -22.834 8.421 1.00 91.31 685 TYR A N 1
ATOM 5498 C CA . TYR A 1 685 ? 24.359 -23.483 7.217 1.00 91.31 685 TYR A CA 1
ATOM 5499 C C . TYR A 1 685 ? 23.846 -24.906 7.489 1.00 91.31 685 TYR A C 1
ATOM 5501 O O . TYR A 1 685 ? 22.788 -25.307 7.014 1.00 91.31 685 TYR A O 1
ATOM 5509 N N . LYS A 1 686 ? 24.563 -25.681 8.306 1.00 93.12 686 LYS A N 1
ATOM 5510 C CA . LYS A 1 686 ? 24.167 -27.034 8.719 1.00 93.12 686 LYS A CA 1
ATOM 5511 C C . LYS A 1 686 ? 22.889 -27.051 9.570 1.00 93.12 686 LYS A C 1
ATOM 5513 O O . LYS A 1 686 ? 22.087 -27.971 9.421 1.00 93.12 686 LYS A O 1
ATOM 5518 N N . LYS A 1 687 ? 22.675 -26.053 10.437 1.00 92.00 687 LYS A N 1
ATOM 5519 C CA . LYS A 1 687 ? 21.426 -25.891 11.206 1.00 92.00 687 LYS A CA 1
ATOM 5520 C C . LYS A 1 687 ? 20.285 -25.415 10.313 1.00 92.00 687 LYS A C 1
ATOM 5522 O O . LYS A 1 687 ? 19.204 -25.988 10.376 1.00 92.00 687 LYS A O 1
ATOM 5527 N N . GLU A 1 688 ? 20.541 -24.431 9.454 1.00 89.94 688 GLU A N 1
ATOM 5528 C CA . GLU A 1 688 ? 19.580 -23.925 8.469 1.00 89.94 688 GLU A CA 1
ATOM 5529 C C . GLU A 1 688 ? 19.137 -25.024 7.502 1.00 89.94 688 GLU A C 1
ATOM 5531 O O . GLU A 1 688 ? 17.943 -25.166 7.255 1.00 89.94 688 GLU A O 1
ATOM 5536 N N . LYS A 1 689 ? 20.056 -25.877 7.024 1.00 92.62 689 LYS A N 1
ATOM 5537 C CA . LYS A 1 689 ? 19.705 -27.043 6.206 1.00 92.62 689 LYS A CA 1
ATOM 5538 C C . LYS A 1 689 ? 18.734 -27.957 6.949 1.00 92.62 689 LYS A C 1
ATOM 5540 O O . LYS A 1 689 ? 17.695 -28.280 6.392 1.00 92.62 689 LYS A O 1
ATOM 5545 N N . VAL A 1 690 ? 19.040 -28.349 8.188 1.00 92.31 690 VAL A N 1
ATOM 5546 C CA . VAL A 1 690 ? 18.167 -29.238 8.979 1.00 92.31 690 VAL A CA 1
ATOM 5547 C C . VAL A 1 690 ? 16.811 -28.583 9.277 1.00 92.31 690 VAL A C 1
ATOM 5549 O O . VAL A 1 690 ? 15.790 -29.266 9.239 1.00 92.31 690 VAL A O 1
ATOM 5552 N N . ALA A 1 691 ? 16.770 -27.269 9.512 1.00 90.12 691 ALA A N 1
ATOM 5553 C CA . ALA A 1 691 ? 15.523 -26.525 9.681 1.00 90.12 691 ALA A CA 1
ATOM 5554 C C . ALA A 1 691 ? 14.688 -26.499 8.388 1.00 90.12 691 ALA A C 1
ATOM 5556 O O . ALA A 1 691 ? 13.507 -26.829 8.423 1.00 90.12 691 ALA A O 1
ATOM 5557 N N . ASN A 1 692 ? 15.299 -26.196 7.241 1.00 86.69 692 ASN A N 1
ATOM 5558 C CA . ASN A 1 692 ? 14.631 -26.179 5.937 1.00 86.69 692 ASN A CA 1
ATOM 5559 C C . ASN A 1 692 ? 14.164 -27.581 5.505 1.00 86.69 692 ASN A C 1
ATOM 5561 O O . ASN A 1 692 ? 13.077 -27.734 4.958 1.00 86.69 692 ASN A O 1
ATOM 5565 N N . GLU A 1 693 ? 14.957 -28.615 5.791 1.00 90.38 693 GLU A N 1
ATOM 5566 C CA . GLU A 1 693 ? 14.642 -30.026 5.529 1.00 90.38 693 GLU A CA 1
ATOM 5567 C C . GLU A 1 693 ? 13.477 -30.504 6.421 1.00 90.38 693 GLU A C 1
ATOM 5569 O O . GLU A 1 693 ? 12.614 -31.243 5.951 1.00 90.38 693 GLU A O 1
ATOM 5574 N N . LYS A 1 694 ? 13.366 -29.994 7.660 1.00 93.62 694 LYS A N 1
ATOM 5575 C CA . LYS A 1 694 ? 12.190 -30.173 8.531 1.00 93.62 694 LYS A CA 1
ATOM 5576 C C . LYS A 1 694 ? 10.955 -29.422 8.012 1.00 93.62 694 LYS A C 1
ATOM 5578 O O . LYS A 1 694 ? 9.902 -30.036 7.895 1.00 93.62 694 LYS A O 1
ATOM 5583 N N . ILE A 1 695 ? 11.081 -28.144 7.646 1.00 91.75 695 ILE A N 1
ATOM 5584 C CA . ILE A 1 695 ? 9.971 -27.333 7.104 1.00 91.75 695 ILE A CA 1
ATOM 5585 C C . ILE A 1 695 ? 9.409 -27.963 5.821 1.00 91.75 695 ILE A C 1
ATOM 5587 O O . ILE A 1 695 ? 8.195 -28.023 5.647 1.00 91.75 695 ILE A O 1
ATOM 5591 N N . LEU A 1 696 ? 10.269 -28.493 4.945 1.00 91.00 696 LEU A N 1
ATOM 5592 C CA . LEU A 1 696 ? 9.850 -29.188 3.725 1.00 91.00 696 LEU A CA 1
ATOM 5593 C C . LEU A 1 696 ? 9.074 -30.484 4.023 1.00 91.00 696 LEU A C 1
ATOM 5595 O O . LEU A 1 696 ? 8.112 -30.796 3.320 1.00 91.00 696 LEU A O 1
ATOM 5599 N N . LEU A 1 697 ? 9.455 -31.226 5.069 1.00 91.56 697 LEU A N 1
ATOM 5600 C CA . LEU A 1 697 ? 8.703 -32.396 5.535 1.00 91.56 697 LEU A CA 1
ATOM 5601 C C . LEU A 1 697 ? 7.348 -31.996 6.140 1.00 91.56 697 LEU A C 1
ATOM 5603 O O . LEU A 1 697 ? 6.340 -32.620 5.823 1.00 91.56 697 LEU A O 1
ATOM 5607 N N . GLU A 1 698 ? 7.292 -30.922 6.927 1.00 93.69 698 GLU A N 1
ATOM 5608 C CA . GLU A 1 698 ? 6.043 -30.401 7.506 1.00 93.69 698 GLU A CA 1
ATOM 5609 C C . GLU A 1 698 ? 5.086 -29.870 6.423 1.00 93.69 698 GLU A C 1
ATOM 5611 O O . GLU A 1 698 ? 3.884 -30.129 6.475 1.00 93.69 698 GLU A O 1
ATOM 5616 N N . GLN A 1 699 ? 5.607 -29.217 5.379 1.00 91.69 699 GLN A N 1
ATOM 5617 C CA . GLN A 1 699 ? 4.832 -28.827 4.196 1.00 91.69 699 GLN A CA 1
ATOM 5618 C C . GLN A 1 699 ? 4.337 -30.043 3.399 1.00 91.69 699 GLN A C 1
ATOM 5620 O O . GLN A 1 699 ? 3.185 -30.060 2.971 1.00 91.69 699 GLN A O 1
ATOM 5625 N N . MET A 1 700 ? 5.161 -31.084 3.230 1.00 89.12 700 MET A N 1
ATOM 5626 C CA . MET A 1 700 ? 4.740 -32.354 2.621 1.00 89.12 700 MET A CA 1
ATOM 5627 C C . MET A 1 700 ? 3.614 -33.034 3.412 1.00 89.12 700 MET A C 1
ATOM 5629 O O . MET A 1 700 ? 2.674 -33.555 2.808 1.00 89.12 700 MET A O 1
ATOM 5633 N N . GLU A 1 701 ? 3.682 -33.031 4.745 1.00 92.94 701 GLU A N 1
ATOM 5634 C CA . GLU A 1 701 ? 2.630 -33.596 5.592 1.00 92.94 701 GLU A CA 1
ATOM 5635 C C . GLU A 1 701 ? 1.349 -32.749 5.561 1.00 92.94 701 GLU A C 1
ATOM 5637 O O . GLU A 1 701 ? 0.281 -33.335 5.381 1.00 92.94 701 GLU A O 1
ATOM 5642 N N . LYS A 1 702 ? 1.437 -31.408 5.589 1.00 94.06 702 LYS A N 1
ATOM 5643 C CA . LYS A 1 702 ? 0.286 -30.498 5.397 1.00 94.06 702 LYS A CA 1
ATOM 5644 C C . LYS A 1 702 ? -0.391 -30.727 4.039 1.00 94.06 702 LYS A C 1
ATOM 5646 O O . LYS A 1 702 ? -1.575 -31.037 3.978 1.00 94.06 702 LYS A O 1
ATOM 5651 N N . CYS A 1 703 ? 0.363 -30.732 2.938 1.00 89.38 703 CYS A N 1
ATOM 5652 C CA . CYS A 1 703 ? -0.183 -31.047 1.611 1.00 89.38 703 CYS A CA 1
ATOM 5653 C C . CYS A 1 703 ? -0.867 -32.428 1.560 1.00 89.38 703 CYS A C 1
ATOM 5655 O O . CYS A 1 703 ? -1.833 -32.621 0.821 1.00 89.38 703 CYS A O 1
ATOM 5657 N N . ARG A 1 704 ? -0.394 -33.398 2.353 1.00 91.38 704 ARG A N 1
ATOM 5658 C CA . ARG A 1 704 ? -0.987 -34.737 2.454 1.00 91.38 704 ARG A CA 1
ATOM 5659 C C . ARG A 1 704 ? -2.241 -34.772 3.337 1.00 91.38 704 ARG A C 1
ATOM 5661 O O . ARG A 1 704 ? -3.155 -35.530 3.010 1.00 91.38 704 ARG A O 1
ATOM 5668 N N . THR A 1 705 ? -2.326 -33.988 4.414 1.00 93.69 705 THR A N 1
ATOM 5669 C CA . THR A 1 705 ? -3.572 -33.837 5.189 1.00 93.69 705 THR A CA 1
ATOM 5670 C C . THR A 1 705 ? -4.639 -33.132 4.370 1.00 93.69 705 THR A C 1
ATOM 5672 O O . THR A 1 705 ? -5.760 -33.628 4.292 1.00 93.69 705 THR A O 1
ATOM 5675 N N . ASP A 1 706 ? -4.268 -32.059 3.680 1.00 91.38 706 ASP A N 1
ATOM 5676 C CA . ASP A 1 706 ? -5.185 -31.220 2.910 1.00 91.38 706 ASP A CA 1
ATOM 5677 C C . ASP A 1 706 ? -5.741 -32.000 1.704 1.00 91.38 706 ASP A C 1
ATOM 5679 O O . ASP A 1 706 ? -6.942 -31.967 1.432 1.00 91.38 706 ASP A O 1
ATOM 5683 N N . LEU A 1 707 ? -4.904 -32.815 1.044 1.00 91.81 707 LEU A N 1
ATOM 5684 C CA . LEU A 1 707 ? -5.340 -33.761 0.011 1.00 91.81 707 LEU A CA 1
ATOM 5685 C C . LEU A 1 707 ? -6.316 -34.817 0.559 1.00 91.81 707 LEU A C 1
ATOM 5687 O O . LEU A 1 707 ? -7.340 -35.087 -0.070 1.00 91.81 707 LEU A O 1
ATOM 5691 N N . ASN A 1 708 ? -6.030 -35.408 1.724 1.00 92.12 708 ASN A N 1
ATOM 5692 C CA . ASN A 1 708 ? -6.927 -36.382 2.357 1.00 92.12 708 ASN A CA 1
ATOM 5693 C C . ASN A 1 708 ? -8.273 -35.748 2.742 1.00 92.12 708 ASN A C 1
ATOM 5695 O O . ASN A 1 708 ? -9.320 -36.375 2.554 1.00 92.12 708 ASN A O 1
ATOM 5699 N N . GLU A 1 709 ? -8.271 -34.513 3.251 1.00 93.44 709 GLU A N 1
ATOM 5700 C CA . GLU A 1 709 ? -9.505 -33.799 3.558 1.00 93.44 709 GLU A CA 1
ATOM 5701 C C . GLU A 1 709 ? -10.283 -33.464 2.281 1.00 93.44 709 GLU A C 1
ATOM 5703 O O . GLU A 1 709 ? -11.472 -33.766 2.220 1.00 93.44 709 GLU A O 1
ATOM 5708 N N . MET A 1 710 ? -9.635 -32.948 1.232 1.00 90.50 710 MET A N 1
ATOM 5709 C CA . MET A 1 710 ? -10.276 -32.687 -0.063 1.00 90.50 710 MET A CA 1
ATOM 5710 C C . MET A 1 710 ? -10.879 -33.954 -0.684 1.00 90.50 710 MET A C 1
ATOM 5712 O O . MET A 1 710 ? -11.975 -33.903 -1.243 1.00 90.50 710 MET A O 1
ATOM 5716 N N . VAL A 1 711 ? -10.234 -35.117 -0.547 1.00 93.19 711 VAL A N 1
ATOM 5717 C CA . VAL A 1 711 ? -10.811 -36.415 -0.948 1.00 93.19 711 VAL A CA 1
ATOM 5718 C C . VAL A 1 711 ? -12.048 -36.754 -0.106 1.00 93.19 711 VAL A C 1
ATOM 5720 O O . VAL A 1 711 ? -13.072 -37.167 -0.654 1.00 93.19 711 VAL A O 1
ATOM 5723 N N . CYS A 1 712 ? -12.014 -36.517 1.208 1.00 92.12 712 CYS A N 1
ATOM 5724 C CA . CYS A 1 712 ? -13.165 -36.735 2.089 1.00 92.12 712 CYS A CA 1
ATOM 5725 C C . CYS A 1 712 ? -14.313 -35.740 1.843 1.00 92.12 712 CYS A C 1
ATOM 5727 O O . CYS A 1 712 ? -15.479 -36.109 1.981 1.00 92.12 712 CYS A O 1
ATOM 5729 N N . GLN A 1 713 ? -14.017 -34.488 1.486 1.00 92.12 713 GLN A N 1
ATOM 5730 C CA . GLN A 1 713 ? -15.015 -33.488 1.106 1.00 92.12 713 GLN A CA 1
ATOM 5731 C C . GLN A 1 713 ? -15.646 -33.841 -0.246 1.00 92.12 713 GLN A C 1
ATOM 5733 O O . GLN A 1 713 ? -16.871 -33.843 -0.342 1.00 92.12 713 GLN A O 1
ATOM 5738 N N . ASN A 1 714 ? -14.854 -34.257 -1.241 1.00 87.88 714 ASN A N 1
ATOM 5739 C CA . ASN A 1 714 ? -15.378 -34.773 -2.508 1.00 87.88 714 ASN A CA 1
ATOM 5740 C C . ASN A 1 714 ? -16.291 -35.987 -2.291 1.00 87.88 714 ASN A C 1
ATOM 5742 O O . ASN A 1 714 ? -17.422 -35.963 -2.758 1.00 87.88 714 ASN A O 1
ATOM 5746 N N . ALA A 1 715 ? -15.895 -36.983 -1.491 1.00 90.25 715 ALA A N 1
ATOM 5747 C CA . ALA A 1 715 ? -16.760 -38.128 -1.177 1.00 90.25 715 ALA A CA 1
ATOM 5748 C C . ALA A 1 715 ? -18.091 -37.719 -0.501 1.00 90.25 715 ALA A C 1
ATOM 5750 O O . ALA A 1 715 ? -19.147 -38.280 -0.805 1.00 90.25 715 ALA A O 1
ATOM 5751 N N . LYS A 1 716 ? -18.074 -36.701 0.375 1.00 91.81 716 LYS A N 1
ATOM 5752 C CA . LYS A 1 716 ? -19.283 -36.107 0.988 1.00 91.81 716 LYS A CA 1
ATOM 5753 C C . LYS A 1 716 ? -20.137 -35.307 -0.004 1.00 91.81 716 LYS A C 1
ATOM 5755 O O . LYS A 1 716 ? -21.335 -35.160 0.222 1.00 91.81 716 LYS A O 1
ATOM 5760 N N . LEU A 1 717 ? -19.549 -34.755 -1.065 1.00 90.50 717 LEU A N 1
ATOM 5761 C CA . LEU A 1 717 ? -20.273 -34.060 -2.133 1.00 90.50 717 LEU A CA 1
ATOM 5762 C C . LEU A 1 717 ? -20.856 -35.053 -3.144 1.00 90.50 717 LEU A C 1
ATOM 5764 O O . LEU A 1 717 ? -22.026 -34.923 -3.482 1.00 90.50 717 LEU A O 1
ATOM 5768 N N . THR A 1 718 ? -20.107 -36.086 -3.542 1.00 91.69 718 THR A N 1
ATOM 5769 C CA . THR A 1 718 ? -20.596 -37.188 -4.384 1.00 91.69 718 THR A CA 1
ATOM 5770 C C . THR A 1 718 ? -21.795 -37.874 -3.739 1.00 91.69 718 THR A C 1
ATOM 5772 O O . THR A 1 718 ? -22.848 -37.924 -4.357 1.00 91.69 718 THR A O 1
ATOM 5775 N N . THR A 1 719 ? -21.703 -38.276 -2.467 1.00 88.94 719 THR A N 1
ATOM 5776 C CA . THR A 1 719 ? -22.843 -38.896 -1.757 1.00 88.94 719 THR A CA 1
ATOM 5777 C C . THR A 1 719 ? -24.042 -37.954 -1.593 1.00 88.94 719 THR A C 1
ATOM 5779 O O . THR A 1 719 ? -25.188 -38.391 -1.679 1.00 88.94 719 THR A O 1
ATOM 5782 N N . LYS A 1 720 ? -23.826 -36.639 -1.435 1.00 89.69 720 LYS A N 1
ATOM 5783 C CA . LYS A 1 720 ? -24.922 -35.652 -1.495 1.00 89.69 720 LYS A CA 1
ATOM 5784 C C . LYS A 1 720 ? -25.571 -35.588 -2.878 1.00 89.69 720 LYS A C 1
ATOM 5786 O O . LYS A 1 720 ? -26.795 -35.558 -2.950 1.00 89.69 720 LYS A O 1
ATOM 5791 N N . ILE A 1 721 ? -24.781 -35.588 -3.952 1.00 89.12 721 ILE A N 1
ATOM 5792 C CA . ILE A 1 721 ? -25.288 -35.616 -5.331 1.00 89.12 721 ILE A CA 1
ATOM 5793 C C . ILE A 1 721 ? -26.070 -36.911 -5.569 1.00 89.12 721 ILE A C 1
ATOM 5795 O O . ILE A 1 721 ? -27.206 -36.831 -6.009 1.00 89.12 721 ILE A O 1
ATOM 5799 N N . GLU A 1 722 ? -25.542 -38.072 -5.178 1.00 86.88 722 GLU A N 1
ATOM 5800 C CA . GLU A 1 722 ? -26.225 -39.370 -5.276 1.00 86.88 722 GLU A CA 1
ATOM 5801 C C . GLU A 1 722 ? -27.579 -39.358 -4.546 1.00 86.88 722 GLU A C 1
ATOM 5803 O O . GLU A 1 722 ? -28.598 -39.675 -5.153 1.00 86.88 722 GLU A O 1
ATOM 5808 N N . THR A 1 723 ? -27.636 -38.893 -3.290 1.00 85.44 723 THR A N 1
ATOM 5809 C CA . THR A 1 723 ? -28.921 -38.775 -2.564 1.00 85.44 723 THR A CA 1
ATOM 5810 C C . THR A 1 723 ? -29.878 -37.747 -3.178 1.00 85.44 723 THR A C 1
ATOM 5812 O O . THR A 1 723 ? -31.091 -37.942 -3.127 1.00 85.44 723 THR A O 1
ATOM 5815 N N . SER A 1 724 ? -29.374 -36.675 -3.798 1.00 81.06 724 SER A N 1
ATOM 5816 C CA . SER A 1 724 ? -30.197 -35.714 -4.546 1.00 81.06 724 SER A CA 1
ATOM 5817 C C . SER A 1 724 ? -30.760 -36.343 -5.825 1.00 81.06 724 SER A C 1
ATOM 5819 O O . SER A 1 724 ? -31.938 -36.189 -6.133 1.00 81.06 724 SER A O 1
ATOM 5821 N N . ASP A 1 725 ? -29.934 -37.094 -6.546 1.00 84.06 725 ASP A N 1
ATOM 5822 C CA . ASP A 1 725 ? -30.280 -37.810 -7.770 1.00 84.06 725 ASP A CA 1
ATOM 5823 C C . ASP A 1 725 ? -31.219 -38.997 -7.521 1.00 84.06 725 ASP A C 1
ATOM 5825 O O . ASP A 1 725 ? -31.920 -39.410 -8.443 1.00 84.06 725 ASP A O 1
ATOM 5829 N N . GLU A 1 726 ? -31.233 -39.579 -6.321 1.00 78.94 726 GLU A N 1
ATOM 5830 C CA . GLU A 1 726 ? -32.263 -40.529 -5.887 1.00 78.94 726 GLU A CA 1
ATOM 5831 C C . GLU A 1 726 ? -33.563 -39.805 -5.509 1.00 78.94 726 GLU A C 1
ATOM 5833 O O . GLU A 1 726 ? -34.633 -40.211 -5.958 1.00 78.94 726 GLU A O 1
ATOM 5838 N N . MET A 1 727 ? -33.485 -38.685 -4.780 1.00 70.94 727 MET A N 1
ATOM 5839 C CA . MET A 1 727 ? -34.649 -37.850 -4.435 1.00 70.94 727 MET A CA 1
ATOM 5840 C C . MET A 1 727 ? -35.369 -37.265 -5.665 1.00 70.94 727 MET A C 1
ATOM 5842 O O . MET A 1 727 ? -36.572 -37.038 -5.603 1.00 70.94 727 MET A O 1
ATOM 5846 N N . PHE A 1 728 ? -34.672 -37.051 -6.788 1.00 70.25 728 PHE A N 1
ATOM 5847 C CA . PHE A 1 728 ? -35.269 -36.640 -8.070 1.00 70.25 728 PHE A CA 1
ATOM 5848 C C . PHE A 1 728 ? -35.825 -37.801 -8.925 1.00 70.25 728 PHE A C 1
ATOM 5850 O O . PHE A 1 728 ? -36.343 -37.553 -10.015 1.00 70.25 728 PHE A O 1
ATOM 5857 N N . LYS A 1 729 ? -35.727 -39.060 -8.470 1.00 69.75 729 LYS A N 1
ATOM 5858 C CA . LYS A 1 729 ? -36.230 -40.260 -9.178 1.00 69.75 729 LYS A CA 1
ATOM 5859 C C . LYS A 1 729 ? -37.482 -40.883 -8.533 1.00 69.75 729 LYS A C 1
ATOM 5861 O O . LYS A 1 729 ? -37.895 -41.961 -8.965 1.00 69.75 729 LYS A O 1
ATOM 5866 N N . VAL A 1 730 ? -38.067 -40.219 -7.530 1.00 46.44 730 VAL A N 1
ATOM 5867 C CA . VAL A 1 730 ? -39.280 -40.625 -6.788 1.00 46.44 730 VAL A CA 1
ATOM 5868 C C . VAL A 1 730 ? -40.436 -39.676 -7.092 1.00 46.44 730 VAL A C 1
ATOM 5870 O O . VAL A 1 730 ? -41.541 -40.200 -7.354 1.00 46.44 730 VAL A O 1
#

Foldseek 3Di:
DPPPVLVVVLVVVCVVPDPPVRLVVDPPVVSVVVSVVVVVVVVVVVVVVVVVVVVVVVVVVVVVVVVVVVVVVVVVVVVVVVVVVVVVVVVVVVVVVVVVVVVVVVVVVVVVVVVVVVVVVVVVVVVVVVVVVVVVVVVVVVVVVVVVVVVVVVVVVVVVVVVVVVVVVVVVVVVVVVVVVVVVVVVVVVVVVVVVVVVVVVVVVVVVVVVVVVVVVVVVVVVVVVVVVVVVVVVVVVVVVVVVVVVVVVVVVVVVVVVVVVVVVVVVVVVVVVVVVVVVVVVVVVVVVVVVVVVVVVVVVVVVPDVVPCPPPPDDDDDDDDDDDDDDDDDDDDDDDPDPDDDDDDPVVPPPPPPPDDDDDDDDDDDDDDDDDDDDDDDDDDDDDDDDDDDDDDDDDPDDPVVVVVVVVVVVVVVVVVVVVVVVVVVVVVVVVVVCVVCVVVVVVVVVVVVVVVVVVVVVVVVVVVVVVVVVVVVVVVVVVVVVVVVVVVVVVVVVVVVVLVVVQVVQQVVLVVCVVVVHPCPPLPPVPPPCPDPVSCCSSQLSHDNDPVSVVVSVVVVVVVVVVVVVVVVVVVVVVVVVVVVVVVVVVVVVVVVVVVVVVVVVVVVVVVVVVVVVVVVVVVVVVVPVVDDDDDDDDDDDDDDDDDDDDDDDDPVVVVVVVVVVVVVVVVVVVVVVVVVVVVVVVVVVVVVVVVVVVVVVVVVVVVVVVVVVVVVVVVVVVVVVVVVVVD

Organism: NCBI:txid1629725